Protein AF-A0A9X1W0T6-F1 (afdb_monomer)

InterPro domains:
  IPR002733 AMMECR1 domain [PF01871] (388-558)
  IPR002733 AMMECR1 domain [PS51112] (373-563)
  IPR011990 Tetratricopeptide-like helical domain superfamily [G3DSA:1.25.40.10] (4-124)
  IPR011990 Tetratricopeptide-like helical domain superfamily [SSF48452] (12-96)
  IPR027485 AMMECR1, N-terminal [G3DSA:3.30.700.20] (385-561)
  IPR027623 AmmeMemoRadiSam system protein A [TIGR04335] (386-559)
  IPR036071 AMMECR1 domain superfamily [SSF143447] (378-561)

pLDDT: mean 79.84, std 16.44, range [23.25, 97.62]

Secondary structure (DSSP, 8-state):
--PPP-HHHHHHHHHHHHHHT-HHHHHHHHHHHHHH-TT-HHHHHHHHHHHHHTT-HHHHHHHHHHHHHH-TT-HHHHHHHHHHHHHTT-HHHHHHHHHHHHHHSS--SHHHHHHHHHHHHS--EEE-----S-SSHHHHHHHHHHHSPPPPHHHHTSPPPSEEEE----SHHHHHHHHHHHHTTHHHHH-GGG---EEEEEEEPPSSPSSBSEEE--SSEEEETTEEEEB-HHHHHHHTTSTTEEE-GGGGTT--GGGGGHHHHHHHH-S-EEEEEEE-B--HHHHHHHHHHT-S-TTEEEEEE-PPPPPTT--S--PPPPPHHHHHHHHHHHTTT-EEEE-STT---EEEEPPPGGG-----SS-------SS----HHHHHHHHHHHHHHHHHHHTPSPPP----GGG-SEEEEEEEEEETTEEEEEEE-SS--EEHHHHHHHHHHHHHH--TTSPPPPTTTGGGSEEEEEEEPPPEEEP-SSHHHHHHH--TTT-EEEEEEEETTEEEEEEE-GGGGGT--SHHHHHHHHHHHTTS-TT---TT-EEEEE-EEEEETT-

Structure (mmCIF, N/CA/C/O backbone):
data_AF-A0A9X1W0T6-F1
#
_entry.id   AF-A0A9X1W0T6-F1
#
loop_
_atom_site.group_PDB
_atom_site.id
_atom_site.type_symbol
_atom_site.label_atom_id
_atom_site.label_alt_id
_atom_site.label_comp_id
_atom_site.label_asym_id
_atom_site.label_entity_id
_atom_site.label_seq_id
_atom_site.pdbx_PDB_ins_code
_atom_site.Cartn_x
_atom_site.Cartn_y
_atom_site.Cartn_z
_atom_site.occupancy
_atom_site.B_iso_or_equiv
_atom_site.auth_seq_id
_atom_site.auth_comp_id
_atom_site.auth_asym_id
_atom_site.auth_atom_id
_atom_site.pdbx_PDB_model_num
ATOM 1 N N . MET A 1 1 ? -60.866 -5.683 -12.823 1.00 40.25 1 MET A N 1
ATOM 2 C CA . MET A 1 1 ? -59.831 -5.521 -11.781 1.00 40.25 1 MET A CA 1
ATOM 3 C C . MET A 1 1 ? -58.605 -6.310 -12.216 1.00 40.25 1 MET A C 1
ATOM 5 O O . MET A 1 1 ? -58.567 -7.517 -12.038 1.00 40.25 1 MET A O 1
ATOM 9 N N . THR A 1 2 ? -57.663 -5.671 -12.908 1.00 44.59 2 THR A N 1
ATOM 10 C CA . THR A 1 2 ? -56.379 -6.282 -13.284 1.00 44.59 2 THR A CA 1
ATOM 11 C C . THR A 1 2 ? -55.532 -6.424 -12.025 1.00 44.59 2 THR A C 1
ATOM 13 O O . THR A 1 2 ? -55.185 -5.410 -11.423 1.00 44.59 2 THR A O 1
ATOM 16 N N . SER A 1 3 ? -55.235 -7.653 -11.595 1.00 52.94 3 SER A N 1
ATOM 17 C CA . SER A 1 3 ? -54.298 -7.878 -10.490 1.00 52.94 3 SER A CA 1
ATOM 18 C C . SER A 1 3 ? -52.962 -7.228 -10.849 1.00 52.94 3 SER A C 1
ATOM 20 O O . SER A 1 3 ? -52.409 -7.528 -11.911 1.00 52.94 3 SER A O 1
ATOM 22 N N . ALA A 1 4 ? -52.464 -6.326 -10.002 1.00 72.69 4 ALA A N 1
ATOM 23 C CA . ALA A 1 4 ? -51.154 -5.716 -10.187 1.00 72.69 4 ALA A CA 1
ATOM 24 C C . ALA A 1 4 ? -50.102 -6.825 -10.351 1.00 72.69 4 ALA A C 1
ATOM 26 O O . ALA A 1 4 ? -50.080 -7.782 -9.577 1.00 72.69 4 ALA A O 1
ATOM 27 N N . PHE A 1 5 ? -49.283 -6.741 -11.401 1.00 80.88 5 PHE A N 1
ATOM 28 C CA . PHE A 1 5 ? -48.225 -7.716 -11.644 1.00 80.88 5 PHE A CA 1
ATOM 29 C C . PHE A 1 5 ? -47.247 -7.699 -10.453 1.00 80.88 5 PHE A C 1
ATOM 31 O O . PHE A 1 5 ? -46.696 -6.635 -10.162 1.00 80.88 5 PHE A O 1
ATOM 38 N N . PRO A 1 6 ? -47.031 -8.825 -9.748 1.00 87.06 6 PRO A N 1
ATOM 39 C CA . PRO A 1 6 ? -46.238 -8.840 -8.524 1.00 87.06 6 PRO A CA 1
ATOM 40 C C . PRO A 1 6 ? -44.741 -8.832 -8.865 1.00 87.06 6 PRO A C 1
ATOM 42 O O . PRO A 1 6 ? -44.112 -9.883 -8.993 1.00 87.06 6 PRO A O 1
ATOM 45 N N . VAL A 1 7 ? -44.180 -7.632 -9.045 1.00 87.06 7 VAL A N 1
ATOM 46 C CA . VAL A 1 7 ? -42.785 -7.408 -9.470 1.00 87.06 7 VAL A CA 1
ATOM 47 C C . VAL A 1 7 ? -41.783 -8.137 -8.568 1.00 87.06 7 VAL A C 1
ATOM 49 O O . VAL A 1 7 ? -40.944 -8.876 -9.082 1.00 87.06 7 VAL A O 1
ATOM 52 N N . ASP A 1 8 ? -41.913 -8.016 -7.245 1.00 83.88 8 ASP A N 1
ATOM 53 C CA . ASP A 1 8 ? -40.975 -8.627 -6.290 1.00 83.88 8 ASP A CA 1
ATOM 54 C C . ASP A 1 8 ? -40.996 -10.159 -6.346 1.00 83.88 8 ASP A C 1
ATOM 56 O O . ASP A 1 8 ? -39.951 -10.812 -6.346 1.00 83.88 8 ASP A O 1
ATOM 60 N N . GLN A 1 9 ? -42.190 -10.749 -6.469 1.00 87.88 9 GLN A N 1
ATOM 61 C CA . GLN A 1 9 ? -42.352 -12.198 -6.581 1.00 87.88 9 GLN A CA 1
ATOM 62 C C . GLN A 1 9 ? -41.765 -12.720 -7.899 1.00 87.88 9 GLN A C 1
ATOM 64 O O . GLN A 1 9 ? -41.076 -13.741 -7.909 1.00 87.88 9 GLN A O 1
ATOM 69 N N . ALA A 1 10 ? -41.995 -12.001 -9.002 1.00 88.06 10 ALA A N 1
ATOM 70 C CA . ALA A 1 10 ? -41.443 -12.343 -10.308 1.00 88.06 10 ALA A CA 1
ATOM 71 C C . ALA A 1 10 ? -39.907 -12.247 -10.330 1.00 88.06 10 ALA A C 1
ATOM 73 O O . ALA A 1 10 ? -39.251 -13.099 -10.930 1.00 88.06 10 ALA A O 1
ATOM 74 N N . LEU A 1 11 ? -39.321 -11.256 -9.648 1.00 87.38 11 LEU A N 1
ATOM 75 C CA . LEU A 1 11 ? -37.868 -11.116 -9.522 1.00 87.38 11 LEU A CA 1
ATOM 76 C C . LEU A 1 11 ? -37.245 -12.193 -8.635 1.00 87.38 11 LEU A C 1
ATOM 78 O O . LEU A 1 11 ? -36.206 -12.742 -9.000 1.00 87.38 11 LEU A O 1
ATOM 82 N N . ALA A 1 12 ? -37.884 -12.548 -7.518 1.00 86.62 12 ALA A N 1
ATOM 83 C CA . ALA A 1 12 ? -37.429 -13.647 -6.669 1.00 86.62 12 ALA A CA 1
ATOM 84 C C . ALA A 1 12 ? -37.434 -14.987 -7.429 1.00 86.62 12 ALA A C 1
ATOM 86 O O . ALA A 1 12 ? -36.467 -15.748 -7.358 1.00 86.62 12 ALA A O 1
ATOM 87 N N . GLN A 1 13 ? -38.485 -15.244 -8.216 1.00 87.94 13 GLN A N 1
ATOM 88 C CA . GLN A 1 13 ? -38.578 -16.419 -9.088 1.00 87.94 13 GLN A CA 1
ATOM 89 C C . GLN A 1 13 ? -37.516 -16.409 -10.189 1.00 87.94 13 GLN A C 1
ATOM 91 O O . GLN A 1 13 ? -36.865 -17.427 -10.415 1.00 87.94 13 GLN A O 1
ATOM 96 N N . ALA A 1 14 ? -37.292 -15.265 -10.841 1.00 86.00 14 ALA A N 1
ATOM 97 C CA . ALA A 1 14 ? -36.244 -15.136 -11.845 1.00 86.00 14 ALA A CA 1
ATOM 98 C C . ALA A 1 14 ? -34.853 -15.394 -11.238 1.00 86.00 14 ALA A C 1
ATOM 100 O O . ALA A 1 14 ? -34.086 -16.194 -11.769 1.00 86.00 14 ALA A O 1
ATOM 101 N N . ALA A 1 15 ? -34.540 -14.792 -10.089 1.00 82.12 15 ALA A N 1
ATOM 102 C CA . ALA A 1 15 ? -33.272 -15.007 -9.395 1.00 82.12 15 ALA A CA 1
ATOM 103 C C . ALA A 1 15 ? -33.066 -16.479 -8.985 1.00 82.12 15 ALA A C 1
ATOM 105 O O . ALA A 1 15 ? -31.956 -17.001 -9.105 1.00 82.12 15 ALA A O 1
ATOM 106 N N . ALA A 1 16 ? -34.125 -17.164 -8.539 1.00 83.81 16 ALA A N 1
ATOM 107 C CA . ALA A 1 16 ? -34.086 -18.596 -8.246 1.00 83.81 16 ALA A CA 1
ATOM 108 C C . ALA A 1 16 ? -33.824 -19.430 -9.511 1.00 83.81 16 ALA A C 1
ATOM 110 O O . ALA A 1 16 ? -32.935 -20.278 -9.490 1.00 83.81 16 ALA A O 1
ATOM 111 N N . GLY A 1 17 ? -34.513 -19.132 -10.618 1.00 81.69 17 GLY A N 1
ATOM 112 C CA . GLY A 1 17 ? -34.289 -19.778 -11.917 1.00 81.69 17 GLY A CA 1
ATOM 113 C C . GLY A 1 17 ? -32.851 -19.622 -12.420 1.00 81.69 17 GLY A C 1
ATOM 114 O O . GLY A 1 17 ? -32.253 -20.576 -12.915 1.00 81.69 17 GLY A O 1
ATOM 115 N N . TRP A 1 18 ? -32.232 -18.457 -12.196 1.00 77.56 18 TRP A N 1
ATOM 116 C CA . TRP A 1 18 ? -30.811 -18.245 -12.502 1.00 77.56 18 TRP A CA 1
ATOM 117 C C . TRP A 1 18 ? -29.869 -19.125 -11.673 1.00 77.56 18 TRP A C 1
ATOM 119 O O . TRP A 1 18 ? -28.838 -19.554 -12.190 1.00 77.56 18 TRP A O 1
ATOM 129 N N . LYS A 1 19 ? -30.211 -19.410 -10.410 1.00 75.00 19 LYS A N 1
ATOM 130 C CA . LYS A 1 19 ? -29.424 -20.297 -9.535 1.00 75.00 19 LYS A CA 1
ATOM 131 C C . LYS A 1 19 ? -29.609 -21.775 -9.874 1.00 75.00 19 LYS A C 1
ATOM 133 O O . LYS A 1 19 ? -28.659 -22.538 -9.745 1.00 75.00 19 LYS A O 1
ATOM 138 N N . THR A 1 20 ? -30.809 -22.183 -10.283 1.00 80.50 20 THR A N 1
ATOM 139 C CA . THR A 1 20 ? -31.142 -23.588 -10.574 1.00 80.50 20 THR A CA 1
ATOM 140 C C . THR A 1 20 ? -30.882 -23.997 -12.025 1.00 80.50 20 THR A C 1
ATOM 142 O O . THR A 1 20 ? -30.958 -25.180 -12.339 1.00 80.50 20 THR A O 1
ATOM 145 N N . GLY A 1 21 ? -30.546 -23.046 -12.904 1.00 77.31 21 GLY A N 1
ATOM 146 C CA . GLY A 1 21 ? -30.190 -23.296 -14.305 1.00 77.31 21 GLY A CA 1
ATOM 147 C C . GLY A 1 21 ? -31.331 -23.097 -15.308 1.00 77.31 21 GLY A C 1
ATOM 148 O O . GLY A 1 21 ? -31.081 -23.138 -16.512 1.00 77.31 21 GLY A O 1
ATOM 149 N N . ASP A 1 22 ? -32.552 -22.795 -14.856 1.00 85.31 22 ASP A N 1
ATOM 150 C CA . ASP A 1 22 ? -33.688 -22.446 -15.722 1.00 85.31 22 ASP A CA 1
ATOM 151 C C . ASP A 1 22 ? -33.616 -20.978 -16.183 1.00 85.31 22 ASP A C 1
ATOM 153 O O . ASP A 1 22 ? -34.421 -20.107 -15.832 1.00 85.31 22 ASP A O 1
ATOM 157 N N . LYS A 1 23 ? -32.584 -20.681 -16.975 1.00 82.12 23 LYS A N 1
ATOM 158 C CA . LYS A 1 23 ? -32.300 -19.323 -17.457 1.00 82.12 23 LYS A CA 1
ATOM 159 C C . LYS A 1 23 ? -33.350 -18.825 -18.455 1.00 82.12 23 LYS A C 1
ATOM 161 O O . LYS A 1 23 ? -33.558 -17.619 -18.564 1.00 82.12 23 LYS A O 1
ATOM 166 N N . ALA A 1 24 ? -34.024 -19.720 -19.178 1.00 83.19 24 ALA A N 1
ATOM 167 C CA . ALA A 1 24 ? -35.006 -19.350 -20.197 1.00 83.19 24 ALA A CA 1
ATOM 168 C C . ALA A 1 24 ? -36.295 -18.789 -19.575 1.00 83.19 24 ALA A C 1
ATOM 170 O O . ALA A 1 24 ? -36.727 -17.694 -19.950 1.00 83.19 24 ALA A O 1
ATOM 171 N N . ALA A 1 25 ? -36.873 -19.482 -18.586 1.00 83.94 25 ALA A N 1
ATOM 172 C CA . ALA A 1 25 ? -38.050 -18.987 -17.871 1.00 83.94 25 ALA A CA 1
ATOM 173 C C . ALA A 1 25 ? -37.728 -17.704 -17.091 1.00 83.94 25 ALA A C 1
ATOM 175 O O . ALA A 1 25 ? -38.503 -16.742 -17.091 1.00 83.94 25 ALA A O 1
ATOM 176 N N . ALA A 1 26 ? -36.537 -17.646 -16.496 1.00 85.38 26 ALA A N 1
ATOM 177 C CA . ALA A 1 26 ? -36.085 -16.478 -15.762 1.00 85.38 26 ALA A CA 1
ATOM 178 C C . ALA A 1 26 ? -35.931 -15.233 -16.665 1.00 85.38 26 ALA A C 1
ATOM 180 O O . ALA A 1 26 ? -36.381 -14.148 -16.292 1.00 85.38 26 ALA A O 1
ATOM 181 N N . ARG A 1 27 ? -35.402 -15.379 -17.892 1.00 88.44 27 ARG A N 1
ATOM 182 C CA . ARG A 1 27 ? -35.349 -14.296 -18.900 1.00 88.44 27 ARG A CA 1
ATOM 183 C C . ARG A 1 27 ? -36.738 -13.769 -19.258 1.00 88.44 27 ARG A C 1
ATOM 185 O O . ARG A 1 27 ? -36.931 -12.556 -19.331 1.00 88.44 27 ARG A O 1
ATOM 192 N N . GLN A 1 28 ? -37.720 -14.653 -19.440 1.00 89.25 28 GLN A N 1
ATOM 193 C CA . GLN A 1 28 ? -39.097 -14.237 -19.735 1.00 89.25 28 GLN A CA 1
ATOM 194 C C . GLN A 1 28 ? -39.712 -13.431 -18.585 1.00 89.25 28 GLN A C 1
ATOM 196 O O . GLN A 1 28 ? -40.372 -12.417 -18.825 1.00 89.25 28 GLN A O 1
ATOM 201 N N . LEU A 1 29 ? -39.470 -13.844 -17.338 1.00 89.69 29 LEU A N 1
ATOM 202 C CA . LEU A 1 29 ? -39.915 -13.106 -16.155 1.00 89.69 29 LEU A CA 1
ATOM 203 C C . LEU A 1 29 ? -39.264 -11.722 -16.075 1.00 89.69 29 LEU A C 1
ATOM 205 O O . LEU A 1 29 ? -39.974 -10.734 -15.893 1.00 89.69 29 LEU A O 1
ATOM 209 N N . VAL A 1 30 ? -37.951 -11.626 -16.301 1.00 90.25 30 VAL A N 1
ATOM 210 C CA . VAL A 1 30 ? -37.227 -10.343 -16.324 1.00 90.25 30 VAL A CA 1
ATOM 211 C 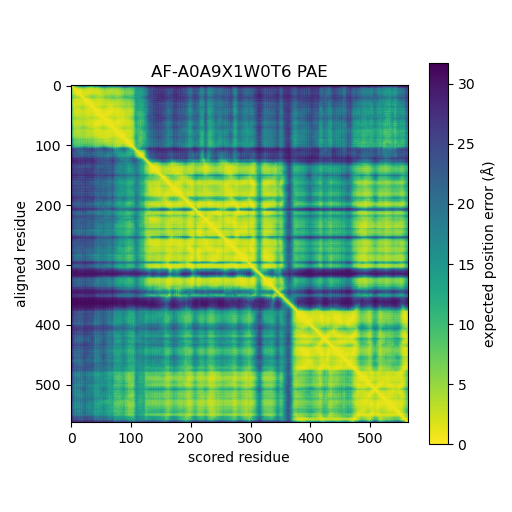C . VAL A 1 30 ? -37.774 -9.408 -17.405 1.00 90.25 30 VAL A C 1
ATOM 213 O O . VAL A 1 30 ? -38.033 -8.240 -17.121 1.00 90.25 30 VAL A O 1
ATOM 216 N N . HIS A 1 31 ? -38.043 -9.905 -18.616 1.00 90.12 31 HIS A N 1
ATOM 217 C CA . HIS A 1 31 ? -38.658 -9.096 -19.674 1.00 90.12 31 HIS A CA 1
ATOM 218 C C . HIS A 1 31 ? -40.049 -8.578 -19.296 1.00 90.12 31 HIS A C 1
ATOM 220 O O . HIS A 1 31 ? -40.385 -7.432 -19.595 1.00 90.12 31 HIS A O 1
ATOM 226 N N . ARG A 1 32 ? -40.869 -9.397 -18.626 1.00 91.25 32 ARG A N 1
ATOM 227 C CA . ARG A 1 32 ? -42.186 -8.965 -18.137 1.00 91.25 32 ARG A CA 1
ATOM 228 C C . ARG A 1 32 ? -42.062 -7.887 -17.065 1.00 91.25 32 ARG A C 1
ATOM 230 O O . ARG A 1 32 ? -42.819 -6.923 -17.119 1.00 91.25 32 ARG A O 1
ATOM 237 N N . VAL A 1 33 ? -41.095 -8.018 -16.152 1.00 89.38 33 VAL A N 1
ATOM 238 C CA . VAL A 1 33 ? -40.801 -6.993 -15.141 1.00 89.38 33 VAL A CA 1
ATOM 239 C C . VAL A 1 33 ? -40.372 -5.688 -15.811 1.00 89.38 33 VAL A C 1
ATOM 241 O O . VAL A 1 33 ? -40.978 -4.660 -15.538 1.00 89.38 33 VAL A O 1
ATOM 244 N N . LEU A 1 34 ? -39.415 -5.719 -16.744 1.00 90.00 34 LEU A N 1
ATOM 245 C CA . LEU A 1 34 ? -38.911 -4.514 -17.422 1.00 90.00 34 LEU A CA 1
ATOM 246 C C . LEU A 1 34 ? -39.961 -3.809 -18.298 1.00 90.00 34 LEU A C 1
ATOM 248 O O . LEU A 1 34 ? -39.846 -2.614 -18.543 1.00 90.00 34 LEU A O 1
ATOM 252 N N . ARG A 1 35 ? -41.013 -4.505 -18.751 1.00 91.38 35 ARG A N 1
ATOM 253 C CA . ARG A 1 35 ? -42.156 -3.861 -19.429 1.00 91.38 35 ARG A CA 1
ATOM 254 C C . ARG A 1 35 ? -43.028 -3.031 -18.488 1.00 91.38 35 ARG A C 1
ATOM 256 O O . ARG A 1 35 ? -43.677 -2.099 -18.950 1.00 91.38 35 ARG A O 1
ATOM 263 N N . VAL A 1 36 ? -43.095 -3.411 -17.213 1.00 90.81 36 VAL A N 1
ATOM 264 C CA . VAL A 1 36 ? -43.913 -2.739 -16.190 1.00 90.81 36 VAL A CA 1
ATOM 265 C C . VAL A 1 36 ? -43.081 -1.716 -15.414 1.00 90.81 36 VAL A C 1
ATOM 267 O O . VAL A 1 36 ? -43.574 -0.637 -15.108 1.00 90.81 36 VAL A O 1
ATOM 270 N N . ALA A 1 37 ? -41.817 -2.034 -15.135 1.00 89.06 37 ALA A N 1
ATOM 271 C CA . ALA A 1 37 ? -40.865 -1.205 -14.407 1.00 89.06 37 ALA A CA 1
ATOM 272 C C . ALA A 1 37 ? -39.501 -1.199 -15.138 1.00 89.06 37 ALA A C 1
ATOM 274 O O . ALA A 1 37 ? -38.608 -1.976 -14.785 1.00 89.06 37 ALA A O 1
ATOM 275 N N . PRO A 1 38 ? -39.332 -0.347 -16.170 1.00 90.12 38 PRO A N 1
ATOM 276 C CA . PRO A 1 38 ? -38.147 -0.338 -17.037 1.00 90.12 38 PRO A CA 1
ATOM 277 C C . PRO A 1 38 ? -36.828 -0.049 -16.317 1.00 90.12 38 PRO A C 1
ATOM 279 O O . PRO A 1 38 ? -35.790 -0.573 -16.713 1.00 90.12 38 PRO A O 1
ATOM 282 N N . ASP A 1 39 ? -36.879 0.743 -15.246 1.00 91.19 39 ASP A N 1
ATOM 283 C CA . ASP A 1 39 ? -35.699 1.178 -14.493 1.00 91.19 39 ASP A CA 1
ATOM 284 C C . ASP A 1 39 ? -35.505 0.403 -13.178 1.00 91.19 39 ASP A C 1
ATOM 286 O O . ASP A 1 39 ? -34.729 0.810 -12.317 1.00 91.19 39 ASP A O 1
ATOM 290 N N . HIS A 1 40 ? -36.201 -0.728 -12.993 1.00 93.50 40 HIS A N 1
ATOM 291 C CA . HIS A 1 40 ? -36.097 -1.505 -11.758 1.00 93.50 40 HIS A CA 1
ATOM 292 C C . HIS A 1 40 ? -34.683 -2.110 -11.597 1.00 93.50 40 HIS A C 1
ATOM 294 O O . HIS A 1 40 ? -34.314 -2.993 -12.385 1.00 93.50 40 HIS A O 1
ATOM 300 N N . PRO A 1 41 ? -33.908 -1.753 -10.549 1.00 90.56 41 PRO A N 1
ATOM 301 C CA . PRO A 1 41 ? -32.495 -2.134 -10.435 1.00 90.56 41 PRO A CA 1
ATOM 302 C C . PRO A 1 41 ? -32.254 -3.646 -10.474 1.00 90.56 41 PRO A C 1
ATOM 304 O O . PRO A 1 41 ? -31.405 -4.128 -11.221 1.00 90.56 41 PRO A O 1
ATOM 307 N N . GLY A 1 42 ? -33.063 -4.422 -9.744 1.00 89.38 42 GLY A N 1
ATOM 308 C CA . GLY A 1 42 ? -32.954 -5.886 -9.732 1.00 89.38 42 GLY A CA 1
ATOM 309 C C . GLY A 1 42 ? -33.263 -6.549 -11.082 1.00 89.38 42 GLY A C 1
ATOM 310 O O . GLY A 1 42 ? -32.649 -7.557 -11.428 1.00 89.38 42 GLY A O 1
ATOM 311 N N . ALA A 1 43 ? -34.165 -5.967 -11.880 1.00 92.06 43 ALA A N 1
ATOM 312 C CA . ALA A 1 43 ? -34.532 -6.497 -13.192 1.00 92.06 43 ALA A CA 1
ATOM 313 C C . ALA A 1 43 ? -33.440 -6.198 -14.224 1.00 92.06 43 ALA A C 1
ATOM 315 O O . ALA A 1 43 ? -33.042 -7.080 -14.983 1.00 92.06 43 ALA A O 1
ATOM 316 N N . LEU A 1 44 ? -32.910 -4.970 -14.193 1.00 95.12 44 LEU A N 1
ATOM 317 C CA . LEU A 1 44 ? -31.767 -4.550 -15.001 1.00 95.12 44 LEU A CA 1
ATOM 318 C C . LEU A 1 44 ? -30.513 -5.374 -14.680 1.00 95.12 44 LEU A C 1
ATOM 320 O O . LEU A 1 44 ? -29.813 -5.789 -15.600 1.00 95.12 44 LEU A O 1
ATOM 324 N N . ASN A 1 45 ? -30.266 -5.686 -13.404 1.00 92.75 45 ASN A N 1
ATOM 325 C CA . ASN A 1 45 ? -29.161 -6.555 -12.996 1.00 92.75 45 ASN A CA 1
ATOM 326 C C . ASN A 1 45 ? -29.298 -7.973 -13.576 1.00 92.75 45 ASN A C 1
ATOM 328 O O . ASN A 1 45 ? -28.364 -8.488 -14.180 1.00 92.75 45 ASN A O 1
ATOM 332 N N . LEU A 1 46 ? -30.471 -8.604 -13.457 1.00 91.31 46 LEU A N 1
ATOM 333 C CA . LEU A 1 46 ? -30.695 -9.940 -14.028 1.00 91.31 46 LEU A CA 1
ATOM 334 C C . LEU A 1 46 ? -30.629 -9.940 -15.565 1.00 91.31 46 LEU A C 1
ATOM 336 O O . LEU A 1 46 ? -30.079 -10.870 -16.154 1.00 91.31 46 LEU A O 1
ATOM 340 N N . ALA A 1 47 ? -31.123 -8.886 -16.221 1.00 91.69 47 ALA A N 1
ATOM 341 C CA . ALA A 1 47 ? -30.969 -8.707 -17.665 1.00 91.69 47 ALA A CA 1
ATOM 342 C C . ALA A 1 47 ? -29.492 -8.551 -18.066 1.00 91.69 47 ALA A C 1
ATOM 344 O O . ALA A 1 47 ? -29.054 -9.143 -19.052 1.00 91.69 47 ALA A O 1
ATOM 345 N N . GLY A 1 48 ? -28.709 -7.812 -17.276 1.00 90.25 48 GLY A N 1
ATOM 346 C CA . GLY A 1 48 ? -27.263 -7.701 -17.445 1.00 90.25 48 GLY A CA 1
ATOM 347 C C . GLY A 1 48 ? -26.563 -9.053 -17.302 1.00 90.25 48 GLY A C 1
ATOM 348 O O . GLY A 1 48 ? -25.737 -9.399 -18.144 1.00 90.25 48 GLY A O 1
ATOM 349 N N . CYS A 1 49 ? -26.934 -9.866 -16.305 1.00 87.25 49 CYS A N 1
ATOM 350 C CA . CYS A 1 49 ? -26.425 -11.235 -16.156 1.00 87.25 49 CYS A CA 1
ATOM 351 C C . CYS A 1 49 ? -26.743 -12.095 -17.386 1.00 87.25 49 CYS A C 1
ATOM 353 O O . CYS A 1 49 ? -25.876 -12.826 -17.856 1.00 87.25 49 CYS A O 1
ATOM 355 N N . ALA A 1 50 ? -27.961 -11.981 -17.930 1.00 86.25 50 ALA A N 1
ATOM 356 C CA . ALA A 1 50 ? -28.364 -12.680 -19.147 1.00 86.25 50 ALA A CA 1
ATOM 357 C C . ALA A 1 50 ? -27.465 -12.317 -20.337 1.00 86.25 50 ALA A C 1
ATOM 359 O O . ALA A 1 50 ? -26.934 -13.208 -20.993 1.00 86.25 50 ALA A O 1
ATOM 360 N N . ALA A 1 51 ? -27.267 -11.016 -20.571 1.00 83.31 51 ALA A N 1
ATOM 361 C CA . ALA A 1 51 ? -26.421 -10.509 -21.647 1.00 83.31 51 ALA A CA 1
ATOM 362 C C . ALA A 1 51 ? -24.951 -10.915 -21.461 1.00 83.31 51 ALA A C 1
ATOM 364 O O . ALA A 1 51 ? -24.269 -11.239 -22.430 1.00 83.31 51 ALA A O 1
ATOM 365 N N . PHE A 1 52 ? -24.465 -10.928 -20.218 1.00 81.19 52 PHE A N 1
ATOM 366 C CA . PHE A 1 52 ? -23.109 -11.357 -19.894 1.00 81.19 52 PHE A CA 1
ATOM 367 C C . PHE A 1 52 ? -22.896 -12.850 -20.190 1.00 81.19 52 PHE A C 1
ATOM 369 O O . PHE A 1 52 ? -21.883 -13.205 -20.787 1.00 81.19 52 PHE A O 1
ATOM 376 N N . ASP A 1 53 ? -23.854 -13.710 -19.821 1.00 81.50 53 ASP A N 1
ATOM 377 C CA . ASP A 1 53 ? -23.830 -15.150 -20.130 1.00 81.50 53 ASP A CA 1
ATOM 378 C C . ASP A 1 53 ? -23.823 -15.417 -21.647 1.00 81.50 53 ASP A C 1
ATOM 380 O O . ASP A 1 53 ? -23.195 -16.371 -22.099 1.00 81.50 53 ASP A O 1
ATOM 384 N N . ASP A 1 54 ? -24.480 -14.556 -22.430 1.00 82.19 54 ASP A N 1
ATOM 385 C CA . ASP A 1 54 ? -24.529 -14.636 -23.897 1.00 82.19 54 ASP A CA 1
ATOM 386 C C . ASP A 1 54 ? -23.280 -14.022 -24.578 1.00 82.19 54 ASP A C 1
ATOM 388 O O . ASP A 1 54 ? -23.235 -13.883 -25.800 1.00 82.19 54 ASP A O 1
ATOM 392 N N . GLY A 1 55 ? -22.257 -13.625 -23.809 1.00 74.94 55 GLY A N 1
ATOM 393 C CA . GLY A 1 55 ? -21.015 -13.034 -24.325 1.00 74.94 55 GLY A CA 1
ATOM 394 C C . GLY A 1 55 ? -21.126 -11.562 -24.743 1.00 74.94 55 GLY A C 1
ATOM 395 O O . GLY A 1 55 ? -20.172 -10.985 -25.265 1.00 74.94 55 GLY A O 1
ATOM 396 N N . LEU A 1 56 ? -22.260 -10.908 -24.482 1.00 81.00 56 LEU A N 1
ATOM 397 C CA . LEU A 1 56 ? -22.533 -9.515 -24.845 1.00 81.00 56 LEU A CA 1
ATOM 398 C C . LEU A 1 56 ? -22.092 -8.552 -23.732 1.00 81.00 56 LEU A C 1
ATOM 400 O O . LEU A 1 56 ? -22.890 -7.784 -23.188 1.00 81.00 56 LEU A O 1
ATOM 404 N N . ALA A 1 57 ? -20.800 -8.569 -23.394 1.00 74.50 57 ALA A N 1
ATOM 405 C CA . ALA A 1 57 ? -20.254 -7.826 -22.253 1.00 74.50 57 ALA A CA 1
ATOM 406 C C . ALA A 1 57 ? -20.515 -6.304 -22.311 1.00 74.50 57 ALA A C 1
ATOM 408 O O . ALA A 1 57 ? -20.749 -5.684 -21.275 1.00 74.50 57 ALA A O 1
ATOM 409 N N . GLY A 1 58 ? -20.537 -5.698 -23.506 1.00 76.69 58 GLY A N 1
ATOM 410 C CA . GLY A 1 58 ? -20.856 -4.273 -23.686 1.00 76.69 58 GLY A CA 1
ATOM 411 C C . GLY A 1 58 ? -22.307 -3.918 -23.339 1.00 76.69 58 GLY A C 1
ATOM 412 O O . GLY A 1 58 ? -22.562 -2.894 -22.709 1.00 76.69 58 GLY A O 1
ATOM 413 N N . VAL A 1 59 ? -23.254 -4.791 -23.696 1.00 85.50 59 VAL A N 1
ATOM 414 C CA . VAL A 1 59 ? -24.679 -4.626 -23.363 1.00 85.50 59 VAL A CA 1
ATOM 415 C C . VAL A 1 59 ? -24.899 -4.864 -21.873 1.00 85.50 59 VAL A C 1
ATOM 417 O O . VAL A 1 59 ? -25.595 -4.089 -21.217 1.00 85.50 59 VAL A O 1
ATOM 420 N N . ALA A 1 60 ? -24.256 -5.899 -21.328 1.00 85.94 60 ALA A N 1
ATOM 421 C CA . ALA A 1 60 ? -24.281 -6.191 -19.903 1.00 85.94 60 ALA A CA 1
ATOM 422 C C . ALA A 1 60 ? -23.786 -4.993 -19.080 1.00 85.94 60 ALA A C 1
ATOM 424 O O . ALA A 1 60 ? -24.461 -4.577 -18.141 1.00 85.94 60 ALA A O 1
ATOM 425 N N . LEU A 1 61 ? -22.666 -4.380 -19.487 1.00 88.56 61 LEU A N 1
ATOM 426 C CA . LEU A 1 61 ? -22.115 -3.190 -18.844 1.00 88.56 61 LEU A CA 1
ATOM 427 C C . LEU A 1 61 ? -23.148 -2.058 -18.736 1.00 88.56 61 LEU A C 1
ATOM 429 O O . LEU A 1 61 ? -23.375 -1.555 -17.640 1.00 88.56 61 LEU A O 1
ATOM 433 N N . ALA A 1 62 ? -23.799 -1.691 -19.842 1.00 90.06 62 ALA A N 1
ATOM 434 C CA . ALA A 1 62 ? -24.776 -0.601 -19.858 1.00 90.06 62 ALA A CA 1
ATOM 435 C C . ALA A 1 62 ? -25.996 -0.885 -18.959 1.00 90.06 62 ALA A C 1
ATOM 437 O O . ALA A 1 62 ? -26.520 0.016 -18.300 1.00 90.06 62 ALA A O 1
ATOM 438 N N . LEU A 1 63 ? -26.444 -2.145 -18.904 1.00 93.19 63 LEU A N 1
ATOM 439 C CA . LEU A 1 63 ? -27.536 -2.572 -18.024 1.00 93.19 63 LEU A CA 1
ATOM 440 C C . LEU A 1 63 ? -27.134 -2.497 -16.547 1.00 93.19 63 LEU A C 1
ATOM 442 O O . LEU A 1 63 ? -27.909 -2.003 -15.728 1.00 93.19 63 LEU A O 1
ATOM 446 N N . PHE A 1 64 ? -25.915 -2.922 -16.210 1.00 92.44 64 PHE A N 1
ATOM 447 C CA . PHE A 1 64 ? -25.388 -2.815 -14.851 1.00 92.44 64 PHE A CA 1
ATOM 448 C C . PHE A 1 64 ? -25.151 -1.361 -14.423 1.00 92.44 64 PHE A C 1
ATOM 450 O O . PHE A 1 64 ? -25.414 -1.033 -13.272 1.00 92.44 64 PHE A O 1
ATOM 457 N N . GLU A 1 65 ? -24.711 -0.473 -15.322 1.00 90.94 65 GLU A N 1
ATOM 458 C CA . GLU A 1 65 ? -24.573 0.964 -15.036 1.00 90.94 65 GLU A CA 1
ATOM 459 C C . GLU A 1 65 ? -25.927 1.600 -14.694 1.00 90.94 65 GLU A C 1
ATOM 461 O O . GLU A 1 65 ? -26.037 2.308 -13.691 1.00 90.94 65 GLU A O 1
ATOM 466 N N . LYS A 1 66 ? -26.981 1.284 -15.460 1.00 91.31 66 LYS A N 1
ATOM 467 C CA . LYS A 1 66 ? -28.348 1.721 -15.133 1.00 91.31 66 LYS A CA 1
ATOM 468 C C . LYS A 1 66 ? -28.853 1.131 -13.817 1.00 91.31 66 LYS A C 1
ATOM 470 O O . LYS A 1 66 ? -29.443 1.851 -13.017 1.00 91.31 66 LYS A O 1
ATOM 475 N N . ALA A 1 67 ? -28.604 -0.154 -13.568 1.00 91.62 67 ALA A N 1
ATOM 476 C CA . ALA A 1 67 ? -28.982 -0.797 -12.312 1.00 91.62 67 ALA A CA 1
ATOM 477 C C . ALA A 1 67 ? -28.283 -0.134 -11.109 1.00 91.62 67 ALA A C 1
ATOM 479 O O . ALA A 1 67 ? -28.923 0.156 -10.100 1.00 91.62 67 ALA A O 1
ATOM 480 N N . ALA A 1 68 ? -26.988 0.169 -11.242 1.00 87.38 68 ALA A N 1
ATOM 481 C CA . ALA A 1 68 ? -26.190 0.827 -10.213 1.00 87.38 68 ALA A CA 1
ATOM 482 C C . ALA A 1 68 ? -26.654 2.264 -9.938 1.00 87.38 68 ALA A C 1
ATOM 484 O O . ALA A 1 68 ? -26.564 2.713 -8.801 1.00 87.38 68 ALA A O 1
ATOM 485 N N . ALA A 1 69 ? -27.182 2.975 -10.939 1.00 87.56 69 ALA A N 1
ATOM 486 C CA . ALA A 1 69 ? -27.755 4.305 -10.736 1.00 87.56 69 ALA A CA 1
ATOM 487 C C . ALA A 1 69 ? -28.998 4.274 -9.826 1.00 87.56 69 ALA A C 1
ATOM 489 O O . ALA A 1 69 ? -29.185 5.179 -9.017 1.00 87.56 69 ALA A O 1
ATOM 490 N N . GLY A 1 70 ? -29.827 3.227 -9.924 1.00 84.94 70 GLY A N 1
ATOM 491 C CA . GLY A 1 70 ? -31.013 3.064 -9.077 1.00 84.94 70 GLY A CA 1
ATOM 492 C C . GLY A 1 70 ? -30.751 2.378 -7.729 1.00 84.94 70 GLY A C 1
ATOM 493 O O . GLY A 1 70 ? -31.542 2.538 -6.803 1.00 84.94 70 GLY A O 1
ATOM 494 N N . ALA A 1 71 ? -29.653 1.628 -7.596 1.00 84.31 71 ALA A N 1
ATOM 495 C CA . ALA A 1 71 ? -29.258 0.954 -6.357 1.00 84.31 71 ALA A CA 1
ATOM 496 C C . ALA A 1 71 ? -27.722 0.953 -6.175 1.00 84.31 71 ALA A C 1
ATOM 498 O O . ALA A 1 71 ? -27.075 -0.089 -6.312 1.00 84.31 71 ALA A O 1
ATOM 499 N N . PRO A 1 72 ? -27.105 2.107 -5.854 1.00 76.88 72 PRO A N 1
ATOM 500 C CA . PRO A 1 72 ? -25.646 2.241 -5.835 1.00 76.88 72 PRO A CA 1
ATOM 501 C C . PRO A 1 72 ? -24.961 1.385 -4.760 1.00 76.88 72 PRO A C 1
ATOM 503 O O . PRO A 1 72 ? -23.842 0.936 -4.982 1.00 76.88 72 PRO A O 1
ATOM 506 N N . GLY A 1 73 ? -25.629 1.103 -3.638 1.00 70.62 73 GLY A N 1
ATOM 507 C CA . GLY A 1 73 ? -25.083 0.286 -2.545 1.00 70.62 73 GLY A CA 1
ATOM 508 C C . GLY A 1 73 ? -25.231 -1.233 -2.707 1.00 70.62 73 GLY A C 1
ATOM 509 O O . GLY A 1 73 ? -24.801 -1.969 -1.822 1.00 70.62 73 GLY A O 1
ATOM 510 N N . ASP A 1 74 ? -25.848 -1.724 -3.787 1.00 80.12 74 ASP A N 1
ATOM 511 C CA . ASP A 1 74 ? -26.064 -3.162 -3.988 1.00 80.12 74 ASP A CA 1
ATOM 512 C C . ASP A 1 74 ? -24.771 -3.861 -4.444 1.00 80.12 74 ASP A C 1
ATOM 514 O O . ASP A 1 74 ? -24.266 -3.645 -5.549 1.00 80.12 74 ASP A O 1
ATOM 518 N N . THR A 1 75 ? -24.224 -4.731 -3.593 1.00 76.38 75 THR A N 1
ATOM 519 C CA . THR A 1 75 ? -22.941 -5.403 -3.844 1.00 76.38 75 THR A CA 1
ATOM 520 C C . THR A 1 75 ? -22.985 -6.379 -5.020 1.00 76.38 75 THR A C 1
ATOM 522 O O . THR A 1 75 ? -21.973 -6.559 -5.699 1.00 76.38 75 THR A O 1
ATOM 525 N N . ALA A 1 76 ? -24.137 -6.984 -5.326 1.00 79.44 76 ALA A N 1
ATOM 526 C CA . ALA A 1 76 ? -24.261 -7.892 -6.463 1.00 79.44 76 ALA A CA 1
ATOM 527 C C . ALA A 1 76 ? -24.209 -7.120 -7.789 1.00 79.44 76 ALA A C 1
ATOM 529 O O . ALA A 1 76 ? -23.494 -7.522 -8.709 1.00 79.44 76 ALA A O 1
ATOM 530 N N . ILE A 1 77 ? -24.908 -5.982 -7.868 1.00 85.19 77 ILE A N 1
ATOM 531 C CA . ILE A 1 77 ? -24.873 -5.087 -9.036 1.00 85.19 77 ILE A CA 1
ATOM 532 C C . ILE A 1 77 ? -23.449 -4.578 -9.274 1.00 85.19 77 ILE A C 1
ATOM 534 O O . ILE A 1 77 ? -22.930 -4.645 -10.391 1.00 85.19 77 ILE A O 1
ATOM 538 N N . GLN A 1 78 ? -22.790 -4.108 -8.217 1.00 80.50 78 GLN A N 1
ATOM 539 C CA . GLN A 1 78 ? -21.440 -3.548 -8.298 1.00 80.50 78 GLN A CA 1
ATOM 540 C C . GLN A 1 78 ? -20.402 -4.619 -8.678 1.00 80.50 78 GLN A C 1
ATOM 542 O O . GLN A 1 78 ? -19.510 -4.342 -9.484 1.00 80.50 78 GLN A O 1
ATOM 547 N N . GLY A 1 79 ? -20.560 -5.858 -8.192 1.00 77.44 79 GLY A N 1
ATOM 548 C CA . GLY A 1 79 ? -19.741 -7.013 -8.580 1.00 77.44 79 GLY A CA 1
ATOM 549 C C . GLY A 1 79 ? -19.876 -7.379 -10.055 1.00 77.44 79 GLY A C 1
ATOM 550 O O . GLY A 1 79 ? -18.877 -7.554 -10.757 1.00 77.44 79 GLY A O 1
ATOM 551 N N . ASN A 1 80 ? -21.106 -7.430 -10.560 1.00 83.94 80 ASN A N 1
ATOM 552 C CA . ASN A 1 80 ? -21.370 -7.716 -11.968 1.00 83.94 80 ASN A CA 1
ATOM 553 C C . ASN A 1 80 ? -20.850 -6.614 -12.906 1.00 83.94 80 ASN A C 1
ATOM 555 O O . ASN A 1 80 ? -20.298 -6.897 -13.977 1.00 83.94 80 ASN A O 1
ATOM 559 N N . LEU A 1 81 ? -20.973 -5.357 -12.478 1.00 82.94 81 LEU A N 1
ATOM 560 C CA . LEU A 1 81 ? -20.433 -4.200 -13.180 1.00 82.94 81 LEU A CA 1
ATOM 561 C C . LEU A 1 81 ? -18.900 -4.262 -13.254 1.00 82.94 81 LEU A C 1
ATOM 563 O O . LEU A 1 81 ? -18.340 -4.136 -14.345 1.00 82.94 81 LEU A O 1
ATOM 567 N N . ALA A 1 82 ? -18.226 -4.551 -12.135 1.00 75.38 82 ALA A N 1
ATOM 568 C CA . ALA A 1 82 ? -16.774 -4.739 -12.091 1.00 75.38 82 ALA A CA 1
ATOM 569 C C . ALA A 1 82 ? -16.315 -5.864 -13.039 1.00 75.38 82 ALA A C 1
ATOM 571 O O . ALA A 1 82 ? -15.383 -5.686 -13.826 1.00 75.38 82 ALA A O 1
ATOM 572 N N . ARG A 1 83 ? -17.021 -7.003 -13.037 1.00 72.50 83 ARG A N 1
ATOM 573 C CA . ARG A 1 83 ? -16.730 -8.144 -13.921 1.00 72.50 83 ARG A CA 1
ATOM 574 C C . ARG A 1 83 ? -16.883 -7.796 -15.404 1.00 72.50 83 ARG A C 1
ATOM 576 O O . ARG A 1 83 ? -16.065 -8.215 -16.219 1.00 72.50 83 ARG A O 1
ATOM 583 N N . SER A 1 84 ? -17.887 -6.996 -15.754 1.00 76.50 84 SER A N 1
ATOM 584 C CA . SER A 1 84 ? -18.119 -6.536 -17.134 1.00 76.50 84 SER A CA 1
ATOM 585 C C . SER A 1 84 ? -17.066 -5.541 -17.604 1.00 76.50 84 SER A C 1
ATOM 587 O O . SER A 1 84 ? -16.570 -5.650 -18.722 1.00 76.50 84 SER A O 1
ATOM 589 N N . GLN A 1 85 ? -16.665 -4.610 -16.735 1.00 76.75 85 GLN A N 1
ATOM 590 C CA . GLN A 1 85 ? -15.558 -3.693 -17.007 1.00 76.75 85 GLN A CA 1
ATOM 591 C C . GLN A 1 85 ? -14.252 -4.458 -17.247 1.00 76.75 85 GLN A C 1
ATOM 593 O O . GLN A 1 85 ? -13.521 -4.138 -18.182 1.00 76.75 85 GLN A O 1
ATOM 598 N N . PHE A 1 86 ? -13.995 -5.503 -16.459 1.00 66.31 86 PHE A N 1
ATOM 599 C CA . PHE A 1 86 ? -12.816 -6.346 -16.611 1.00 66.31 86 PHE A CA 1
ATOM 600 C C . PHE A 1 86 ? -12.782 -7.089 -17.954 1.00 66.31 86 PHE A C 1
ATOM 602 O O . PHE A 1 86 ? -11.792 -6.980 -18.673 1.00 66.31 86 PHE A O 1
ATOM 609 N N . VAL A 1 87 ? -13.868 -7.776 -18.334 1.00 65.19 87 VAL A N 1
ATOM 610 C CA . VAL A 1 87 ? -13.955 -8.496 -19.624 1.00 65.19 87 VAL A CA 1
ATOM 611 C C . VAL A 1 87 ? -13.765 -7.557 -20.821 1.00 65.19 87 VAL A C 1
ATOM 613 O O . VAL A 1 87 ? -13.197 -7.952 -21.832 1.00 65.19 87 VAL A O 1
ATOM 616 N N . LEU A 1 88 ? -14.192 -6.299 -20.699 1.00 68.44 88 LEU A N 1
ATOM 617 C CA . LEU A 1 88 ? -14.034 -5.273 -21.734 1.00 68.44 88 LEU A CA 1
ATOM 618 C C . LEU A 1 88 ? -12.662 -4.575 -21.720 1.00 68.44 88 LEU A C 1
ATOM 620 O O . LEU A 1 88 ? -12.490 -3.567 -22.404 1.00 68.44 88 LEU A O 1
ATOM 624 N N . GLY A 1 89 ? -11.705 -5.039 -20.912 1.00 52.66 89 GLY A N 1
ATOM 625 C CA . GLY A 1 89 ? -10.378 -4.427 -20.807 1.00 52.66 89 GLY A CA 1
ATOM 626 C C . GLY A 1 89 ? -10.364 -3.066 -20.098 1.00 52.66 89 GLY A C 1
ATOM 627 O O . GLY A 1 89 ? -9.337 -2.390 -20.083 1.00 52.66 89 GLY A O 1
ATOM 628 N N . ARG A 1 90 ? -11.466 -2.647 -19.456 1.00 68.50 90 ARG A N 1
ATOM 629 C CA . ARG A 1 90 ? -11.534 -1.434 -18.616 1.00 68.50 90 ARG A CA 1
ATOM 630 C C . ARG A 1 90 ? -10.991 -1.726 -17.216 1.00 68.50 90 ARG A C 1
ATOM 632 O O . ARG A 1 90 ? -11.687 -1.553 -16.214 1.00 68.50 90 ARG A O 1
ATOM 639 N N . ILE A 1 91 ? -9.743 -2.188 -17.167 1.00 58.53 91 ILE A N 1
ATOM 640 C CA . ILE A 1 91 ? -9.096 -2.748 -15.971 1.00 58.53 91 ILE A CA 1
ATOM 641 C C . ILE A 1 91 ? -9.146 -1.774 -14.792 1.00 58.53 91 ILE A C 1
ATOM 643 O O . ILE A 1 91 ? -9.508 -2.151 -13.682 1.00 58.53 91 ILE A O 1
ATOM 647 N N . GLU A 1 92 ? -8.877 -0.498 -15.052 1.00 58.97 92 GLU A N 1
ATOM 648 C CA . GLU A 1 92 ? -8.802 0.522 -14.010 1.00 58.97 92 GLU A CA 1
ATOM 649 C C . GLU A 1 92 ? -10.166 0.832 -13.376 1.00 58.97 92 GLU A C 1
ATOM 651 O O . GLU A 1 92 ? -10.287 1.024 -12.166 1.00 58.97 92 GLU A O 1
ATOM 656 N N . ALA A 1 93 ? -11.226 0.818 -14.188 1.00 67.38 93 ALA A N 1
ATOM 657 C CA . ALA A 1 93 ? -12.589 0.986 -13.701 1.00 67.38 93 ALA A CA 1
ATOM 658 C C . ALA A 1 93 ? -13.041 -0.238 -12.890 1.00 67.38 93 ALA A C 1
ATOM 660 O O . ALA A 1 93 ? -13.619 -0.070 -11.817 1.00 67.38 93 ALA A O 1
ATOM 661 N N . ALA A 1 94 ? -12.711 -1.445 -13.365 1.00 64.44 94 ALA A N 1
ATOM 662 C CA . ALA A 1 94 ? -12.996 -2.690 -12.657 1.00 64.44 94 ALA A CA 1
ATOM 663 C C . ALA A 1 94 ? -12.291 -2.741 -11.292 1.00 64.44 94 ALA A C 1
ATOM 665 O O . ALA A 1 94 ? -12.913 -3.109 -10.298 1.00 64.44 94 ALA A O 1
ATOM 666 N N . ARG A 1 95 ? -11.024 -2.307 -11.231 1.00 65.06 95 ARG A N 1
ATOM 667 C CA . ARG A 1 95 ? -10.224 -2.247 -10.000 1.00 65.06 95 ARG A CA 1
ATOM 668 C C . ARG A 1 95 ? -10.843 -1.327 -8.955 1.00 65.06 95 ARG A C 1
ATOM 670 O O . ARG A 1 95 ? -11.145 -1.786 -7.860 1.00 65.06 95 ARG A O 1
ATOM 677 N N . ARG A 1 96 ? -11.121 -0.066 -9.317 1.00 67.50 96 ARG A N 1
ATOM 678 C CA . ARG A 1 96 ? -11.773 0.897 -8.406 1.00 67.50 96 ARG A CA 1
ATOM 679 C C . ARG A 1 96 ? -13.077 0.351 -7.824 1.00 67.50 96 ARG A C 1
ATOM 681 O O . ARG A 1 96 ? -13.445 0.667 -6.697 1.00 67.50 96 ARG A O 1
ATOM 688 N N . ARG A 1 97 ? -13.782 -0.470 -8.599 1.00 73.62 97 ARG A N 1
ATOM 689 C CA . ARG A 1 97 ? -15.062 -1.055 -8.213 1.00 73.62 97 ARG A CA 1
ATOM 690 C C . ARG A 1 97 ? -14.919 -2.304 -7.344 1.00 73.62 97 ARG A C 1
ATOM 692 O O . ARG A 1 97 ? -15.725 -2.493 -6.440 1.00 73.62 97 ARG A O 1
ATOM 699 N N . ALA A 1 98 ? -13.883 -3.111 -7.559 1.00 66.38 98 ALA A N 1
ATOM 700 C CA . ALA A 1 98 ? -13.497 -4.173 -6.631 1.00 66.38 98 ALA A CA 1
ATOM 701 C C . ALA A 1 98 ? -13.096 -3.593 -5.263 1.00 66.38 98 ALA A C 1
ATOM 703 O O . ALA A 1 98 ? -13.572 -4.070 -4.234 1.00 66.38 98 ALA A O 1
ATOM 704 N N . ASP A 1 99 ? -12.332 -2.494 -5.253 1.00 64.44 99 ASP A N 1
ATOM 705 C CA . ASP A 1 99 ? -12.009 -1.769 -4.020 1.00 64.44 99 ASP A CA 1
ATOM 706 C C . ASP A 1 99 ? -13.282 -1.267 -3.314 1.00 64.44 99 ASP A C 1
ATOM 708 O O . ASP A 1 99 ? -13.428 -1.455 -2.109 1.00 64.44 99 ASP A O 1
ATOM 712 N N . TYR A 1 100 ? -14.249 -0.709 -4.058 1.00 67.38 100 TYR A N 1
ATOM 713 C CA . TYR A 1 100 ? -15.552 -0.303 -3.510 1.00 67.38 100 TYR A CA 1
ATOM 714 C C . TYR A 1 100 ? -16.320 -1.459 -2.854 1.00 67.38 100 TYR A C 1
ATOM 716 O O . TYR A 1 100 ? -16.891 -1.298 -1.777 1.00 67.38 100 TYR A O 1
ATOM 724 N N . LEU A 1 101 ? -16.326 -2.639 -3.476 1.00 67.50 101 LEU A N 1
ATOM 725 C CA . LEU A 1 101 ? -16.990 -3.821 -2.925 1.00 67.50 101 LEU A CA 1
ATOM 726 C C . LEU A 1 101 ? -16.362 -4.261 -1.604 1.00 67.50 101 LEU A C 1
ATOM 728 O O . LEU A 1 101 ? -17.096 -4.516 -0.648 1.00 67.50 101 LEU A O 1
ATOM 732 N N . ALA A 1 102 ? -15.028 -4.264 -1.526 1.00 64.44 102 ALA A N 1
ATOM 733 C CA . ALA A 1 102 ? -14.304 -4.517 -0.283 1.00 64.44 102 ALA A CA 1
ATOM 734 C C . ALA A 1 102 ? -14.647 -3.476 0.802 1.00 64.44 102 ALA A C 1
ATOM 736 O O . ALA A 1 102 ? -14.707 -3.799 1.991 1.00 64.44 102 ALA A O 1
ATOM 737 N N . CYS A 1 103 ? -14.952 -2.231 0.412 1.00 62.66 103 CYS A N 1
ATOM 738 C CA . CYS A 1 103 ? -15.456 -1.219 1.338 1.00 62.66 103 CYS A CA 1
ATOM 739 C C . CYS A 1 103 ? -16.877 -1.481 1.829 1.00 62.66 103 CYS A C 1
ATOM 741 O O . CYS A 1 103 ? -17.185 -1.014 2.916 1.00 62.66 103 CYS A O 1
ATOM 743 N N . LEU A 1 104 ? -17.755 -2.164 1.095 1.00 64.38 104 LEU A N 1
ATOM 744 C CA . LEU A 1 104 ? -19.144 -2.384 1.525 1.00 64.38 104 LEU A CA 1
ATOM 745 C C . LEU A 1 104 ? -19.293 -3.625 2.412 1.00 64.38 104 LEU A C 1
ATOM 747 O O . LEU A 1 104 ? -20.034 -3.597 3.393 1.00 64.38 104 LEU A O 1
ATOM 751 N N . ALA A 1 105 ? -18.545 -4.687 2.122 1.00 56.69 105 ALA A N 1
ATOM 752 C CA . ALA A 1 105 ? -18.467 -5.884 2.948 1.00 56.69 105 ALA A CA 1
ATOM 753 C C . ALA A 1 105 ? -17.080 -6.530 2.782 1.00 56.69 105 ALA A C 1
ATOM 755 O O . ALA A 1 105 ? -16.591 -6.592 1.652 1.00 56.69 105 ALA A O 1
ATOM 756 N N . PRO A 1 106 ? -16.441 -7.040 3.856 1.00 47.34 106 PRO A N 1
ATOM 757 C CA . PRO A 1 106 ? -15.262 -7.887 3.686 1.00 47.34 106 PRO A CA 1
ATOM 758 C C . PRO A 1 106 ? -15.625 -9.052 2.750 1.00 47.34 106 PRO A C 1
ATOM 760 O O . PRO A 1 106 ? -16.774 -9.508 2.787 1.00 47.34 106 PRO A O 1
ATOM 763 N N . PRO A 1 107 ? -14.701 -9.530 1.898 1.00 43.16 107 PRO A N 1
ATOM 764 C CA . PRO A 1 107 ? -15.022 -10.493 0.851 1.00 43.16 107 PRO A CA 1
ATOM 765 C C . PRO A 1 107 ? -15.687 -11.736 1.449 1.00 43.16 107 PRO A C 1
ATOM 767 O O . PRO A 1 107 ? -15.053 -12.553 2.120 1.00 43.16 107 PRO A O 1
ATOM 770 N N . ALA A 1 108 ? -16.990 -11.876 1.205 1.00 36.75 108 ALA A N 1
ATOM 771 C CA . ALA A 1 108 ? -17.754 -13.043 1.600 1.00 36.75 108 ALA A CA 1
ATOM 772 C C . ALA A 1 108 ? -17.468 -14.173 0.600 1.00 36.75 108 ALA A C 1
ATOM 774 O O . ALA A 1 108 ? -18.147 -14.330 -0.412 1.00 36.75 108 ALA A O 1
ATOM 775 N N . GLY A 1 109 ? -16.436 -14.964 0.893 1.00 43.69 109 GLY A N 1
ATOM 776 C CA . GLY A 1 109 ? -16.218 -16.269 0.271 1.00 43.69 109 GLY A CA 1
ATOM 777 C C . GLY A 1 109 ? -15.147 -16.341 -0.822 1.00 43.69 109 GLY A C 1
ATOM 778 O O . GLY A 1 109 ? -14.657 -15.346 -1.356 1.00 43.69 109 GLY A O 1
ATOM 779 N N . ALA A 1 110 ? -14.786 -17.587 -1.143 1.00 35.25 110 ALA A N 1
ATOM 780 C CA . ALA A 1 110 ? -13.686 -17.964 -2.031 1.00 35.25 110 ALA A CA 1
ATOM 781 C C . ALA A 1 110 ? -13.786 -17.372 -3.451 1.00 35.25 110 ALA A C 1
ATOM 783 O O . ALA A 1 110 ? -12.760 -17.090 -4.055 1.00 35.25 110 ALA A O 1
ATOM 784 N N . ALA A 1 111 ? -14.995 -17.102 -3.955 1.00 37.28 111 ALA A N 1
ATOM 785 C CA . ALA A 1 111 ? -15.213 -16.595 -5.312 1.00 37.28 111 ALA A CA 1
ATOM 786 C C . ALA A 1 111 ? -14.731 -15.144 -5.528 1.00 37.28 111 ALA A C 1
ATOM 788 O O . ALA A 1 111 ? -14.310 -14.806 -6.631 1.00 37.28 111 ALA A O 1
ATOM 789 N N . SER A 1 112 ? -14.752 -14.290 -4.492 1.00 42.66 112 SER A N 1
ATOM 790 C CA . SER A 1 112 ? -14.213 -12.919 -4.579 1.00 42.66 112 SER A CA 1
ATOM 791 C C . SER A 1 112 ? -12.685 -12.934 -4.645 1.00 42.66 112 SER A C 1
ATOM 793 O O . SER A 1 112 ? -12.096 -12.222 -5.452 1.00 42.66 112 SER A O 1
ATOM 795 N N . ARG A 1 113 ? -12.052 -13.818 -3.860 1.00 43.22 113 ARG A N 1
ATOM 796 C CA . ARG A 1 113 ? -10.601 -14.052 -3.902 1.00 43.22 113 ARG A CA 1
ATOM 797 C C . ARG A 1 113 ? -10.174 -14.698 -5.217 1.00 43.22 113 ARG A C 1
ATOM 799 O O . ARG A 1 113 ? -9.173 -14.302 -5.792 1.00 43.22 113 ARG A O 1
ATOM 806 N N . GLU A 1 114 ? -10.962 -15.637 -5.737 1.00 40.53 114 GLU A N 1
ATOM 807 C CA . GLU A 1 114 ? -10.718 -16.273 -7.035 1.00 40.53 114 GLU A CA 1
ATOM 808 C C . GLU A 1 114 ? -10.889 -15.284 -8.203 1.00 40.53 114 GLU A C 1
ATOM 810 O O . GLU A 1 114 ? -10.164 -15.370 -9.192 1.00 40.53 114 GLU A O 1
ATOM 815 N N . PHE A 1 115 ? -11.816 -14.323 -8.106 1.00 45.50 115 PHE A N 1
ATOM 816 C CA . PHE A 1 115 ? -11.971 -13.246 -9.088 1.00 45.50 115 PHE A CA 1
ATOM 817 C C . PHE A 1 115 ? -10.803 -12.253 -9.044 1.00 45.50 115 PHE A C 1
ATOM 819 O O . PHE A 1 115 ? -10.272 -11.925 -10.102 1.00 45.50 115 PHE A O 1
ATOM 826 N N . GLU A 1 116 ? -10.353 -11.840 -7.855 1.00 47.31 116 GLU A N 1
ATOM 827 C CA . GLU A 1 116 ? -9.136 -11.032 -7.678 1.00 47.31 116 GLU A CA 1
ATOM 828 C C . GLU A 1 116 ? -7.892 -11.774 -8.191 1.00 47.31 116 GLU A C 1
ATOM 830 O O . GLU A 1 116 ? -7.136 -11.227 -8.990 1.00 47.31 116 GLU A O 1
ATOM 835 N N . GLU A 1 117 ? -7.722 -13.056 -7.858 1.00 44.56 117 GLU A N 1
ATOM 836 C CA . GLU A 1 117 ? -6.648 -13.896 -8.399 1.00 44.56 117 GLU A CA 1
ATOM 837 C C . GLU A 1 117 ? -6.731 -14.067 -9.923 1.00 44.56 117 GLU A C 1
ATOM 839 O O . GLU A 1 117 ? -5.700 -14.094 -10.593 1.00 44.56 117 GLU A O 1
ATOM 844 N N . LYS A 1 118 ? -7.933 -14.176 -10.504 1.00 43.09 118 LYS A N 1
ATOM 845 C CA . LYS A 1 118 ? -8.125 -14.223 -11.964 1.00 43.09 118 LYS A CA 1
ATOM 846 C C . LYS A 1 118 ? -7.827 -12.871 -12.618 1.00 43.09 118 LYS A C 1
ATOM 848 O O . LYS A 1 118 ? -7.205 -12.854 -13.676 1.00 43.09 118 LYS A O 1
ATOM 853 N N . LEU A 1 119 ? -8.165 -11.753 -11.976 1.00 46.34 119 LEU A N 1
ATOM 854 C CA . LEU A 1 119 ? -7.735 -10.398 -12.353 1.00 46.34 119 LEU A CA 1
ATOM 855 C C . LEU A 1 119 ? -6.204 -10.264 -12.340 1.00 46.34 119 LEU A C 1
ATOM 857 O O . LEU A 1 119 ? -5.625 -9.678 -13.254 1.00 46.34 119 LEU A O 1
ATOM 861 N N . LEU A 1 120 ? -5.543 -10.869 -11.349 1.00 44.31 120 LEU A N 1
ATOM 862 C CA . LEU A 1 120 ? -4.086 -10.992 -11.271 1.00 44.31 120 LEU A CA 1
ATOM 863 C C . LEU A 1 120 ? -3.494 -11.962 -12.316 1.00 44.31 120 LEU A C 1
ATOM 865 O O . LEU A 1 120 ? -2.331 -11.805 -12.675 1.00 44.31 120 LEU A O 1
ATOM 869 N N . LYS A 1 121 ? -4.249 -12.946 -12.821 1.00 38.00 121 LYS A N 1
ATOM 870 C CA . LYS A 1 121 ? -3.770 -13.958 -13.791 1.00 38.00 121 LYS A CA 1
ATOM 871 C C . LYS A 1 121 ? -4.001 -13.593 -15.262 1.00 38.00 121 LYS A C 1
ATOM 873 O O . LYS A 1 121 ? -3.201 -13.994 -16.095 1.00 38.00 121 LYS A O 1
ATOM 878 N N . VAL A 1 122 ? -5.030 -12.808 -15.599 1.00 39.03 122 VAL A N 1
ATOM 879 C CA . VAL A 1 122 ? -5.301 -12.320 -16.981 1.00 39.03 122 VAL A CA 1
ATOM 880 C C . VAL A 1 122 ? -4.430 -11.104 -17.340 1.00 39.03 122 VAL A C 1
ATOM 882 O O . VAL A 1 122 ? -4.588 -10.484 -18.388 1.00 39.03 122 VAL A O 1
ATOM 885 N N . ARG A 1 123 ? -3.474 -10.755 -16.474 1.00 48.78 123 ARG A N 1
ATOM 886 C CA . ARG A 1 123 ? -2.478 -9.718 -16.726 1.00 48.78 123 ARG A CA 1
ATOM 887 C C . ARG A 1 123 ? -1.852 -9.930 -18.099 1.00 48.78 123 ARG A C 1
ATOM 889 O O . ARG A 1 123 ? -1.322 -11.002 -18.379 1.00 48.78 123 ARG A O 1
ATOM 896 N N . SER A 1 124 ? -1.861 -8.885 -18.920 1.00 41.03 124 SER A N 1
ATOM 897 C CA . SER A 1 124 ? -0.881 -8.723 -19.986 1.00 41.03 124 SER A CA 1
ATOM 898 C C . SER A 1 124 ? 0.500 -8.803 -19.339 1.00 41.03 124 SER A C 1
ATOM 900 O O . SER A 1 124 ? 1.017 -7.823 -18.800 1.00 41.03 124 SER A O 1
ATOM 902 N N . ALA A 1 125 ? 1.051 -10.012 -19.281 1.00 50.41 125 ALA A N 1
ATOM 903 C CA . ALA A 1 125 ? 2.443 -10.224 -18.974 1.00 50.41 125 ALA A CA 1
ATOM 904 C C . ALA A 1 125 ? 3.198 -9.627 -20.151 1.00 50.41 125 ALA A C 1
ATOM 906 O O . ALA A 1 125 ? 3.197 -10.188 -21.245 1.00 50.41 125 ALA A O 1
ATOM 907 N N . TRP A 1 126 ? 3.791 -8.458 -19.956 1.00 57.12 126 TRP A N 1
ATOM 908 C CA . TRP A 1 126 ? 4.838 -8.045 -20.863 1.00 57.12 126 TRP A CA 1
ATOM 909 C C . TRP A 1 126 ? 6.076 -8.802 -20.382 1.00 57.12 126 TRP A C 1
ATOM 911 O O . TRP A 1 126 ? 6.588 -8.609 -19.276 1.00 57.12 126 TRP A O 1
ATOM 921 N N . THR A 1 127 ? 6.487 -9.792 -21.170 1.00 51.75 127 THR A N 1
ATOM 922 C CA . THR A 1 127 ? 7.814 -10.383 -21.024 1.00 51.75 127 THR A CA 1
ATOM 923 C C . THR A 1 127 ? 8.808 -9.254 -21.218 1.00 51.75 127 THR A C 1
ATOM 925 O O . THR A 1 127 ? 8.689 -8.520 -22.195 1.00 51.75 127 THR A O 1
ATOM 928 N N . SER A 1 128 ? 9.776 -9.120 -20.316 1.00 52.53 128 SER A N 1
ATOM 929 C CA . SER A 1 128 ? 10.789 -8.054 -20.296 1.00 52.53 128 SER A CA 1
ATOM 930 C C . SER A 1 128 ? 11.608 -7.884 -21.588 1.00 52.53 128 SER A C 1
ATOM 932 O O . SER A 1 128 ? 12.534 -7.079 -21.625 1.00 52.53 128 SER A O 1
ATOM 934 N N . GLY A 1 129 ? 11.376 -8.722 -22.604 1.00 53.97 129 GLY A N 1
ATOM 935 C CA . GLY A 1 129 ? 12.216 -8.866 -23.788 1.00 53.97 129 GLY A CA 1
ATOM 936 C C . GLY A 1 129 ? 13.670 -9.219 -23.455 1.00 53.97 129 GLY A C 1
ATOM 937 O O . GLY A 1 129 ? 14.498 -9.268 -24.357 1.00 53.97 129 GLY A O 1
ATOM 938 N N . ALA A 1 130 ? 14.000 -9.429 -22.175 1.00 63.22 130 ALA A N 1
ATOM 939 C CA . ALA A 1 130 ? 15.357 -9.586 -21.702 1.00 63.22 130 ALA A CA 1
ATOM 940 C C . ALA A 1 130 ? 15.797 -11.032 -21.896 1.00 63.22 130 ALA A C 1
ATOM 942 O O . ALA A 1 130 ? 15.100 -11.973 -21.508 1.00 63.22 130 ALA A O 1
ATOM 943 N N . THR A 1 131 ? 16.996 -11.200 -22.437 1.00 71.06 131 THR A N 1
ATOM 944 C CA . THR A 1 131 ? 17.685 -12.484 -22.399 1.00 71.06 131 THR A CA 1
ATOM 945 C C . THR A 1 131 ? 18.219 -12.684 -20.987 1.00 71.06 131 THR A C 1
ATOM 947 O O . THR A 1 131 ? 19.101 -11.952 -20.542 1.00 71.06 131 THR A O 1
ATOM 950 N N . PHE A 1 132 ? 17.650 -13.642 -20.260 1.00 81.44 132 PHE A N 1
ATOM 951 C CA . PHE A 1 132 ? 18.118 -13.992 -18.923 1.00 81.44 132 PHE A CA 1
ATOM 952 C C . PHE A 1 132 ? 19.381 -14.854 -19.001 1.00 81.44 132 PHE A C 1
ATOM 954 O O . PHE A 1 132 ? 19.548 -15.632 -19.938 1.00 81.44 132 PHE A O 1
ATOM 961 N N . LEU A 1 133 ? 20.227 -14.743 -17.973 1.00 79.38 133 LEU A N 1
ATOM 962 C CA . LEU A 1 133 ? 21.449 -15.537 -17.799 1.00 79.38 133 LEU A CA 1
ATOM 963 C C . LEU A 1 133 ? 21.208 -17.047 -17.961 1.00 79.38 133 LEU A C 1
ATOM 965 O O . LEU A 1 133 ? 22.036 -17.765 -18.512 1.00 79.38 133 LEU A O 1
ATOM 969 N N . GLU A 1 134 ? 20.085 -17.517 -17.427 1.00 85.75 134 GLU A N 1
ATOM 970 C CA . GLU A 1 134 ? 19.688 -18.916 -17.394 1.00 85.75 134 GLU A CA 1
ATOM 971 C C . GLU A 1 134 ? 18.158 -18.984 -17.314 1.00 85.75 134 GLU A C 1
ATOM 973 O O . GLU A 1 134 ? 17.528 -18.191 -16.608 1.00 85.75 134 GLU A O 1
ATOM 978 N N . ALA A 1 135 ? 17.567 -19.910 -18.066 1.00 84.19 135 ALA A N 1
ATOM 979 C CA . ALA A 1 135 ? 16.126 -20.124 -18.117 1.00 84.19 135 ALA A CA 1
ATOM 980 C C . ALA A 1 135 ? 15.655 -21.123 -17.052 1.00 84.19 135 ALA A C 1
ATOM 982 O O . ALA A 1 135 ? 14.512 -21.038 -16.604 1.00 84.19 135 ALA A O 1
ATOM 983 N N . ASP A 1 136 ? 16.516 -22.058 -16.632 1.00 87.06 136 ASP A N 1
ATOM 984 C CA . ASP A 1 136 ? 16.201 -22.976 -15.539 1.00 87.06 136 ASP A CA 1
ATOM 985 C C . ASP A 1 136 ? 16.214 -22.244 -14.178 1.00 87.06 136 ASP A C 1
ATOM 987 O O . ASP A 1 136 ? 17.252 -21.709 -13.771 1.00 87.06 136 ASP A O 1
ATOM 991 N N . PRO A 1 137 ? 15.101 -22.237 -13.419 1.00 87.62 137 PRO A N 1
ATOM 992 C CA . PRO A 1 137 ? 15.013 -21.467 -12.179 1.00 87.62 137 PRO A CA 1
ATOM 993 C C . PRO A 1 137 ? 16.014 -21.909 -11.101 1.00 87.62 137 PRO A C 1
ATOM 995 O O . PRO A 1 137 ? 16.477 -21.081 -10.314 1.00 87.62 137 PRO A O 1
ATOM 998 N N . ALA A 1 138 ? 16.350 -23.202 -11.034 1.00 88.69 138 ALA A N 1
ATOM 999 C CA . ALA A 1 138 ? 17.249 -23.731 -10.011 1.00 88.69 138 ALA A CA 1
ATOM 1000 C C . ALA A 1 138 ? 18.708 -23.362 -10.306 1.00 88.69 138 ALA A C 1
ATOM 1002 O O . ALA A 1 138 ? 19.422 -22.892 -9.417 1.00 88.69 138 ALA A O 1
ATOM 1003 N N . ARG A 1 139 ? 19.137 -23.508 -11.562 1.00 90.75 139 ARG A N 1
ATOM 1004 C CA . ARG A 1 139 ? 20.465 -23.076 -12.016 1.00 90.75 139 ARG A CA 1
ATOM 1005 C C . ARG A 1 139 ? 20.627 -21.565 -11.943 1.00 90.75 139 ARG A C 1
ATOM 1007 O O . ARG A 1 139 ? 21.674 -21.100 -11.496 1.00 90.75 139 ARG A O 1
ATOM 1014 N N . LEU A 1 140 ? 19.590 -20.805 -12.303 1.00 90.12 140 LEU A N 1
ATOM 1015 C CA . LEU A 1 140 ? 19.602 -19.353 -12.166 1.00 90.12 140 LEU A CA 1
ATOM 1016 C C . LEU A 1 140 ? 19.831 -18.950 -10.706 1.00 90.12 140 LEU A C 1
ATOM 1018 O O . LEU A 1 140 ? 20.731 -18.162 -10.441 1.00 90.12 140 LEU A O 1
ATOM 1022 N N . ARG A 1 141 ? 19.099 -19.536 -9.747 1.00 91.31 141 ARG A N 1
ATOM 1023 C CA . ARG A 1 141 ? 19.335 -19.278 -8.313 1.00 91.31 141 ARG A CA 1
ATOM 1024 C C . ARG A 1 141 ? 20.777 -19.561 -7.905 1.00 91.31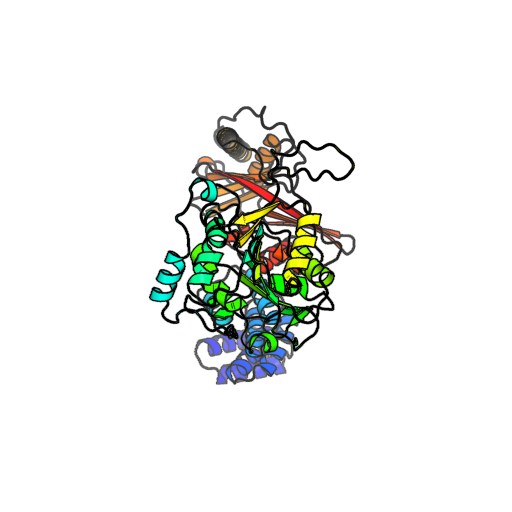 141 ARG A C 1
ATOM 1026 O O . ARG A 1 141 ? 21.394 -18.694 -7.302 1.00 91.31 141 ARG A O 1
ATOM 1033 N N . ALA A 1 142 ? 21.338 -20.703 -8.303 1.00 90.12 142 ALA A N 1
ATOM 1034 C CA . ALA A 1 142 ? 22.721 -21.049 -7.973 1.00 90.12 142 ALA A CA 1
ATOM 1035 C C . ALA A 1 142 ? 23.742 -20.029 -8.519 1.00 90.12 142 ALA A C 1
ATOM 1037 O O . ALA A 1 142 ? 24.690 -19.669 -7.821 1.00 90.12 142 ALA A O 1
ATOM 1038 N N . LEU A 1 143 ? 23.540 -19.531 -9.746 1.00 89.12 143 LEU A N 1
ATOM 1039 C CA . LEU A 1 143 ? 24.396 -18.502 -10.346 1.00 89.12 143 LEU A CA 1
ATOM 1040 C C . LEU A 1 143 ? 24.288 -17.158 -9.615 1.00 89.12 143 LEU A C 1
ATOM 1042 O O . LEU A 1 143 ? 25.303 -16.503 -9.379 1.00 89.12 143 LEU A O 1
ATOM 1046 N N . LEU A 1 144 ? 23.071 -16.762 -9.239 1.00 90.31 144 LEU A N 1
ATOM 1047 C CA . LEU A 1 144 ? 22.825 -15.526 -8.497 1.00 90.31 144 LEU A CA 1
ATOM 1048 C C . LEU A 1 144 ? 23.388 -15.594 -7.074 1.00 90.31 144 LEU A C 1
ATOM 1050 O O . LEU A 1 144 ? 24.021 -14.642 -6.621 1.00 90.31 144 LEU A O 1
ATOM 1054 N N . ASP A 1 145 ? 23.209 -16.725 -6.392 1.00 89.12 145 ASP A N 1
ATOM 1055 C CA . ASP A 1 145 ? 23.727 -16.956 -5.042 1.00 89.12 145 ASP A CA 1
ATOM 1056 C C . ASP A 1 145 ? 25.257 -16.912 -5.017 1.00 89.12 145 ASP A C 1
ATOM 1058 O O . ASP A 1 145 ? 25.834 -16.331 -4.102 1.00 89.12 145 ASP A O 1
ATOM 1062 N N . ALA A 1 146 ? 25.921 -17.430 -6.056 1.00 88.25 146 ALA A N 1
ATOM 1063 C CA . ALA A 1 146 ? 27.371 -17.318 -6.209 1.00 88.25 146 ALA A CA 1
ATOM 1064 C C . ALA A 1 146 ? 27.854 -15.865 -6.401 1.00 88.25 146 ALA A C 1
ATOM 1066 O O . ALA A 1 146 ? 29.009 -15.556 -6.107 1.00 88.25 146 ALA A O 1
ATOM 1067 N N . GLY A 1 147 ? 26.992 -14.975 -6.906 1.00 85.12 147 GLY A N 1
ATOM 1068 C CA . GLY A 1 147 ? 27.270 -13.545 -7.039 1.00 85.12 147 GLY A CA 1
ATOM 1069 C C . GLY A 1 147 ? 27.004 -12.734 -5.771 1.00 85.12 147 GLY A C 1
ATOM 1070 O O . GLY A 1 147 ? 27.562 -11.650 -5.615 1.00 85.12 147 GLY A O 1
ATOM 1071 N N . LEU A 1 148 ? 26.176 -13.238 -4.856 1.00 88.56 148 LEU A N 1
ATOM 1072 C CA . LEU A 1 148 ? 25.809 -12.536 -3.632 1.00 88.56 148 LEU A CA 1
ATOM 1073 C C . LEU A 1 148 ? 26.800 -12.857 -2.499 1.00 88.56 148 LEU A C 1
ATOM 1075 O O . LEU A 1 148 ? 26.885 -14.011 -2.077 1.00 88.56 148 LEU A O 1
ATOM 1079 N N . PRO A 1 149 ? 27.498 -11.861 -1.919 1.00 85.12 149 PRO A N 1
ATOM 1080 C CA . PRO A 1 149 ? 28.396 -12.114 -0.796 1.00 85.12 149 PRO A CA 1
ATOM 1081 C C . PRO A 1 149 ? 27.644 -12.671 0.420 1.00 85.12 149 PRO A C 1
ATOM 1083 O O . PRO A 1 149 ? 26.428 -12.492 0.564 1.00 85.12 149 PRO A O 1
ATOM 1086 N N . ALA A 1 150 ? 28.376 -13.330 1.322 1.00 82.62 150 ALA A N 1
ATOM 1087 C CA . ALA A 1 150 ? 27.830 -13.794 2.594 1.00 82.62 150 ALA A CA 1
ATOM 1088 C C . ALA A 1 150 ? 27.208 -12.627 3.377 1.00 82.62 150 ALA A C 1
ATOM 1090 O O . ALA A 1 150 ? 27.650 -11.481 3.283 1.00 82.62 150 ALA A O 1
ATOM 1091 N N . ALA A 1 151 ? 26.138 -12.911 4.119 1.00 74.69 151 ALA A N 1
ATOM 1092 C CA . ALA A 1 151 ? 25.437 -11.870 4.848 1.00 74.69 151 ALA A CA 1
ATOM 1093 C C . ALA A 1 151 ? 26.285 -11.379 6.032 1.00 74.69 151 ALA A C 1
ATOM 1095 O O . ALA A 1 151 ? 26.627 -12.151 6.923 1.00 74.69 151 ALA A O 1
ATOM 1096 N N . ASP A 1 152 ? 26.607 -10.090 6.030 1.00 78.56 152 ASP A N 1
ATOM 1097 C CA . ASP A 1 152 ? 27.273 -9.415 7.140 1.00 78.56 152 ASP A CA 1
ATOM 1098 C C . ASP A 1 152 ? 26.231 -9.023 8.204 1.00 78.56 152 ASP A C 1
ATOM 1100 O O . ASP A 1 152 ? 25.289 -8.278 7.923 1.00 78.56 152 ASP A O 1
ATOM 1104 N N . GLU A 1 153 ? 26.390 -9.521 9.433 1.00 78.75 153 GLU A N 1
ATOM 1105 C CA . GLU A 1 153 ? 25.484 -9.253 10.560 1.00 78.75 153 GLU A CA 1
ATOM 1106 C C . GLU A 1 153 ? 25.434 -7.769 10.973 1.00 78.75 153 GLU A C 1
ATOM 1108 O O . GLU A 1 153 ? 24.453 -7.325 11.578 1.00 78.75 153 GLU A O 1
ATOM 1113 N N . ALA A 1 154 ? 26.454 -6.966 10.651 1.00 74.75 154 ALA A N 1
ATOM 1114 C CA . ALA A 1 154 ? 26.383 -5.515 10.810 1.00 74.75 154 ALA A CA 1
ATOM 1115 C C . ALA A 1 154 ? 25.439 -4.898 9.764 1.00 74.75 154 ALA A C 1
ATOM 1117 O O . ALA A 1 154 ? 24.538 -4.128 10.106 1.00 74.75 154 ALA A O 1
ATOM 1118 N N . LEU A 1 155 ? 25.574 -5.297 8.494 1.00 69.94 155 LEU A N 1
ATOM 1119 C CA . LEU A 1 155 ? 24.707 -4.822 7.412 1.00 69.94 155 LEU A CA 1
ATOM 1120 C C . LEU A 1 155 ? 23.254 -5.267 7.601 1.00 69.94 155 LEU A C 1
ATOM 1122 O O . LEU A 1 155 ? 22.342 -4.472 7.375 1.00 69.94 155 LEU A O 1
ATOM 1126 N N . LEU A 1 156 ? 23.027 -6.492 8.076 1.00 75.25 156 LEU A N 1
ATOM 1127 C CA . LEU A 1 156 ? 21.693 -7.044 8.327 1.00 75.25 156 LEU A CA 1
ATOM 1128 C C . LEU A 1 156 ? 20.907 -6.295 9.413 1.00 75.25 156 LEU A C 1
ATOM 1130 O O . LEU A 1 156 ? 19.678 -6.342 9.403 1.00 75.25 156 LEU A O 1
ATOM 1134 N N . ARG A 1 157 ? 21.597 -5.587 10.315 1.00 74.44 157 ARG A N 1
ATOM 1135 C CA . ARG A 1 157 ? 20.992 -4.730 11.351 1.00 74.44 157 ARG A CA 1
ATOM 1136 C C . ARG A 1 157 ? 20.834 -3.270 10.924 1.00 74.44 157 ARG A C 1
ATOM 1138 O O . ARG A 1 157 ? 20.206 -2.493 11.635 1.00 74.44 157 ARG A O 1
ATOM 1145 N N . SER A 1 158 ? 21.379 -2.895 9.769 1.00 73.44 158 SER A N 1
ATOM 1146 C CA . SER A 1 158 ? 21.341 -1.525 9.256 1.00 73.44 158 SER A CA 1
ATOM 1147 C C . SER A 1 158 ? 20.157 -1.281 8.315 1.00 73.44 158 SER A C 1
ATOM 1149 O O . SER A 1 158 ? 19.682 -2.189 7.624 1.00 73.44 158 SER A O 1
ATOM 1151 N N . ARG A 1 159 ? 19.701 -0.025 8.240 1.00 77.88 159 ARG A N 1
ATOM 1152 C CA . ARG A 1 159 ? 18.642 0.392 7.311 1.00 77.88 159 ARG A CA 1
ATOM 1153 C C . ARG A 1 159 ? 19.046 0.073 5.857 1.00 77.88 159 ARG A C 1
ATOM 1155 O O . ARG A 1 159 ? 20.180 0.385 5.462 1.00 77.88 159 ARG A O 1
ATOM 1162 N N . PRO A 1 160 ? 18.157 -0.526 5.041 1.00 82.00 160 PRO A N 1
ATOM 1163 C CA . PRO A 1 160 ? 18.450 -0.755 3.633 1.00 82.00 160 PRO A CA 1
ATOM 1164 C C . PRO A 1 160 ? 18.650 0.583 2.897 1.00 82.00 160 PRO A C 1
ATOM 1166 O O . PRO A 1 160 ? 18.081 1.606 3.296 1.00 82.00 160 PRO A O 1
ATOM 1169 N N . PRO A 1 161 ? 19.474 0.609 1.838 1.00 85.81 161 PRO A N 1
ATOM 1170 C CA . PRO A 1 161 ? 19.675 1.808 1.032 1.00 85.81 161 PRO A CA 1
ATOM 1171 C C . PRO A 1 161 ? 18.372 2.271 0.368 1.00 85.81 161 PRO A C 1
ATOM 1173 O O . PRO A 1 161 ? 17.497 1.468 0.049 1.00 85.81 161 PRO A O 1
ATOM 1176 N N . LYS A 1 162 ? 18.261 3.584 0.136 1.00 87.06 162 LYS A N 1
ATOM 1177 C CA . LYS A 1 162 ? 17.099 4.187 -0.532 1.00 87.06 162 LYS A CA 1
ATOM 1178 C C . LYS A 1 162 ? 17.154 3.998 -2.048 1.00 87.06 162 LYS A C 1
ATOM 1180 O O . LYS A 1 162 ? 16.112 3.828 -2.682 1.00 87.06 162 LYS A O 1
ATOM 1185 N N . ALA A 1 163 ? 18.362 4.022 -2.609 1.00 90.12 163 ALA A N 1
ATOM 1186 C CA . ALA A 1 163 ? 18.582 3.781 -4.023 1.00 90.12 163 ALA A CA 1
ATOM 1187 C C . ALA A 1 163 ? 19.835 2.941 -4.291 1.00 90.12 163 ALA A C 1
ATOM 1189 O O . ALA A 1 163 ? 20.808 3.015 -3.535 1.00 90.12 163 ALA A O 1
ATOM 1190 N N . LEU A 1 164 ? 19.799 2.185 -5.387 1.00 89.88 164 LEU A N 1
ATOM 1191 C CA . LEU A 1 164 ? 20.914 1.437 -5.959 1.00 89.88 164 LEU A CA 1
ATOM 1192 C C . LEU A 1 164 ? 21.182 1.911 -7.388 1.00 89.88 164 LEU A C 1
ATOM 1194 O O . LEU A 1 164 ? 20.243 2.148 -8.145 1.00 89.88 164 LEU A O 1
ATOM 1198 N N . VAL A 1 165 ? 22.454 1.970 -7.769 1.00 88.19 165 VAL A N 1
ATOM 1199 C CA . VAL A 1 165 ? 22.890 2.052 -9.168 1.00 88.19 165 VAL A CA 1
ATOM 1200 C C . VAL A 1 165 ? 23.732 0.822 -9.439 1.00 88.19 165 VAL A C 1
ATOM 1202 O O . VAL A 1 165 ? 24.745 0.599 -8.770 1.00 88.19 165 VAL A O 1
ATOM 1205 N N . VAL A 1 166 ? 23.273 0.009 -10.380 1.00 87.56 166 VAL A N 1
ATOM 1206 C CA . VAL A 1 166 ? 23.847 -1.302 -10.681 1.00 87.56 166 VAL A CA 1
ATOM 1207 C C . VAL A 1 166 ? 23.800 -1.553 -12.189 1.00 87.56 166 VAL A C 1
ATOM 1209 O O . VAL A 1 166 ? 22.848 -1.117 -12.843 1.00 87.56 166 VAL A O 1
ATOM 1212 N N . PRO A 1 167 ? 24.793 -2.260 -12.755 1.00 84.38 167 PRO A N 1
ATOM 1213 C CA . PRO A 1 167 ? 24.779 -2.609 -14.167 1.00 84.38 167 PRO A CA 1
ATOM 1214 C C . PRO A 1 167 ? 23.697 -3.659 -14.471 1.00 84.38 167 PRO A C 1
ATOM 1216 O O . PRO A 1 167 ? 23.324 -4.430 -13.579 1.00 84.38 167 PRO A O 1
ATOM 1219 N N . PRO A 1 168 ? 23.228 -3.741 -15.729 1.00 86.31 168 PRO A N 1
ATOM 1220 C CA . PRO A 1 168 ? 22.444 -4.874 -16.216 1.00 86.31 168 PRO A CA 1
ATOM 1221 C C . PRO A 1 168 ? 23.105 -6.217 -15.891 1.00 86.31 168 PRO A C 1
ATOM 1223 O O . PRO A 1 168 ? 24.294 -6.402 -16.151 1.00 86.31 168 PRO A O 1
ATOM 1226 N N . ILE A 1 169 ? 22.341 -7.183 -15.372 1.00 86.50 169 ILE A N 1
ATOM 1227 C CA . ILE A 1 169 ? 22.850 -8.532 -15.056 1.00 86.50 169 ILE A CA 1
ATOM 1228 C C . ILE A 1 169 ? 22.771 -9.413 -16.308 1.00 86.50 169 ILE A C 1
ATOM 1230 O O . ILE A 1 169 ? 21.958 -10.332 -16.406 1.00 86.50 169 ILE A O 1
ATOM 1234 N N . ALA A 1 170 ? 23.593 -9.079 -17.301 1.00 83.31 170 ALA A N 1
ATOM 1235 C CA . ALA A 1 170 ? 23.627 -9.785 -18.581 1.00 83.31 170 ALA A CA 1
ATOM 1236 C C . ALA A 1 170 ? 24.404 -11.112 -18.504 1.00 83.31 170 ALA A C 1
ATOM 1238 O O . ALA A 1 170 ? 24.141 -12.034 -19.273 1.00 83.31 170 ALA A O 1
ATOM 1239 N N . ASP A 1 171 ? 25.357 -11.213 -17.574 1.00 84.81 171 ASP A N 1
ATOM 1240 C CA . ASP A 1 171 ? 26.213 -12.381 -17.393 1.00 84.81 171 ASP A CA 1
ATOM 1241 C C . ASP A 1 171 ? 26.597 -12.609 -15.912 1.00 84.81 171 ASP A C 1
ATOM 1243 O O . ASP A 1 171 ? 26.231 -11.854 -15.003 1.00 84.81 171 ASP A O 1
ATOM 1247 N N . ALA A 1 172 ? 27.343 -13.687 -15.652 1.00 84.56 172 ALA A N 1
ATOM 1248 C CA . ALA A 1 172 ? 27.775 -14.050 -14.304 1.00 84.56 172 ALA A CA 1
ATOM 1249 C C . ALA A 1 172 ? 28.795 -13.063 -13.703 1.00 84.56 172 ALA A C 1
ATOM 1251 O O . ALA A 1 172 ? 28.893 -12.966 -12.480 1.00 84.56 172 ALA A O 1
ATOM 1252 N N . ALA A 1 173 ? 29.569 -12.348 -14.526 1.00 83.19 173 ALA A N 1
ATOM 1253 C CA . ALA A 1 173 ? 30.500 -11.333 -14.042 1.00 83.19 173 ALA A CA 1
ATOM 1254 C C . ALA A 1 173 ? 29.733 -10.092 -13.570 1.00 83.19 173 ALA A C 1
ATOM 1256 O O . ALA A 1 173 ? 29.940 -9.657 -12.440 1.00 83.19 173 ALA A O 1
ATOM 1257 N N . ALA A 1 174 ? 28.765 -9.619 -14.357 1.00 82.75 174 ALA A N 1
ATOM 1258 C CA . ALA A 1 174 ? 27.851 -8.549 -13.971 1.00 82.75 174 ALA A CA 1
ATOM 1259 C C . ALA A 1 174 ? 27.047 -8.906 -12.708 1.00 82.75 174 ALA A C 1
ATOM 1261 O O . ALA A 1 174 ? 26.866 -8.065 -11.827 1.00 82.75 174 ALA A O 1
ATOM 1262 N N . SER A 1 175 ? 26.628 -10.170 -12.564 1.00 85.75 175 SER A N 1
ATOM 1263 C CA . SER A 1 175 ? 25.985 -10.650 -11.333 1.00 85.75 175 SER A CA 1
ATOM 1264 C C . SER A 1 175 ? 26.904 -10.554 -10.109 1.00 85.75 175 SER A C 1
ATOM 1266 O O . SER A 1 175 ? 26.439 -10.167 -9.038 1.00 85.75 175 SER A O 1
ATOM 1268 N N . ARG A 1 176 ? 28.193 -10.905 -10.239 1.00 83.56 176 ARG A N 1
ATOM 1269 C CA . ARG A 1 176 ? 29.180 -10.774 -9.150 1.00 83.56 176 ARG A CA 1
ATOM 1270 C C . ARG A 1 176 ? 29.467 -9.311 -8.811 1.00 83.56 176 ARG A C 1
ATOM 1272 O O . ARG A 1 176 ? 29.553 -8.983 -7.633 1.00 83.56 176 ARG A O 1
ATOM 1279 N N . ALA A 1 177 ? 29.551 -8.449 -9.821 1.00 79.06 177 ALA A N 1
ATOM 1280 C CA . ALA A 1 177 ? 29.759 -7.011 -9.657 1.00 79.06 177 ALA A CA 1
ATOM 1281 C C . ALA A 1 177 ? 28.596 -6.343 -8.900 1.00 79.06 177 ALA A C 1
ATOM 1283 O O . ALA A 1 177 ? 28.798 -5.636 -7.914 1.00 79.06 177 ALA A O 1
ATOM 1284 N N . ALA A 1 178 ? 27.351 -6.630 -9.300 1.00 83.75 178 ALA A N 1
ATOM 1285 C CA . ALA A 1 178 ? 26.159 -6.050 -8.681 1.00 83.75 178 ALA A CA 1
ATOM 1286 C C . ALA A 1 178 ? 25.806 -6.678 -7.316 1.00 83.75 178 ALA A C 1
ATOM 1288 O O . ALA A 1 178 ? 25.125 -6.056 -6.492 1.00 83.75 178 ALA A O 1
ATOM 1289 N N . GLY A 1 179 ? 26.248 -7.913 -7.065 1.00 86.44 179 GLY A N 1
ATOM 1290 C CA . GLY A 1 179 ? 25.893 -8.711 -5.893 1.00 86.44 179 GLY A CA 1
ATOM 1291 C C . GLY A 1 179 ? 26.082 -8.011 -4.540 1.00 86.44 179 GLY A C 1
ATOM 1292 O O . GLY A 1 179 ? 25.141 -8.011 -3.740 1.00 86.44 179 GLY A O 1
ATOM 1293 N N . PRO A 1 180 ? 27.225 -7.353 -4.259 1.00 84.88 180 PRO A N 1
ATOM 1294 C CA . PRO A 1 180 ? 27.423 -6.585 -3.031 1.00 84.88 180 PRO A CA 1
ATOM 1295 C C . PRO A 1 180 ? 26.376 -5.495 -2.781 1.00 84.88 180 PRO A C 1
ATOM 1297 O O . PRO A 1 180 ? 25.955 -5.315 -1.638 1.00 84.88 180 PRO A O 1
ATOM 1300 N N . ALA A 1 181 ? 25.913 -4.791 -3.819 1.00 85.94 181 ALA A N 1
ATOM 1301 C CA . ALA A 1 181 ? 24.870 -3.773 -3.682 1.00 85.94 181 ALA A CA 1
ATOM 1302 C C . ALA A 1 181 ? 23.507 -4.406 -3.346 1.00 85.94 181 ALA A C 1
ATOM 1304 O O . ALA A 1 181 ? 22.822 -3.953 -2.427 1.00 85.94 181 ALA A O 1
ATOM 1305 N N . TYR A 1 182 ? 23.150 -5.504 -4.021 1.00 88.75 182 TYR A N 1
ATOM 1306 C CA . TYR A 1 182 ? 21.925 -6.263 -3.742 1.00 88.75 182 TYR A CA 1
ATOM 1307 C C . TYR A 1 182 ? 21.925 -6.921 -2.360 1.00 88.75 182 TYR A C 1
ATOM 1309 O O . TYR A 1 182 ? 20.894 -6.946 -1.688 1.00 88.75 182 TYR A O 1
ATOM 1317 N N . ALA A 1 183 ? 23.075 -7.402 -1.884 1.00 87.62 183 ALA A N 1
ATOM 1318 C CA . ALA A 1 183 ? 23.194 -8.000 -0.558 1.00 87.62 183 ALA A CA 1
ATOM 1319 C C . ALA A 1 183 ? 22.841 -7.013 0.568 1.00 87.62 183 ALA A C 1
ATOM 1321 O O . ALA A 1 183 ? 22.301 -7.437 1.592 1.00 87.62 183 ALA A O 1
ATOM 1322 N N . ARG A 1 184 ? 23.042 -5.700 0.364 1.00 84.62 184 ARG A N 1
ATOM 1323 C CA . ARG A 1 184 ? 22.621 -4.659 1.323 1.00 84.62 184 ARG A CA 1
ATOM 1324 C C . ARG A 1 184 ? 21.103 -4.563 1.493 1.00 84.62 184 ARG A C 1
ATOM 1326 O O . ARG A 1 184 ? 20.645 -3.974 2.467 1.00 84.62 184 ARG A O 1
ATOM 1333 N N . LEU A 1 185 ? 20.318 -5.138 0.580 1.00 87.62 185 LEU A N 1
ATOM 1334 C CA . LEU A 1 185 ? 18.861 -5.194 0.694 1.00 87.62 185 LEU A CA 1
ATOM 1335 C C . LEU A 1 185 ? 18.378 -6.320 1.614 1.00 87.62 185 LEU A C 1
ATOM 1337 O O . LEU A 1 185 ? 17.236 -6.271 2.061 1.00 87.62 185 LEU A O 1
ATOM 1341 N N . ARG A 1 186 ? 19.221 -7.310 1.952 1.00 86.12 186 ARG A N 1
ATOM 1342 C CA . ARG A 1 186 ? 18.821 -8.452 2.800 1.00 86.12 186 ARG A CA 1
ATOM 1343 C C . ARG A 1 186 ? 18.343 -8.032 4.195 1.00 86.12 186 ARG A C 1
ATOM 1345 O O . ARG A 1 186 ? 17.529 -8.736 4.789 1.00 86.12 186 ARG A O 1
ATOM 1352 N N . SER A 1 187 ? 18.788 -6.880 4.711 1.00 75.56 187 SER A N 1
ATOM 1353 C CA . SER A 1 187 ? 18.280 -6.335 5.981 1.00 75.56 187 SER A CA 1
ATOM 1354 C C . SER A 1 187 ? 16.787 -6.002 5.922 1.00 75.56 187 SER A C 1
ATOM 1356 O O . SER A 1 187 ? 16.088 -6.082 6.931 1.00 75.56 187 SER A O 1
ATOM 1358 N N . SER A 1 188 ? 16.267 -5.713 4.727 1.00 77.62 188 SER A N 1
ATOM 1359 C CA . SER A 1 188 ? 14.858 -5.410 4.498 1.00 77.62 188 SER A CA 1
ATOM 1360 C C . SER A 1 188 ? 13.929 -6.581 4.826 1.00 77.62 188 SER A C 1
ATOM 1362 O O . SER A 1 188 ? 12.839 -6.375 5.356 1.00 77.62 188 SER A O 1
ATOM 1364 N N . ALA A 1 189 ? 14.372 -7.817 4.582 1.00 70.25 189 ALA A N 1
ATOM 1365 C CA . ALA A 1 189 ? 13.610 -9.012 4.935 1.00 70.25 189 ALA A CA 1
ATOM 1366 C C . ALA A 1 189 ? 13.588 -9.275 6.455 1.00 70.25 189 ALA A C 1
ATOM 1368 O O . ALA A 1 189 ? 12.660 -9.911 6.949 1.00 70.25 189 ALA A O 1
ATOM 1369 N N . ARG A 1 190 ? 14.590 -8.785 7.203 1.00 67.31 190 ARG A N 1
ATOM 1370 C CA . ARG A 1 190 ? 14.710 -8.988 8.660 1.00 67.31 190 ARG A CA 1
ATOM 1371 C C . ARG A 1 190 ? 14.041 -7.902 9.497 1.00 67.31 190 ARG A C 1
ATOM 1373 O O . ARG A 1 190 ? 13.676 -8.171 10.635 1.00 67.31 190 ARG A O 1
ATOM 1380 N N . LEU A 1 191 ? 13.905 -6.686 8.970 1.00 70.19 191 LEU A N 1
ATOM 1381 C CA . LEU A 1 191 ? 13.405 -5.534 9.718 1.00 70.19 191 LEU A CA 1
ATOM 1382 C C . LEU A 1 191 ? 12.011 -5.136 9.209 1.00 70.19 191 LEU A C 1
ATOM 1384 O O . LEU A 1 191 ? 11.922 -4.433 8.200 1.00 70.19 191 LEU A O 1
ATOM 1388 N N . PRO A 1 192 ? 10.913 -5.503 9.908 1.00 70.44 192 PRO A N 1
ATOM 1389 C CA . PRO A 1 192 ? 9.549 -5.186 9.472 1.00 70.44 192 PRO A CA 1
ATOM 1390 C C . PRO A 1 192 ? 9.326 -3.691 9.221 1.00 70.44 192 PRO A C 1
ATOM 1392 O O . PRO A 1 192 ? 8.612 -3.314 8.294 1.00 70.44 192 PRO A O 1
ATOM 1395 N N . ALA A 1 193 ? 9.996 -2.840 10.005 1.00 66.25 193 ALA A N 1
ATOM 1396 C CA . ALA A 1 193 ? 9.934 -1.389 9.878 1.00 66.25 193 ALA A CA 1
ATOM 1397 C C . ALA A 1 193 ? 10.522 -0.845 8.561 1.00 66.25 193 ALA A C 1
ATOM 1399 O O . ALA A 1 193 ? 10.181 0.273 8.175 1.00 66.25 193 ALA A O 1
ATOM 1400 N N . TRP A 1 194 ? 11.378 -1.625 7.891 1.00 73.44 194 TRP A N 1
ATOM 1401 C CA . TRP A 1 194 ? 12.121 -1.259 6.681 1.00 73.44 194 TRP A CA 1
ATOM 1402 C C . TRP A 1 194 ? 11.918 -2.263 5.537 1.00 73.44 194 TRP A C 1
ATOM 1404 O O . TRP A 1 194 ? 12.746 -2.354 4.622 1.00 73.44 194 TRP A O 1
ATOM 1414 N N . ARG A 1 195 ? 10.827 -3.037 5.583 1.00 83.88 195 ARG A N 1
ATOM 1415 C CA . ARG A 1 195 ? 10.481 -3.978 4.518 1.00 83.88 195 ARG A CA 1
ATOM 1416 C C . ARG A 1 195 ? 10.172 -3.214 3.231 1.00 83.88 195 ARG A C 1
ATOM 1418 O O . ARG A 1 195 ? 9.231 -2.424 3.174 1.00 83.88 195 ARG A O 1
ATOM 1425 N N . ILE A 1 196 ? 10.955 -3.476 2.195 1.00 87.62 196 ILE A N 1
ATOM 1426 C CA . ILE A 1 196 ? 10.762 -2.960 0.850 1.00 87.62 196 ILE A CA 1
ATOM 1427 C C . ILE A 1 196 ? 9.608 -3.754 0.252 1.00 87.62 196 ILE A C 1
ATOM 1429 O O . ILE A 1 196 ? 9.648 -4.980 0.196 1.00 87.62 196 ILE A O 1
ATOM 1433 N N . ARG A 1 197 ? 8.562 -3.039 -0.152 1.00 85.62 197 ARG A N 1
ATOM 1434 C CA . ARG A 1 197 ? 7.387 -3.605 -0.827 1.00 85.62 197 ARG A CA 1
ATOM 1435 C C . ARG A 1 197 ? 7.291 -3.155 -2.277 1.00 85.62 197 ARG A C 1
ATOM 1437 O O . ARG A 1 197 ? 6.524 -3.731 -3.034 1.00 85.62 1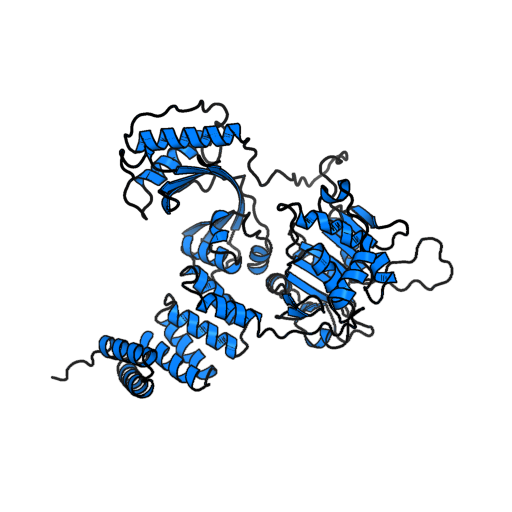97 ARG A O 1
ATOM 1444 N N . ARG A 1 198 ? 8.043 -2.117 -2.648 1.00 90.12 198 ARG A N 1
ATOM 1445 C CA . ARG A 1 198 ? 7.980 -1.465 -3.953 1.00 90.12 198 ARG A CA 1
ATOM 1446 C C . ARG A 1 198 ? 9.376 -1.253 -4.507 1.00 90.12 198 ARG A C 1
ATOM 1448 O O . ARG A 1 198 ? 10.261 -0.783 -3.790 1.00 90.12 198 ARG A O 1
ATOM 1455 N N . VAL A 1 199 ? 9.554 -1.547 -5.786 1.00 94.31 199 VAL A N 1
ATOM 1456 C CA . VAL A 1 199 ? 10.785 -1.277 -6.524 1.00 94.31 199 VAL A CA 1
ATOM 1457 C C . VAL A 1 199 ? 10.457 -0.383 -7.710 1.00 94.31 199 VAL A C 1
ATOM 1459 O O . VAL A 1 199 ? 9.730 -0.786 -8.612 1.00 94.31 199 VAL A O 1
ATOM 1462 N N . VAL A 1 200 ? 11.012 0.825 -7.727 1.00 95.06 200 VAL A N 1
ATOM 1463 C CA . VAL A 1 200 ? 11.009 1.703 -8.900 1.00 95.06 200 VAL A CA 1
ATOM 1464 C C . VAL A 1 200 ? 12.298 1.435 -9.661 1.00 95.06 200 VAL A C 1
ATOM 1466 O O . VAL A 1 200 ? 13.379 1.739 -9.163 1.00 95.06 200 VAL A O 1
ATOM 1469 N N . LEU A 1 201 ? 12.191 0.837 -10.842 1.00 94.62 201 LEU A N 1
ATOM 1470 C CA . LEU A 1 201 ? 13.328 0.393 -11.639 1.00 94.62 201 LEU A CA 1
ATOM 1471 C C . LEU A 1 201 ? 13.439 1.242 -12.904 1.00 94.62 201 LEU A C 1
ATOM 1473 O O . LEU A 1 201 ? 12.587 1.150 -13.783 1.00 94.62 201 LEU A O 1
ATOM 1477 N N . LEU A 1 202 ? 14.481 2.065 -12.988 1.00 93.94 202 LEU A N 1
ATOM 1478 C CA . LEU A 1 202 ? 14.721 2.997 -14.085 1.00 93.94 202 LEU A CA 1
ATOM 1479 C C . LEU A 1 202 ? 15.872 2.520 -14.961 1.00 93.94 202 LEU A C 1
ATOM 1481 O O . LEU A 1 202 ? 16.886 2.054 -14.451 1.00 93.94 202 LEU A O 1
ATOM 1485 N N . GLY A 1 203 ? 15.745 2.720 -16.265 1.00 90.69 203 GLY A N 1
ATOM 1486 C CA . GLY A 1 203 ? 16.796 2.440 -17.239 1.00 90.69 203 GLY A CA 1
ATOM 1487 C C . GLY A 1 203 ? 16.595 3.281 -18.484 1.00 90.69 203 GLY A C 1
ATOM 1488 O O . GLY A 1 203 ? 15.512 3.827 -18.712 1.00 90.69 203 GLY A O 1
ATOM 1489 N N . SER A 1 204 ? 17.649 3.427 -19.273 1.00 89.25 204 SER A N 1
ATOM 1490 C CA . SER A 1 204 ? 17.586 4.183 -20.522 1.00 89.25 204 SER A CA 1
ATOM 1491 C C . SER A 1 204 ? 17.049 3.297 -21.642 1.00 89.25 204 SER A C 1
ATOM 1493 O O . SER A 1 204 ? 17.454 2.145 -21.777 1.00 89.25 204 SER A O 1
ATOM 1495 N N . ALA A 1 205 ? 16.169 3.836 -22.482 1.00 85.50 205 ALA A N 1
ATOM 1496 C CA . ALA A 1 205 ? 15.806 3.179 -23.729 1.00 85.50 205 ALA A CA 1
ATOM 1497 C C . ALA A 1 205 ? 17.042 3.064 -24.642 1.00 85.50 205 ALA A C 1
ATOM 1499 O O . ALA A 1 205 ? 17.906 3.949 -24.649 1.00 85.50 205 ALA A O 1
ATOM 1500 N N . ALA A 1 206 ? 17.116 1.981 -25.422 1.00 75.88 206 ALA A N 1
ATOM 1501 C CA . ALA A 1 206 ? 18.173 1.802 -26.414 1.00 75.88 206 ALA A CA 1
ATOM 1502 C C . ALA A 1 206 ? 18.196 2.989 -27.393 1.00 75.88 206 ALA A C 1
ATOM 1504 O O . ALA A 1 206 ? 17.147 3.499 -27.785 1.00 75.88 206 ALA A O 1
ATOM 1505 N N . GLN A 1 207 ? 19.397 3.445 -27.757 1.00 67.31 207 GLN A N 1
ATOM 1506 C CA . GLN A 1 207 ? 19.582 4.597 -28.639 1.00 67.31 207 GLN A CA 1
ATOM 1507 C C . GLN A 1 207 ? 19.607 4.182 -30.122 1.00 67.31 207 GLN A C 1
ATOM 1509 O O . GLN A 1 207 ? 20.235 3.170 -30.445 1.00 67.31 207 GLN A O 1
ATOM 1514 N N . PRO A 1 208 ? 19.012 4.985 -31.029 1.00 62.91 208 PRO A N 1
ATOM 1515 C CA . PRO A 1 208 ? 18.193 6.171 -30.750 1.00 62.91 208 PRO A CA 1
ATOM 1516 C C . PRO A 1 208 ? 16.861 5.797 -30.083 1.00 62.91 208 PRO A C 1
ATOM 1518 O O . PRO A 1 208 ? 16.222 4.820 -30.472 1.00 62.91 208 PRO A O 1
ATOM 1521 N N . ALA A 1 209 ? 16.452 6.567 -29.070 1.00 61.62 209 ALA A N 1
ATOM 1522 C CA . ALA A 1 209 ? 15.224 6.275 -28.337 1.00 61.62 209 ALA A CA 1
ATOM 1523 C C . ALA A 1 209 ? 14.004 6.394 -29.264 1.00 61.62 209 ALA A C 1
ATOM 1525 O O . ALA A 1 209 ? 13.824 7.392 -29.955 1.00 61.62 209 ALA A O 1
ATOM 1526 N N . ALA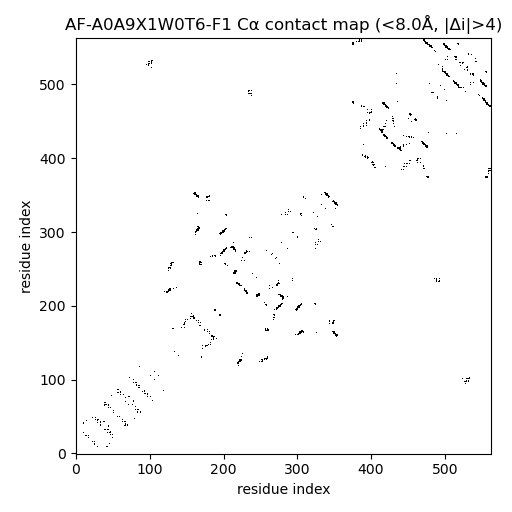 A 1 210 ? 13.121 5.395 -29.244 1.00 71.00 210 ALA A N 1
ATOM 1527 C CA . ALA A 1 210 ? 11.928 5.383 -30.094 1.00 71.00 210 ALA A CA 1
ATOM 1528 C C . ALA A 1 210 ? 10.826 6.371 -29.642 1.00 71.00 210 ALA A C 1
ATOM 1530 O O . ALA A 1 210 ? 9.767 6.436 -30.266 1.00 71.00 210 ALA A O 1
ATOM 1531 N N . PHE A 1 211 ? 11.026 7.102 -28.536 1.00 89.19 211 PHE A N 1
ATOM 1532 C CA . PHE A 1 211 ? 10.015 7.982 -27.948 1.00 89.19 211 PHE A CA 1
ATOM 1533 C C . PHE A 1 211 ? 10.611 9.095 -27.068 1.00 89.19 211 PHE A C 1
ATOM 1535 O O . PHE A 1 211 ? 11.699 8.966 -26.502 1.00 89.19 211 PHE A O 1
ATOM 1542 N N . ARG A 1 212 ? 9.833 10.172 -26.898 1.00 92.25 212 ARG A N 1
ATOM 1543 C CA . ARG A 1 212 ? 10.115 11.293 -25.990 1.00 92.25 212 ARG A CA 1
ATOM 1544 C C . ARG A 1 212 ? 9.539 11.046 -24.594 1.00 92.25 212 ARG A C 1
ATOM 1546 O O . ARG A 1 212 ? 8.405 10.575 -24.477 1.00 92.25 212 ARG A O 1
ATOM 1553 N N . GLY A 1 213 ? 10.285 11.432 -23.560 1.00 94.56 213 GLY A N 1
ATOM 1554 C CA . GLY A 1 213 ? 9.871 11.368 -22.159 1.00 94.56 213 GLY A CA 1
ATOM 1555 C C . GLY A 1 213 ? 10.159 10.025 -21.480 1.00 94.56 213 GLY A C 1
ATOM 1556 O O . GLY A 1 213 ? 11.099 9.315 -21.835 1.00 94.56 213 GLY A O 1
ATOM 1557 N N . VAL A 1 214 ? 9.344 9.684 -20.479 1.00 95.25 214 VAL A N 1
ATOM 1558 C CA . VAL A 1 214 ? 9.439 8.448 -19.689 1.00 95.25 214 VAL A CA 1
ATOM 1559 C C . VAL A 1 214 ? 8.246 7.545 -19.999 1.00 95.25 214 VAL A C 1
ATOM 1561 O O . VAL A 1 214 ? 7.090 7.961 -19.909 1.00 95.25 214 VAL A O 1
ATOM 1564 N N . ALA A 1 215 ? 8.525 6.297 -20.359 1.00 92.75 215 ALA A N 1
ATOM 1565 C CA . ALA A 1 215 ? 7.518 5.281 -20.609 1.00 92.75 215 ALA A CA 1
ATOM 1566 C C . ALA A 1 215 ? 7.178 4.512 -19.326 1.00 92.75 215 ALA A C 1
ATOM 1568 O O . ALA A 1 215 ? 8.060 4.181 -18.533 1.00 92.75 215 ALA A O 1
ATOM 1569 N N . LEU A 1 216 ? 5.888 4.215 -19.162 1.00 91.12 216 LEU A N 1
ATOM 1570 C CA . LEU A 1 216 ? 5.337 3.247 -18.216 1.00 91.12 216 LEU A CA 1
ATOM 1571 C C . LEU A 1 216 ? 4.936 1.980 -18.977 1.00 91.12 216 LEU A C 1
ATOM 1573 O O . LEU A 1 216 ? 4.321 2.075 -20.041 1.00 91.12 216 LEU A O 1
ATOM 1577 N N . ALA A 1 217 ? 5.190 0.802 -18.405 1.00 83.88 217 ALA A N 1
ATOM 1578 C CA . ALA A 1 217 ? 4.813 -0.475 -19.026 1.00 83.88 217 ALA A CA 1
ATOM 1579 C C . ALA A 1 217 ? 3.292 -0.708 -19.092 1.00 83.88 217 ALA A C 1
ATOM 1581 O O . ALA A 1 217 ? 2.820 -1.511 -19.893 1.00 83.88 217 ALA A O 1
ATOM 1582 N N . GLY A 1 218 ? 2.520 0.005 -18.266 1.00 76.94 218 GLY A N 1
ATOM 1583 C CA . GLY A 1 218 ? 1.085 -0.217 -18.099 1.00 76.94 218 GLY A CA 1
ATOM 1584 C C . GLY A 1 218 ? 0.764 -1.299 -17.058 1.00 76.94 218 GLY A C 1
ATOM 1585 O O . GLY A 1 218 ? 1.659 -1.789 -16.363 1.00 76.94 218 GLY A O 1
ATOM 1586 N N . PRO A 1 219 ? -0.525 -1.644 -16.889 1.00 71.38 219 PRO A N 1
ATOM 1587 C CA . PRO A 1 219 ? -0.941 -2.670 -15.942 1.00 71.38 219 PRO A CA 1
ATOM 1588 C C . PRO A 1 219 ? -0.448 -4.053 -16.385 1.00 71.38 219 PRO A C 1
ATOM 1590 O O . PRO A 1 219 ? -0.344 -4.345 -17.575 1.00 71.38 219 PRO A O 1
ATOM 1593 N N . GLY A 1 220 ? -0.181 -4.934 -15.423 1.00 73.12 220 GLY A N 1
ATOM 1594 C CA . GLY A 1 220 ? 0.267 -6.289 -15.719 1.00 73.12 220 GLY A CA 1
ATOM 1595 C C . GLY A 1 220 ? 1.249 -6.821 -14.689 1.00 73.12 220 GLY A C 1
ATOM 1596 O O . GLY A 1 220 ? 1.190 -6.476 -13.506 1.00 73.12 220 GLY A O 1
ATOM 1597 N N . ALA A 1 221 ? 2.126 -7.702 -15.148 1.00 72.19 221 ALA A N 1
ATOM 1598 C CA . ALA A 1 221 ? 3.256 -8.213 -14.388 1.00 72.19 221 ALA A CA 1
ATOM 1599 C C . ALA A 1 221 ? 4.442 -8.418 -15.331 1.00 72.19 221 ALA A C 1
ATOM 1601 O O . ALA A 1 221 ? 4.250 -8.743 -16.502 1.00 72.19 221 ALA A O 1
ATOM 1602 N N . CYS A 1 222 ? 5.653 -8.254 -14.809 1.00 79.56 222 CYS A N 1
ATOM 1603 C CA . CYS A 1 222 ? 6.870 -8.617 -15.519 1.00 79.56 222 CYS A CA 1
ATOM 1604 C C . CYS A 1 222 ? 7.244 -10.059 -15.158 1.00 79.56 222 CYS A C 1
ATOM 1606 O O . CYS A 1 222 ? 7.205 -10.425 -13.984 1.00 79.56 222 CYS A O 1
ATOM 1608 N N . VAL A 1 223 ? 7.580 -10.893 -16.141 1.00 79.81 223 VAL A N 1
ATOM 1609 C CA . VAL A 1 223 ? 7.882 -12.317 -15.916 1.00 79.81 223 VAL A CA 1
ATOM 1610 C C . VAL A 1 223 ? 9.384 -12.558 -16.000 1.00 79.81 223 VAL A C 1
ATOM 1612 O O . VAL A 1 223 ? 10.019 -12.168 -16.978 1.00 79.81 223 VAL A O 1
ATOM 1615 N N . SER A 1 224 ? 9.932 -13.230 -14.987 1.00 84.69 224 SER A N 1
ATOM 1616 C CA . SER A 1 224 ? 11.289 -13.780 -14.983 1.00 84.69 224 SER A CA 1
ATOM 1617 C C . SER A 1 224 ? 11.240 -15.312 -14.852 1.00 84.69 224 SER A C 1
ATOM 1619 O O . SER A 1 224 ? 10.186 -15.862 -14.512 1.00 84.69 224 SER A O 1
ATOM 1621 N N . PRO A 1 225 ? 12.369 -16.022 -15.036 1.00 85.56 225 PRO A N 1
ATOM 1622 C CA . PRO A 1 225 ? 12.442 -17.453 -14.745 1.00 85.56 225 PRO A CA 1
ATOM 1623 C C . PRO A 1 225 ? 12.089 -17.809 -13.290 1.00 85.56 225 PRO A C 1
ATOM 1625 O O . PRO A 1 225 ? 11.648 -18.920 -13.020 1.00 85.56 225 PRO A O 1
ATOM 1628 N N . LEU A 1 226 ? 12.236 -16.878 -12.338 1.00 83.31 226 LEU A N 1
ATOM 1629 C CA . LEU A 1 226 ? 11.879 -17.108 -10.931 1.00 83.31 226 LEU A CA 1
ATOM 1630 C C . LEU A 1 226 ? 10.404 -16.812 -10.615 1.00 83.31 226 LEU A C 1
ATOM 1632 O O . LEU A 1 226 ? 9.971 -17.045 -9.487 1.00 83.31 226 LEU A O 1
ATOM 1636 N N . GLY A 1 227 ? 9.632 -16.324 -11.590 1.00 79.38 227 GLY A N 1
ATOM 1637 C CA . GLY A 1 227 ? 8.204 -16.048 -11.459 1.00 79.38 227 GLY A CA 1
ATOM 1638 C C . GLY A 1 227 ? 7.818 -14.627 -11.866 1.00 79.38 227 GLY A C 1
ATOM 1639 O O . GLY A 1 227 ? 8.653 -13.810 -12.256 1.00 79.38 227 GLY A O 1
ATOM 1640 N N . ALA A 1 228 ? 6.523 -14.335 -11.772 1.00 78.56 228 ALA A N 1
ATOM 1641 C CA . ALA A 1 228 ? 5.961 -13.038 -12.129 1.00 78.56 228 ALA A CA 1
ATOM 1642 C C . ALA A 1 228 ? 6.094 -12.016 -10.990 1.00 78.56 228 ALA A C 1
ATOM 1644 O O . ALA A 1 228 ? 5.882 -12.342 -9.824 1.00 78.56 228 ALA A O 1
ATOM 1645 N N . VAL A 1 229 ? 6.370 -10.764 -11.353 1.00 82.00 229 VAL A N 1
ATOM 1646 C CA . VAL A 1 229 ? 6.417 -9.608 -10.454 1.00 82.00 229 VAL A CA 1
ATOM 1647 C C . VAL A 1 229 ? 5.294 -8.633 -10.838 1.00 82.00 229 VAL A C 1
ATOM 1649 O O . VAL A 1 229 ? 5.284 -8.150 -11.975 1.00 82.00 229 VAL A O 1
ATOM 1652 N N . PRO A 1 230 ? 4.322 -8.356 -9.948 1.00 79.69 230 PRO A N 1
ATOM 1653 C CA . PRO A 1 230 ? 3.220 -7.424 -10.210 1.00 79.69 230 PRO A CA 1
ATOM 1654 C C . PRO A 1 230 ? 3.700 -6.005 -10.544 1.00 79.69 230 PRO A C 1
ATOM 1656 O O . PRO A 1 230 ? 4.665 -5.523 -9.960 1.00 79.69 230 PRO A O 1
ATOM 1659 N N . ALA A 1 231 ? 3.000 -5.310 -11.447 1.00 84.19 231 ALA A N 1
ATOM 1660 C CA . ALA A 1 231 ? 3.240 -3.887 -11.685 1.00 84.19 231 ALA A CA 1
ATOM 1661 C C . ALA A 1 231 ? 2.612 -3.006 -10.580 1.00 84.19 231 ALA A C 1
ATOM 1663 O O . ALA A 1 231 ? 1.436 -3.181 -10.245 1.00 84.19 231 ALA A O 1
ATOM 1664 N N . ASP A 1 232 ? 3.355 -2.015 -10.074 1.00 86.94 232 ASP A N 1
ATOM 1665 C CA . ASP A 1 232 ? 2.871 -1.004 -9.122 1.00 86.94 232 ASP A CA 1
ATOM 1666 C C . ASP A 1 232 ? 2.000 0.033 -9.849 1.00 86.94 232 ASP A C 1
ATOM 1668 O O . ASP A 1 232 ? 2.446 1.084 -10.319 1.00 86.94 232 ASP A O 1
ATOM 1672 N N . THR A 1 233 ? 0.715 -0.290 -9.958 1.00 79.31 233 THR A N 1
ATOM 1673 C CA . THR A 1 233 ? -0.280 0.587 -10.591 1.00 79.31 233 THR A CA 1
ATOM 1674 C C . THR A 1 233 ? -0.515 1.883 -9.818 1.00 79.31 233 THR A C 1
ATOM 1676 O O . THR A 1 233 ? -0.826 2.895 -10.437 1.00 79.31 233 THR A O 1
ATOM 1679 N N . LEU A 1 234 ? -0.341 1.895 -8.490 1.00 80.75 234 LEU A N 1
ATOM 1680 C CA . LEU A 1 234 ? -0.484 3.123 -7.703 1.00 80.75 234 LEU A CA 1
ATOM 1681 C C . LEU A 1 234 ? 0.649 4.095 -8.029 1.00 80.75 234 LEU A C 1
ATOM 1683 O O . LEU A 1 234 ? 0.384 5.273 -8.252 1.00 80.75 234 LEU A O 1
ATOM 1687 N N . ALA A 1 235 ? 1.887 3.610 -8.130 1.00 87.69 235 ALA A N 1
ATOM 1688 C CA . ALA A 1 235 ? 3.007 4.442 -8.551 1.00 87.69 235 ALA A CA 1
ATOM 1689 C C . ALA A 1 235 ? 2.825 4.972 -9.980 1.00 87.69 235 ALA A C 1
ATOM 1691 O O . ALA A 1 235 ? 3.109 6.139 -10.245 1.00 87.69 235 ALA A O 1
ATOM 1692 N N . ALA A 1 236 ? 2.303 4.152 -10.898 1.00 88.06 236 ALA A N 1
ATOM 1693 C CA . ALA A 1 236 ? 1.976 4.607 -12.249 1.00 88.06 236 ALA A CA 1
ATOM 1694 C C . ALA A 1 236 ? 0.930 5.741 -12.230 1.00 88.06 236 ALA A C 1
ATOM 1696 O O . ALA A 1 236 ? 1.121 6.764 -12.891 1.00 88.06 236 ALA A O 1
ATOM 1697 N N . ASP A 1 237 ? -0.124 5.610 -11.415 1.00 84.56 237 ASP A N 1
ATOM 1698 C CA . ASP A 1 237 ? -1.155 6.642 -11.244 1.00 84.56 237 ASP A CA 1
ATOM 1699 C C . ASP A 1 237 ? -0.592 7.946 -10.645 1.00 84.56 237 ASP A C 1
ATOM 1701 O O . ASP A 1 237 ? -1.040 9.037 -11.001 1.00 84.56 237 ASP A O 1
ATOM 1705 N N . VAL A 1 238 ? 0.402 7.860 -9.749 1.00 88.75 238 VAL A N 1
ATOM 1706 C CA . VAL A 1 238 ? 1.107 9.034 -9.194 1.00 88.75 238 VAL A CA 1
ATOM 1707 C C . VAL A 1 238 ? 1.800 9.841 -10.294 1.00 88.75 238 VAL A C 1
ATOM 1709 O O . VAL A 1 238 ? 1.817 11.077 -10.242 1.00 88.75 238 VAL A O 1
ATOM 1712 N N . LEU A 1 239 ? 2.354 9.154 -11.294 1.00 91.62 239 LEU A N 1
ATOM 1713 C CA . LEU A 1 239 ? 3.101 9.769 -12.389 1.00 91.62 239 LEU A CA 1
ATOM 1714 C C . LEU A 1 239 ? 2.224 10.227 -13.560 1.00 91.62 239 LEU A C 1
ATOM 1716 O O . LEU A 1 239 ? 2.657 11.092 -14.317 1.00 91.62 239 LEU A O 1
ATOM 1720 N N . ALA A 1 240 ? 0.999 9.710 -13.694 1.00 81.75 240 ALA A N 1
ATOM 1721 C CA . ALA A 1 240 ? 0.108 9.970 -14.831 1.00 81.75 240 ALA A CA 1
ATOM 1722 C C . ALA A 1 240 ? -0.211 11.462 -15.079 1.00 81.75 240 ALA A C 1
ATOM 1724 O O . ALA A 1 240 ? -0.629 11.829 -16.173 1.00 81.75 240 ALA A O 1
ATOM 1725 N N . GLY A 1 241 ? -0.016 12.331 -14.082 1.00 79.69 241 GLY A N 1
ATOM 1726 C CA . GLY A 1 241 ? -0.196 13.781 -14.212 1.00 79.69 241 GLY A CA 1
ATOM 1727 C C . GLY A 1 241 ? 1.012 14.551 -14.765 1.00 79.69 241 GLY A C 1
ATOM 1728 O O . GLY A 1 241 ? 0.930 15.771 -14.889 1.00 79.69 241 GLY A O 1
ATOM 1729 N N . LEU A 1 242 ? 2.143 13.894 -15.041 1.00 91.06 242 LEU A N 1
ATOM 1730 C CA . LEU A 1 242 ? 3.332 14.543 -15.603 1.00 91.06 242 LEU A CA 1
ATOM 1731 C C . LEU A 1 242 ? 3.262 14.550 -17.143 1.00 91.06 242 LEU A C 1
ATOM 1733 O 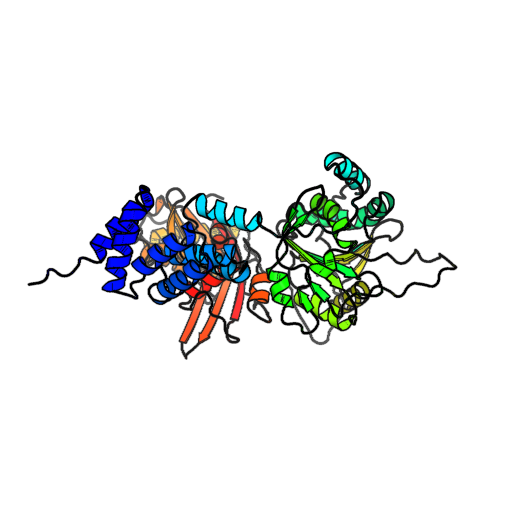O . LEU A 1 242 ? 3.088 13.490 -17.741 1.00 91.06 242 LEU A O 1
ATOM 1737 N N . PRO A 1 243 ? 3.452 15.704 -17.814 1.00 92.88 243 PRO A N 1
ATOM 1738 C CA . PRO A 1 243 ? 3.221 15.836 -19.260 1.00 92.88 243 PRO A CA 1
ATOM 1739 C C . PRO A 1 243 ? 4.205 15.041 -20.135 1.00 92.88 243 PRO A C 1
ATOM 1741 O O . PRO A 1 243 ? 3.947 14.828 -21.317 1.00 92.88 243 PRO A O 1
ATOM 1744 N N . PHE A 1 244 ? 5.332 14.613 -19.566 1.00 94.06 244 PHE A N 1
ATOM 1745 C CA . PHE A 1 244 ? 6.380 13.831 -20.225 1.00 94.06 244 PHE A CA 1
ATOM 1746 C C . PHE A 1 244 ? 6.373 12.350 -19.806 1.00 94.06 244 PHE A C 1
ATOM 1748 O O . PHE A 1 244 ? 7.311 11.625 -20.130 1.00 94.06 244 PHE A O 1
ATOM 1755 N N . VAL A 1 245 ? 5.343 11.884 -19.089 1.00 95.38 245 VAL A N 1
ATOM 1756 C CA . VAL A 1 245 ? 5.167 10.470 -18.728 1.00 95.38 245 VAL A CA 1
ATOM 1757 C C . VAL A 1 245 ? 3.983 9.894 -19.499 1.00 95.38 245 VAL A C 1
ATOM 1759 O O . VAL A 1 245 ? 2.902 10.476 -19.507 1.00 95.38 245 VAL A O 1
ATOM 1762 N N . ALA A 1 246 ? 4.165 8.740 -20.141 1.00 92.12 246 ALA A N 1
ATOM 1763 C CA . ALA A 1 246 ? 3.100 8.077 -20.893 1.00 92.12 246 ALA A CA 1
ATOM 1764 C C . ALA A 1 246 ? 3.143 6.553 -20.739 1.00 92.12 246 ALA A C 1
ATOM 1766 O O . ALA A 1 246 ? 4.214 5.953 -20.670 1.00 92.12 246 ALA A O 1
ATOM 1767 N N . VAL A 1 247 ? 1.972 5.912 -20.741 1.00 89.06 247 VAL A N 1
ATOM 1768 C CA . VAL A 1 247 ? 1.865 4.448 -20.827 1.00 89.06 247 VAL A CA 1
ATOM 1769 C C . VAL A 1 247 ? 2.178 4.015 -22.257 1.00 89.06 247 VAL A C 1
ATOM 1771 O O . VAL A 1 247 ? 1.469 4.405 -23.181 1.00 89.06 247 VAL A O 1
ATOM 1774 N N . ARG A 1 248 ? 3.259 3.245 -22.428 1.00 87.81 248 ARG A N 1
ATOM 1775 C CA . ARG A 1 248 ? 3.786 2.779 -23.721 1.00 87.81 248 ARG A CA 1
ATOM 1776 C C . ARG A 1 248 ? 4.267 1.327 -23.613 1.00 87.81 248 ARG A C 1
ATOM 1778 O O . ARG A 1 248 ? 5.477 1.099 -23.548 1.00 87.81 248 ARG A O 1
ATOM 1785 N N . PRO A 1 249 ? 3.366 0.330 -23.562 1.00 82.44 249 PRO A N 1
ATOM 1786 C CA . PRO A 1 249 ? 3.758 -1.078 -23.473 1.00 82.44 249 PRO A CA 1
ATOM 1787 C C . PRO A 1 249 ? 4.674 -1.508 -24.631 1.00 82.44 249 PRO A C 1
ATOM 1789 O O . PRO A 1 249 ? 5.569 -2.329 -24.450 1.00 82.44 249 PRO A O 1
ATOM 1792 N N . GLU A 1 250 ? 4.508 -0.900 -25.808 1.00 80.94 250 GLU A N 1
ATOM 1793 C CA . GLU A 1 250 ? 5.333 -1.129 -26.992 1.00 80.94 250 GLU A CA 1
ATOM 1794 C C . GLU A 1 250 ? 6.819 -0.800 -26.780 1.00 80.94 250 GLU A C 1
ATOM 1796 O O . GLU A 1 250 ? 7.675 -1.453 -27.375 1.00 80.94 250 GLU A O 1
ATOM 1801 N N . ALA A 1 251 ? 7.147 0.142 -25.886 1.00 84.12 251 ALA A N 1
ATOM 1802 C CA . ALA A 1 251 ? 8.531 0.491 -25.559 1.00 84.12 251 ALA A CA 1
ATOM 1803 C C . ALA A 1 251 ? 9.284 -0.660 -24.866 1.00 84.12 251 ALA A C 1
ATOM 1805 O O . ALA A 1 251 ? 10.512 -0.693 -24.885 1.00 84.12 251 ALA A O 1
ATOM 1806 N N . TYR A 1 252 ? 8.554 -1.613 -24.282 1.00 81.31 252 TYR A N 1
ATOM 1807 C CA . TYR A 1 252 ? 9.109 -2.739 -23.533 1.00 81.31 252 TYR A CA 1
ATOM 1808 C C . TYR A 1 252 ? 9.234 -4.018 -24.375 1.00 81.31 252 TYR A C 1
ATOM 1810 O O . TYR A 1 252 ? 9.843 -4.991 -23.940 1.00 81.31 252 TYR A O 1
ATOM 1818 N N . ALA A 1 253 ? 8.696 -4.029 -25.599 1.00 71.62 253 ALA A N 1
ATOM 1819 C CA . ALA A 1 253 ? 8.738 -5.198 -26.476 1.00 71.62 253 ALA A CA 1
ATOM 1820 C C . ALA A 1 253 ? 10.120 -5.433 -27.122 1.00 71.62 253 ALA A C 1
ATOM 1822 O O . ALA A 1 253 ? 10.429 -6.554 -27.517 1.00 71.62 253 ALA A O 1
ATOM 1823 N N . GLY A 1 254 ? 10.951 -4.389 -27.236 1.00 60.91 254 GLY A N 1
ATOM 1824 C CA . GLY A 1 254 ? 12.191 -4.381 -28.027 1.00 60.91 254 GLY A CA 1
ATOM 1825 C C . GLY A 1 254 ? 13.446 -4.952 -27.359 1.00 60.91 254 GLY A C 1
ATOM 1826 O O . GLY A 1 254 ? 14.530 -4.769 -27.902 1.00 60.91 254 GLY A O 1
ATOM 1827 N N . GLY A 1 255 ? 13.318 -5.617 -26.207 1.00 65.44 255 GLY A N 1
ATOM 1828 C CA . GLY A 1 255 ? 14.455 -6.079 -25.409 1.00 65.44 255 GLY A CA 1
ATOM 1829 C C . GLY A 1 255 ? 15.131 -4.927 -24.667 1.00 65.44 255 GLY A C 1
ATOM 1830 O O . GLY A 1 255 ? 15.811 -4.092 -25.256 1.00 65.44 255 GLY A O 1
ATOM 1831 N N . HIS A 1 256 ? 14.938 -4.873 -23.354 1.00 74.25 256 HIS A N 1
ATOM 1832 C CA . HIS A 1 256 ? 15.570 -3.884 -22.485 1.00 74.25 256 HIS A CA 1
ATOM 1833 C C . HIS A 1 256 ? 16.199 -4.578 -21.275 1.00 74.25 256 HIS A C 1
ATOM 1835 O O . HIS A 1 256 ? 15.807 -5.676 -20.873 1.00 74.25 256 HIS A O 1
ATOM 1841 N N . ASP A 1 257 ? 17.168 -3.920 -20.657 1.00 77.94 257 ASP A N 1
ATOM 1842 C CA . ASP A 1 257 ? 17.943 -4.472 -19.545 1.00 77.94 257 ASP A CA 1
ATOM 1843 C C . ASP A 1 257 ? 17.180 -4.543 -18.216 1.00 77.94 257 ASP A C 1
ATOM 1845 O O . ASP A 1 257 ? 17.527 -5.362 -17.366 1.00 77.94 257 ASP A O 1
ATOM 1849 N N . LEU A 1 258 ? 16.106 -3.762 -18.032 1.00 87.56 258 LEU A N 1
ATOM 1850 C CA . LEU A 1 258 ? 15.374 -3.741 -16.754 1.00 87.56 258 LEU A CA 1
ATOM 1851 C C . LEU A 1 258 ? 14.965 -5.137 -16.262 1.00 87.56 258 LEU A C 1
ATOM 1853 O O . LEU A 1 258 ? 15.080 -5.439 -15.075 1.00 87.56 258 LEU A O 1
ATOM 1857 N N . GLY A 1 259 ? 14.533 -6.023 -17.166 1.00 85.56 259 GLY A N 1
ATOM 1858 C CA . GLY A 1 259 ? 14.145 -7.386 -16.797 1.00 85.56 259 GLY A CA 1
ATOM 1859 C C . GLY A 1 259 ? 15.257 -8.187 -16.124 1.00 85.56 259 GLY A C 1
ATOM 1860 O O . GLY A 1 259 ? 14.972 -9.024 -15.270 1.00 85.56 259 GLY A O 1
ATOM 1861 N N . MET A 1 260 ? 16.518 -7.903 -16.460 1.00 88.88 260 MET A N 1
ATOM 1862 C CA . MET A 1 260 ? 17.688 -8.626 -15.957 1.00 88.88 260 MET A CA 1
ATOM 1863 C C . MET A 1 260 ? 17.876 -8.455 -14.443 1.00 88.88 260 MET A C 1
ATOM 1865 O O . MET A 1 260 ? 18.478 -9.308 -13.799 1.00 88.88 260 MET A O 1
ATOM 1869 N N . HIS A 1 261 ? 17.314 -7.400 -13.847 1.00 91.44 261 HIS A N 1
ATOM 1870 C CA . HIS A 1 261 ? 17.386 -7.149 -12.405 1.00 91.44 261 HIS A CA 1
ATOM 1871 C C . HIS A 1 261 ? 16.389 -7.967 -11.580 1.00 91.44 261 HIS A C 1
ATOM 1873 O O . HIS A 1 261 ? 16.594 -8.144 -10.376 1.00 91.44 261 HIS A O 1
ATOM 1879 N N . LEU A 1 262 ? 15.312 -8.467 -12.198 1.00 91.00 262 LEU A N 1
ATOM 1880 C CA . LEU A 1 262 ? 14.217 -9.108 -11.467 1.00 91.00 262 LEU A CA 1
ATOM 1881 C C . LEU A 1 262 ? 14.642 -10.357 -10.698 1.00 91.00 262 LEU A C 1
ATOM 1883 O O . LEU A 1 262 ? 14.274 -10.441 -9.527 1.00 91.00 262 LEU A O 1
ATOM 1887 N N . PRO A 1 263 ? 15.444 -11.283 -11.261 1.00 91.06 263 PRO A N 1
ATOM 1888 C CA . PRO A 1 263 ? 15.847 -12.470 -10.522 1.00 91.06 263 PRO A CA 1
ATOM 1889 C C . PRO A 1 263 ? 16.613 -12.152 -9.230 1.00 91.06 263 PRO A C 1
ATOM 1891 O O . PRO A 1 263 ? 16.303 -12.723 -8.189 1.00 91.06 263 PRO A O 1
ATOM 1894 N N . LEU A 1 264 ? 17.556 -11.197 -9.252 1.00 91.56 264 LEU A N 1
ATOM 1895 C CA . LEU A 1 264 ? 18.280 -10.797 -8.036 1.00 91.56 264 LEU A CA 1
ATOM 1896 C C . LEU A 1 264 ? 17.372 -10.100 -7.025 1.00 91.56 264 LEU A C 1
ATOM 1898 O O . LEU A 1 264 ? 17.452 -10.398 -5.835 1.00 91.56 264 LEU A O 1
ATOM 1902 N N . LEU A 1 265 ? 16.485 -9.212 -7.486 1.00 93.31 265 LEU A N 1
ATOM 1903 C CA . LEU A 1 265 ? 15.495 -8.565 -6.622 1.00 93.31 265 LEU A CA 1
ATOM 1904 C C . LEU A 1 265 ? 14.575 -9.595 -5.949 1.00 93.31 265 LEU A C 1
ATOM 1906 O O . LEU A 1 265 ? 14.364 -9.513 -4.743 1.00 93.31 265 LEU A O 1
ATOM 1910 N N . GLN A 1 266 ? 14.086 -10.591 -6.693 1.00 90.88 266 GLN A N 1
ATOM 1911 C CA . GLN A 1 266 ? 13.262 -11.683 -6.162 1.00 90.88 266 GLN A CA 1
ATOM 1912 C C . GLN A 1 266 ? 14.030 -12.525 -5.136 1.00 90.88 266 GLN A C 1
ATOM 1914 O O . GLN A 1 266 ? 13.472 -12.863 -4.095 1.00 90.88 266 GLN A O 1
ATOM 1919 N N . SER A 1 267 ? 15.315 -12.808 -5.372 1.00 90.06 267 SER A N 1
ATOM 1920 C CA . SER A 1 267 ? 16.147 -13.560 -4.423 1.00 90.06 267 SER A CA 1
ATOM 1921 C C . SER A 1 267 ? 16.399 -12.820 -3.104 1.00 90.06 267 SER A C 1
ATOM 1923 O O . SER A 1 267 ? 16.512 -13.468 -2.066 1.00 90.06 267 SER A O 1
ATOM 1925 N N . VAL A 1 268 ? 16.499 -11.482 -3.109 1.00 90.50 268 VAL A N 1
ATOM 1926 C CA . VAL A 1 268 ? 16.830 -10.709 -1.891 1.00 90.50 268 VAL A CA 1
ATOM 1927 C C . VAL A 1 268 ? 15.625 -10.088 -1.182 1.00 90.50 268 VAL A C 1
ATOM 1929 O O . VAL A 1 268 ? 15.682 -9.911 0.033 1.00 90.50 268 VAL A O 1
ATOM 1932 N N . LEU A 1 269 ? 14.549 -9.756 -1.905 1.00 90.50 269 LEU A N 1
ATOM 1933 C CA . LEU A 1 269 ? 13.344 -9.121 -1.350 1.00 90.50 269 LEU A CA 1
ATOM 1934 C C . LEU A 1 269 ? 12.167 -10.093 -1.189 1.00 90.50 269 LEU A C 1
ATOM 1936 O O . LEU A 1 269 ? 11.277 -9.842 -0.376 1.00 90.50 269 LEU A O 1
ATOM 1940 N N . GLY A 1 270 ? 12.140 -11.187 -1.956 1.00 87.31 270 GLY A N 1
ATOM 1941 C CA . GLY A 1 270 ? 10.963 -12.042 -2.079 1.00 87.31 270 GLY A CA 1
ATOM 1942 C C . GLY A 1 270 ? 9.859 -11.349 -2.880 1.00 87.31 270 GLY A C 1
ATOM 1943 O O . GLY A 1 270 ? 9.992 -11.152 -4.087 1.00 87.31 270 GLY A O 1
ATOM 1944 N N . GLU A 1 271 ? 8.765 -10.989 -2.209 1.00 83.50 271 GLU A N 1
ATOM 1945 C CA . GLU A 1 271 ? 7.584 -10.370 -2.825 1.00 83.50 271 GLU A CA 1
ATOM 1946 C C . GLU A 1 271 ? 7.650 -8.837 -2.806 1.00 83.50 271 GLU A C 1
ATOM 1948 O O . GLU A 1 271 ? 7.868 -8.230 -1.754 1.00 83.50 271 GLU A O 1
ATOM 1953 N N . PHE A 1 272 ? 7.403 -8.215 -3.962 1.00 88.25 272 PHE A N 1
ATOM 1954 C CA . PHE A 1 272 ? 7.330 -6.763 -4.138 1.00 88.25 272 PHE A CA 1
ATOM 1955 C C . PHE A 1 272 ? 6.526 -6.389 -5.395 1.00 88.25 272 PHE A C 1
ATOM 1957 O O . PHE A 1 272 ? 6.423 -7.184 -6.331 1.00 88.25 272 PHE A O 1
ATOM 1964 N N . ASP A 1 273 ? 6.012 -5.158 -5.431 1.00 86.50 273 ASP A N 1
ATOM 1965 C CA . ASP A 1 273 ? 5.454 -4.520 -6.626 1.00 86.50 273 ASP A CA 1
ATOM 1966 C C . ASP A 1 273 ? 6.539 -3.739 -7.386 1.00 86.50 273 ASP A C 1
ATOM 1968 O O . ASP A 1 273 ? 7.422 -3.117 -6.790 1.00 86.50 273 ASP A O 1
ATOM 1972 N N . LEU A 1 274 ? 6.478 -3.754 -8.716 1.00 90.88 274 LEU A N 1
ATOM 1973 C CA . LEU A 1 274 ? 7.475 -3.156 -9.602 1.00 90.88 274 LEU A CA 1
ATOM 1974 C C . LEU A 1 274 ? 6.886 -1.994 -10.403 1.00 90.88 274 LEU A C 1
ATOM 1976 O O . LEU A 1 274 ? 5.933 -2.176 -11.155 1.00 90.88 274 LEU A O 1
ATOM 1980 N N . LEU A 1 275 ? 7.522 -0.827 -10.351 1.00 93.31 275 LEU A N 1
ATOM 1981 C CA . LEU A 1 275 ? 7.317 0.240 -11.326 1.00 93.31 275 LEU A CA 1
ATOM 1982 C C . LEU A 1 275 ? 8.524 0.312 -12.273 1.00 93.31 275 LEU A C 1
ATOM 1984 O O . LEU A 1 275 ? 9.537 0.919 -11.922 1.00 93.31 275 LEU A O 1
ATOM 1988 N N . PRO A 1 276 ? 8.449 -0.291 -13.467 1.00 92.62 276 PRO A N 1
ATOM 1989 C CA . PRO A 1 276 ? 9.503 -0.191 -14.464 1.00 92.62 276 PRO A CA 1
ATOM 1990 C C . PRO A 1 276 ? 9.355 1.121 -15.249 1.00 92.62 276 PRO A C 1
ATOM 1992 O O . PRO A 1 276 ? 8.280 1.430 -15.763 1.00 92.62 276 PRO A O 1
ATOM 1995 N N . LEU A 1 277 ? 10.437 1.875 -15.394 1.00 94.06 277 LEU A N 1
ATOM 1996 C CA . LEU A 1 277 ? 10.468 3.152 -16.102 1.00 94.06 277 LEU A CA 1
ATOM 1997 C C . LEU A 1 277 ? 11.562 3.123 -17.167 1.00 94.06 277 LEU A C 1
ATOM 1999 O O . LEU A 1 277 ? 12.748 3.069 -16.841 1.00 94.06 277 LEU A O 1
ATOM 2003 N N . LEU A 1 278 ? 11.163 3.188 -18.438 1.00 92.44 278 LEU A N 1
ATOM 2004 C CA . LEU A 1 278 ? 12.105 3.371 -19.542 1.00 92.44 278 LEU A CA 1
ATOM 2005 C C . LEU A 1 278 ? 12.212 4.855 -19.882 1.00 92.44 278 LEU A C 1
ATOM 2007 O O . LEU A 1 278 ? 11.227 5.503 -20.231 1.00 92.44 278 LEU A O 1
ATOM 2011 N N . VAL A 1 279 ? 13.421 5.395 -19.781 1.00 93.62 279 VAL A N 1
ATOM 2012 C CA . VAL A 1 279 ? 13.720 6.798 -20.068 1.00 93.62 279 VAL A CA 1
ATOM 2013 C C . VAL A 1 279 ? 14.165 6.920 -21.524 1.00 93.62 279 VAL A C 1
ATOM 2015 O O . VAL A 1 279 ? 15.233 6.433 -21.889 1.00 93.62 279 VAL A O 1
ATOM 2018 N N . GLY A 1 280 ? 13.321 7.534 -22.355 1.00 92.31 280 GLY A N 1
ATOM 2019 C CA . GLY A 1 280 ? 13.617 7.864 -23.748 1.00 92.31 280 GLY A CA 1
ATOM 2020 C C . GLY A 1 280 ? 14.335 9.209 -23.862 1.00 92.31 280 GLY A C 1
ATOM 2021 O O . GLY A 1 280 ? 15.258 9.502 -23.102 1.00 92.31 280 GLY A O 1
ATOM 2022 N N . GLU A 1 281 ? 13.902 10.059 -24.793 1.00 92.06 281 GLU A N 1
ATOM 2023 C CA . GLU A 1 281 ? 14.410 11.434 -24.891 1.00 92.06 281 GLU A CA 1
ATOM 2024 C C . GLU A 1 281 ? 13.805 12.315 -23.785 1.00 92.06 281 GLU A C 1
ATOM 2026 O O . GLU A 1 281 ? 12.709 12.861 -23.943 1.00 92.06 281 GLU A O 1
ATOM 2031 N N . ALA A 1 282 ? 14.504 12.434 -22.655 1.00 93.25 282 ALA A N 1
ATOM 2032 C CA . ALA A 1 282 ? 14.100 13.249 -21.509 1.00 93.25 282 ALA A CA 1
ATOM 2033 C C . ALA A 1 282 ? 15.296 14.000 -20.907 1.00 93.25 282 ALA A C 1
ATOM 2035 O O . ALA A 1 282 ? 16.434 13.525 -20.949 1.00 93.25 282 ALA A O 1
ATOM 2036 N N . ALA A 1 283 ? 15.041 15.161 -20.311 1.00 93.25 283 ALA A N 1
ATOM 2037 C CA . ALA A 1 283 ? 16.047 15.911 -19.572 1.00 93.25 283 ALA A CA 1
ATOM 2038 C C . ALA A 1 283 ? 16.195 15.383 -18.127 1.00 93.25 283 ALA A C 1
ATOM 2040 O O . ALA A 1 283 ? 15.213 14.933 -17.530 1.00 93.25 283 ALA A O 1
ATOM 2041 N N . PRO A 1 284 ? 17.381 15.504 -17.495 1.00 93.25 284 PRO A N 1
ATOM 2042 C CA . PRO A 1 284 ? 17.592 15.043 -16.117 1.00 93.25 284 PRO A CA 1
ATOM 2043 C C . PRO A 1 284 ? 16.591 15.611 -15.103 1.00 93.25 284 PRO A C 1
ATOM 2045 O O . PRO A 1 284 ? 16.124 14.888 -14.229 1.00 93.25 284 PRO A O 1
ATOM 2048 N N . HIS A 1 285 ? 16.193 16.879 -15.252 1.00 93.50 285 HIS A N 1
ATOM 2049 C CA . HIS A 1 285 ? 15.225 17.516 -14.357 1.00 93.50 285 HIS A CA 1
ATOM 2050 C C . HIS A 1 285 ? 13.791 16.971 -14.513 1.00 93.50 285 HIS A C 1
ATOM 2052 O O . HIS A 1 285 ? 13.012 17.042 -13.565 1.00 93.50 285 HIS A O 1
ATOM 2058 N N . GLU A 1 286 ? 13.424 16.427 -15.679 1.00 95.44 286 GLU A N 1
ATOM 2059 C CA . GLU A 1 286 ? 12.132 15.753 -15.883 1.00 95.44 286 GLU A CA 1
ATOM 2060 C C . GLU A 1 286 ? 12.121 14.415 -15.132 1.00 95.44 286 GLU A C 1
ATOM 2062 O O . GLU A 1 286 ? 11.184 14.108 -14.396 1.00 95.44 286 GLU A O 1
ATOM 2067 N N . VAL A 1 287 ? 13.211 13.647 -15.230 1.00 96.00 287 VAL A N 1
ATOM 2068 C CA . VAL A 1 287 ? 13.368 12.385 -14.489 1.00 96.00 287 VAL A CA 1
ATOM 2069 C C . VAL A 1 287 ? 13.503 12.634 -12.980 1.00 96.00 287 VAL A C 1
ATOM 2071 O O . VAL A 1 287 ? 12.968 11.867 -12.182 1.00 96.00 287 VAL A O 1
ATOM 2074 N N . ALA A 1 288 ? 14.132 13.736 -12.562 1.00 93.56 288 ALA A N 1
ATOM 2075 C CA . ALA A 1 288 ? 14.191 14.134 -11.155 1.00 93.56 288 ALA A CA 1
ATOM 2076 C C . ALA A 1 288 ? 12.788 14.377 -10.574 1.00 93.56 288 ALA A C 1
ATOM 2078 O O . ALA A 1 288 ? 12.498 13.896 -9.482 1.00 93.56 288 ALA A O 1
ATOM 2079 N N . GLN A 1 289 ? 11.881 15.010 -11.330 1.00 92.75 289 GLN A N 1
ATOM 2080 C CA . GLN A 1 289 ? 10.482 15.180 -10.912 1.00 92.75 289 GLN A CA 1
ATOM 2081 C C . GLN A 1 289 ? 9.750 13.840 -10.743 1.00 92.75 289 GLN A C 1
ATOM 2083 O O . GLN A 1 289 ? 8.928 13.705 -9.837 1.00 92.75 289 GLN A O 1
ATOM 2088 N N . VAL A 1 290 ? 10.044 12.840 -11.584 1.00 94.56 290 VAL A N 1
ATOM 2089 C CA . VAL A 1 290 ? 9.507 11.476 -11.422 1.00 94.56 290 VAL A CA 1
ATOM 2090 C C . VAL A 1 290 ? 9.982 10.865 -10.105 1.00 94.56 290 VAL A C 1
ATOM 2092 O O . VAL A 1 290 ? 9.169 10.363 -9.330 1.00 94.56 290 VAL A O 1
ATOM 2095 N N . LEU A 1 291 ? 11.286 10.941 -9.831 1.00 92.19 291 LEU A N 1
ATOM 2096 C CA . LEU A 1 291 ? 11.877 10.421 -8.599 1.00 92.19 291 LEU A CA 1
ATOM 2097 C C . LEU A 1 291 ? 11.352 11.152 -7.358 1.00 92.19 291 LEU A C 1
ATOM 2099 O O . LEU A 1 291 ? 11.033 10.495 -6.372 1.00 92.19 291 LEU A O 1
ATOM 2103 N N . ASP A 1 292 ? 11.198 12.478 -7.415 1.00 88.50 292 ASP A N 1
ATOM 2104 C CA . ASP A 1 292 ? 10.650 13.294 -6.326 1.00 88.50 292 ASP A CA 1
ATOM 2105 C C . ASP A 1 292 ? 9.238 12.848 -5.930 1.00 88.50 292 ASP A C 1
ATOM 2107 O O . ASP A 1 292 ? 8.933 12.749 -4.743 1.00 88.50 292 ASP A O 1
ATOM 2111 N N . ARG A 1 293 ? 8.386 12.527 -6.914 1.00 88.12 293 ARG A N 1
ATOM 2112 C CA . ARG A 1 293 ? 7.012 12.043 -6.684 1.00 88.12 293 ARG A CA 1
ATOM 2113 C C . ARG A 1 293 ? 6.951 10.643 -6.074 1.00 88.12 293 ARG A C 1
ATOM 2115 O O . ARG A 1 293 ? 5.915 10.275 -5.531 1.00 88.12 293 ARG A O 1
ATOM 2122 N N . LEU A 1 294 ? 8.030 9.871 -6.175 1.00 89.25 294 LEU A N 1
ATOM 2123 C CA . LEU A 1 294 ? 8.125 8.486 -5.709 1.00 89.25 294 LEU A CA 1
ATOM 2124 C C . LEU A 1 294 ? 9.167 8.320 -4.590 1.00 89.25 294 LEU A C 1
ATOM 2126 O O . LEU A 1 294 ? 9.647 7.215 -4.324 1.00 89.25 294 LEU A O 1
ATOM 2130 N N . TRP A 1 295 ? 9.555 9.411 -3.926 1.00 84.44 295 TRP A N 1
ATOM 2131 C CA . TRP A 1 295 ? 10.665 9.372 -2.979 1.00 84.44 295 TRP A CA 1
ATOM 2132 C C . TRP A 1 295 ? 10.255 8.970 -1.559 1.00 84.44 295 TRP A C 1
ATOM 2134 O O . TRP A 1 295 ? 10.985 8.232 -0.902 1.00 84.44 295 TRP A O 1
ATOM 2144 N N . ASP A 1 296 ? 9.098 9.409 -1.066 1.00 68.06 296 ASP A N 1
ATOM 2145 C CA . ASP A 1 296 ? 8.867 9.515 0.386 1.00 68.06 296 ASP A CA 1
ATOM 2146 C C . ASP A 1 296 ? 8.538 8.192 1.115 1.00 68.06 296 ASP A C 1
ATOM 2148 O O . ASP A 1 296 ? 8.543 8.135 2.343 1.00 68.06 296 ASP A O 1
ATOM 2152 N N . GLY A 1 297 ? 8.348 7.078 0.401 1.00 65.69 297 GLY A N 1
ATOM 2153 C CA . GLY A 1 297 ? 8.089 5.774 1.024 1.00 65.69 297 GLY A CA 1
ATOM 2154 C C . GLY A 1 297 ? 9.359 5.068 1.516 1.00 65.69 297 GLY A C 1
ATOM 2155 O O . GLY A 1 297 ? 10.201 4.678 0.702 1.00 65.69 297 GLY A O 1
ATOM 2156 N N . ALA A 1 298 ? 9.481 4.791 2.821 1.00 65.06 298 ALA A N 1
ATOM 2157 C CA . ALA A 1 298 ? 10.555 3.941 3.371 1.00 65.06 298 ALA A CA 1
ATOM 2158 C C . ALA A 1 298 ? 10.538 2.506 2.802 1.00 65.06 298 ALA A C 1
ATOM 2160 O O . ALA A 1 298 ? 11.564 1.834 2.781 1.00 65.06 298 ALA A O 1
ATOM 2161 N N . GLN A 1 299 ? 9.381 2.075 2.295 1.00 80.44 299 GLN A N 1
ATOM 2162 C CA . GLN A 1 299 ? 9.150 0.774 1.666 1.00 80.44 299 GLN A CA 1
ATOM 2163 C C . GLN A 1 299 ? 9.448 0.757 0.155 1.00 80.44 299 GLN A C 1
ATOM 2165 O O . GLN A 1 299 ? 9.212 -0.259 -0.499 1.00 80.44 299 GLN A O 1
ATOM 2170 N N . THR A 1 300 ? 9.904 1.880 -0.413 1.00 88.19 300 THR A N 1
ATOM 2171 C CA . THR A 1 300 ? 10.206 2.009 -1.845 1.00 88.19 300 THR A CA 1
ATOM 2172 C C . THR A 1 300 ? 11.705 2.056 -2.071 1.00 88.19 300 THR A C 1
ATOM 2174 O O . THR A 1 300 ? 12.371 2.993 -1.619 1.00 88.19 300 THR A O 1
ATOM 2177 N N . LEU A 1 301 ? 12.206 1.085 -2.823 1.00 92.56 301 LEU A N 1
ATOM 2178 C CA . LEU A 1 301 ? 13.563 1.052 -3.341 1.00 92.56 301 LEU A CA 1
ATOM 2179 C C . LEU A 1 301 ? 13.604 1.667 -4.740 1.00 92.56 301 LEU A C 1
ATOM 2181 O O . LEU A 1 301 ? 12.794 1.311 -5.592 1.00 92.56 301 LEU A O 1
ATOM 2185 N N . ILE A 1 302 ? 14.574 2.541 -4.990 1.00 93.69 302 ILE A N 1
ATOM 2186 C CA . ILE A 1 302 ? 14.874 3.035 -6.337 1.00 93.69 302 ILE A CA 1
ATOM 2187 C C . ILE A 1 302 ? 16.068 2.254 -6.881 1.00 93.69 302 ILE A C 1
ATOM 2189 O O . ILE A 1 302 ? 17.106 2.165 -6.234 1.00 93.69 302 ILE A O 1
ATOM 2193 N N . VAL A 1 303 ? 15.945 1.684 -8.070 1.00 93.31 303 VAL A N 1
ATOM 2194 C CA . VAL A 1 303 ? 17.036 0.987 -8.753 1.00 93.31 303 VAL A CA 1
ATOM 2195 C C . VAL A 1 303 ? 17.247 1.662 -10.094 1.00 93.31 303 VAL A C 1
ATOM 2197 O O . VAL A 1 303 ? 16.323 1.757 -10.893 1.00 93.31 303 VAL A O 1
ATOM 2200 N N . VAL A 1 304 ? 18.461 2.136 -10.339 1.00 92.31 304 VAL A N 1
ATOM 2201 C CA . VAL A 1 304 ? 18.880 2.657 -11.637 1.00 92.31 304 VAL A CA 1
ATOM 2202 C C . VAL A 1 304 ? 19.760 1.608 -12.301 1.00 92.31 304 VAL A C 1
ATOM 2204 O O . VAL A 1 304 ? 20.854 1.311 -11.818 1.00 92.31 304 VAL A O 1
ATOM 2207 N N . SER A 1 305 ? 19.263 1.052 -13.403 1.00 90.38 305 SER A N 1
ATOM 2208 C CA . SER A 1 305 ? 20.034 0.222 -14.318 1.00 90.38 305 SER A CA 1
ATOM 2209 C C . SER A 1 305 ? 20.915 1.129 -15.169 1.00 90.38 305 SER A C 1
ATOM 2211 O O . SER A 1 305 ? 20.425 1.901 -15.998 1.00 90.38 305 SER A O 1
ATOM 2213 N N . ALA A 1 306 ? 22.216 1.110 -14.901 1.00 84.25 306 ALA A N 1
ATOM 2214 C CA . ALA A 1 306 ? 23.189 1.878 -15.661 1.00 84.25 306 ALA A CA 1
ATOM 2215 C C . ALA A 1 306 ? 24.563 1.203 -15.596 1.00 84.25 306 ALA A C 1
ATOM 2217 O O . ALA A 1 306 ? 24.941 0.703 -14.531 1.00 84.25 306 ALA A O 1
ATOM 2218 N N . PRO A 1 307 ? 25.341 1.217 -16.695 1.00 71.31 307 PRO A N 1
ATOM 2219 C CA . PRO A 1 307 ? 26.737 0.817 -16.627 1.00 71.31 307 PRO A CA 1
ATOM 2220 C C . PRO A 1 307 ? 27.460 1.726 -15.634 1.00 71.31 307 PRO A C 1
ATOM 2222 O O . PRO A 1 307 ? 27.252 2.943 -15.611 1.00 71.31 307 PRO A O 1
ATOM 2225 N N . LEU A 1 308 ? 28.301 1.132 -14.798 1.00 63.38 308 LEU A N 1
ATOM 2226 C CA . LEU A 1 308 ? 29.070 1.899 -13.833 1.00 63.38 308 LEU A CA 1
ATOM 2227 C C . LEU A 1 308 ? 30.297 2.513 -14.503 1.00 63.38 308 LEU A C 1
ATOM 2229 O O . LEU A 1 308 ? 30.873 1.903 -15.408 1.00 63.38 308 LEU A O 1
ATOM 2233 N N . PRO A 1 309 ? 30.699 3.728 -14.094 1.00 54.44 309 PRO A N 1
ATOM 2234 C CA . PRO A 1 309 ? 31.920 4.322 -14.603 1.00 54.44 309 PRO A CA 1
ATOM 2235 C C . PRO A 1 309 ? 33.114 3.426 -14.236 1.00 54.44 309 PRO A C 1
ATOM 2237 O O . PRO A 1 309 ? 33.145 2.892 -13.126 1.00 54.44 309 PRO A O 1
ATOM 2240 N N . PRO A 1 310 ? 34.099 3.261 -15.137 1.00 50.94 310 PRO A N 1
ATOM 2241 C CA . PRO A 1 310 ? 35.272 2.449 -14.850 1.00 50.94 310 PRO A CA 1
ATOM 2242 C C . PRO A 1 310 ? 36.040 3.003 -13.635 1.00 50.94 310 PRO A C 1
ATOM 2244 O O . PRO A 1 310 ? 35.981 4.213 -13.370 1.00 50.94 310 PRO A O 1
ATOM 2247 N N . PRO A 1 311 ? 36.779 2.150 -12.902 1.00 46.97 311 PRO A N 1
ATOM 2248 C CA . PRO A 1 311 ? 37.573 2.578 -11.757 1.00 46.97 311 PRO A CA 1
ATOM 2249 C C . PRO A 1 311 ? 38.567 3.684 -12.144 1.00 46.97 311 PRO A C 1
ATOM 2251 O O . PRO A 1 311 ? 39.073 3.745 -13.270 1.00 46.97 311 PRO A O 1
ATOM 2254 N N . ARG A 1 312 ? 38.848 4.590 -11.197 1.00 42.72 312 ARG A N 1
ATOM 2255 C CA . ARG A 1 312 ? 39.809 5.688 -11.395 1.00 42.72 312 ARG A CA 1
ATOM 2256 C C . ARG A 1 312 ? 41.178 5.107 -11.779 1.00 42.72 312 ARG A C 1
ATOM 2258 O O . ARG A 1 312 ? 41.794 4.438 -10.960 1.00 42.72 312 ARG A O 1
ATOM 2265 N N . GLY A 1 313 ? 41.643 5.390 -13.000 1.00 46.28 313 GLY A N 1
ATOM 2266 C CA . GLY A 1 313 ? 42.944 4.937 -13.517 1.00 46.28 313 GLY A CA 1
ATOM 2267 C C . GLY A 1 313 ? 42.899 4.175 -14.847 1.00 46.28 313 GLY A C 1
ATOM 2268 O O . GLY A 1 313 ? 43.952 3.905 -15.414 1.00 46.28 313 GLY A O 1
ATOM 2269 N N . ALA A 1 314 ? 41.714 3.856 -15.381 1.00 49.38 314 ALA A N 1
ATOM 2270 C CA . ALA A 1 314 ? 41.585 3.300 -16.729 1.00 49.38 314 ALA A CA 1
ATOM 2271 C C . ALA A 1 314 ? 41.803 4.397 -17.795 1.00 49.38 314 ALA A C 1
ATOM 2273 O O . ALA A 1 314 ? 40.875 5.117 -18.165 1.00 49.38 314 ALA A O 1
ATOM 2274 N N . GLU A 1 315 ? 43.040 4.566 -18.267 1.00 38.78 315 GLU A N 1
ATOM 2275 C CA . GLU A 1 315 ? 43.352 5.477 -19.374 1.00 38.78 315 GLU A CA 1
ATOM 2276 C C . GLU A 1 315 ? 42.854 4.924 -20.724 1.00 38.78 315 GLU A C 1
ATOM 2278 O O . GLU A 1 315 ? 43.053 3.753 -21.042 1.00 38.78 315 GLU A O 1
ATOM 2283 N N . GLY A 1 316 ? 42.243 5.788 -21.549 1.00 46.84 316 GLY A N 1
ATOM 2284 C CA . GLY A 1 316 ? 42.140 5.577 -23.003 1.00 46.84 316 GLY A CA 1
ATOM 2285 C C . GLY A 1 316 ? 40.742 5.488 -23.633 1.00 46.84 316 GLY A C 1
ATOM 2286 O O . GLY A 1 316 ? 40.643 5.497 -24.858 1.00 46.84 316 GLY A O 1
ATOM 2287 N N . GLY A 1 317 ? 39.650 5.449 -22.866 1.00 47.66 317 GLY A N 1
ATOM 2288 C CA . GLY A 1 317 ? 38.288 5.418 -23.425 1.00 47.66 317 GLY A CA 1
ATOM 2289 C C . GLY A 1 317 ? 37.610 6.791 -23.430 1.00 47.66 317 GLY A C 1
ATOM 2290 O O . GLY A 1 317 ? 37.554 7.444 -22.392 1.00 47.66 317 GLY A O 1
ATOM 2291 N N . ARG A 1 318 ? 37.029 7.227 -24.562 1.00 46.28 318 ARG A N 1
ATOM 2292 C CA . ARG A 1 318 ? 36.031 8.319 -24.568 1.00 46.28 318 ARG A CA 1
ATOM 2293 C C . ARG A 1 318 ? 34.938 7.954 -23.557 1.00 46.28 318 ARG A C 1
ATOM 2295 O O . ARG A 1 318 ? 34.224 6.978 -23.768 1.00 46.28 318 ARG A O 1
ATOM 2302 N N . GLN A 1 319 ? 34.829 8.709 -22.465 1.00 52.88 319 GLN A N 1
ATOM 2303 C CA . GLN A 1 319 ? 33.800 8.489 -21.451 1.00 52.88 319 GLN A CA 1
ATOM 2304 C C . GLN A 1 319 ? 32.429 8.682 -22.107 1.00 52.88 319 GLN A C 1
ATOM 2306 O O . GLN A 1 319 ? 32.135 9.758 -22.630 1.00 52.88 319 GLN A O 1
ATOM 2311 N N . ALA A 1 320 ? 31.616 7.624 -22.139 1.00 56.75 320 ALA A N 1
ATOM 2312 C CA . ALA A 1 320 ? 30.237 7.742 -22.587 1.00 56.75 320 ALA A CA 1
ATOM 2313 C C . ALA A 1 320 ? 29.503 8.748 -21.679 1.00 56.75 320 ALA A C 1
ATOM 2315 O O . ALA A 1 320 ? 29.786 8.790 -20.477 1.00 56.75 320 ALA A O 1
ATOM 2316 N N . PRO A 1 321 ? 28.588 9.570 -22.224 1.00 63.88 321 PRO A N 1
ATOM 2317 C CA . PRO A 1 321 ? 27.796 10.474 -21.404 1.00 63.88 321 PRO A CA 1
ATOM 2318 C C . PRO A 1 321 ? 27.031 9.680 -20.338 1.00 63.88 321 PRO A C 1
ATOM 2320 O O . PRO A 1 321 ? 26.465 8.624 -20.622 1.00 63.88 321 PRO A O 1
ATOM 2323 N N . GLU A 1 322 ? 27.042 10.188 -19.104 1.00 72.94 322 GLU A N 1
ATOM 2324 C CA . GLU A 1 322 ? 26.354 9.567 -17.971 1.00 72.94 322 GLU A CA 1
ATOM 2325 C C . GLU A 1 322 ? 24.863 9.392 -18.289 1.00 72.94 322 GLU A C 1
ATOM 2327 O O . GLU A 1 322 ? 24.227 10.305 -18.820 1.00 72.94 322 GLU A O 1
ATOM 2332 N N . ALA A 1 323 ? 24.291 8.235 -17.954 1.00 84.38 323 ALA A N 1
ATOM 2333 C CA . ALA A 1 323 ? 22.885 7.958 -18.220 1.00 84.38 323 ALA A CA 1
ATOM 2334 C C . A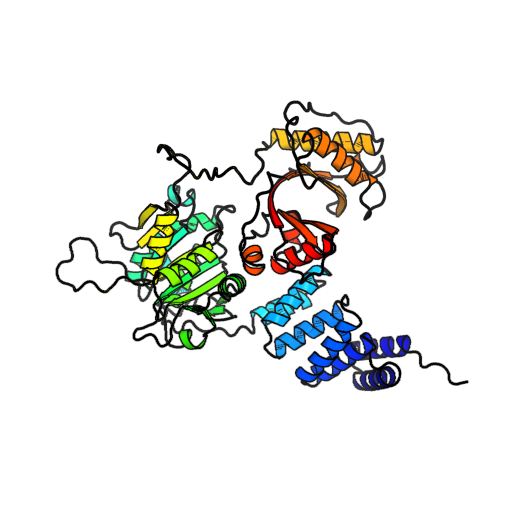LA A 1 323 ? 21.974 8.979 -17.509 1.00 84.38 323 ALA A C 1
ATOM 2336 O O . ALA A 1 323 ? 22.152 9.266 -16.324 1.00 84.38 323 ALA A O 1
ATOM 2337 N N . VAL A 1 324 ? 20.961 9.497 -18.214 1.00 90.56 324 VAL A N 1
ATOM 2338 C CA . VAL A 1 324 ? 20.011 10.494 -17.679 1.00 90.56 324 VAL A CA 1
ATOM 2339 C C . VAL A 1 324 ? 19.374 10.065 -16.342 1.00 90.56 324 VAL A C 1
ATOM 2341 O O . VAL A 1 324 ? 19.339 10.896 -15.431 1.00 90.56 324 VAL A O 1
ATOM 2344 N N . PRO A 1 325 ? 18.939 8.797 -16.146 1.00 90.75 325 PRO A N 1
ATOM 2345 C CA . PRO A 1 325 ? 18.440 8.339 -14.846 1.00 90.75 325 PRO A CA 1
ATOM 2346 C C . PRO A 1 325 ? 19.435 8.521 -13.690 1.00 90.75 325 PRO A C 1
ATOM 2348 O O . PRO A 1 325 ? 19.035 8.871 -12.580 1.00 90.75 325 PRO A O 1
ATOM 2351 N N . LEU A 1 326 ? 20.732 8.318 -13.945 1.00 88.50 326 LEU A N 1
ATOM 2352 C CA . LEU A 1 326 ? 21.782 8.462 -12.938 1.00 88.50 326 LEU A CA 1
ATOM 2353 C C . LEU A 1 326 ? 22.036 9.937 -12.596 1.00 88.50 326 LEU A C 1
ATOM 2355 O O . LEU A 1 326 ? 22.128 10.281 -11.416 1.00 88.50 326 LEU A O 1
ATOM 2359 N N . GLN A 1 327 ? 22.067 10.814 -13.604 1.00 88.81 327 GLN A N 1
ATOM 2360 C CA . GLN A 1 327 ? 22.163 12.265 -13.395 1.00 88.81 327 GLN A CA 1
ATOM 2361 C C . GLN A 1 327 ? 21.003 12.778 -12.525 1.00 88.81 327 GLN A C 1
ATOM 2363 O O . GLN A 1 327 ? 21.214 13.500 -11.548 1.00 88.81 327 GLN A O 1
ATOM 2368 N N . ALA A 1 328 ? 19.777 12.349 -12.841 1.00 91.00 328 ALA A N 1
ATOM 2369 C CA . ALA A 1 328 ? 18.578 12.705 -12.091 1.00 91.00 328 ALA A CA 1
ATOM 2370 C C . ALA A 1 328 ? 18.621 12.197 -10.642 1.00 91.00 328 ALA A C 1
ATOM 2372 O O . ALA A 1 328 ? 18.350 12.957 -9.712 1.00 91.00 328 ALA A O 1
ATOM 2373 N N . LEU A 1 329 ? 19.016 10.936 -10.427 1.00 88.00 329 LEU A N 1
ATOM 2374 C CA . LEU A 1 329 ? 19.148 10.378 -9.080 1.00 88.00 329 LEU A CA 1
ATOM 2375 C C . LEU A 1 329 ? 20.161 11.164 -8.242 1.00 88.00 329 LEU A C 1
ATOM 2377 O O . LEU A 1 329 ? 19.887 11.457 -7.081 1.00 88.00 329 LEU A O 1
ATOM 2381 N N . ARG A 1 330 ? 21.304 11.548 -8.821 1.00 84.88 330 ARG A N 1
ATOM 2382 C CA . ARG A 1 330 ? 22.316 12.365 -8.136 1.00 84.88 330 ARG A CA 1
ATOM 2383 C C . ARG A 1 330 ? 21.778 13.735 -7.733 1.00 84.88 330 ARG A C 1
ATOM 2385 O O . ARG A 1 330 ? 22.011 14.152 -6.601 1.00 84.88 330 ARG A O 1
ATOM 2392 N N . GLN A 1 331 ? 21.025 14.400 -8.610 1.00 86.25 331 GLN A N 1
ATOM 2393 C CA . GLN A 1 331 ? 20.378 15.679 -8.306 1.00 86.25 331 GLN A CA 1
ATOM 2394 C C . GLN A 1 331 ? 19.416 15.553 -7.112 1.00 86.25 331 GLN A C 1
ATOM 2396 O O . GLN A 1 331 ? 19.490 16.333 -6.162 1.00 86.25 331 GLN A O 1
ATOM 2401 N N . VAL A 1 332 ? 18.545 14.542 -7.135 1.00 86.25 332 VAL A N 1
ATOM 2402 C CA . VAL A 1 332 ? 17.540 14.290 -6.087 1.00 86.25 332 VAL A CA 1
ATOM 2403 C C . VAL A 1 332 ? 18.194 13.878 -4.765 1.00 86.25 332 VAL A C 1
ATOM 2405 O O . VAL A 1 332 ? 17.774 14.333 -3.699 1.00 86.25 332 VAL A O 1
ATOM 2408 N N . ALA A 1 333 ? 19.239 13.050 -4.831 1.00 83.19 333 ALA A N 1
ATOM 2409 C CA . ALA A 1 333 ? 20.025 12.613 -3.683 1.00 83.19 333 ALA A CA 1
ATOM 2410 C C . ALA A 1 333 ? 20.760 13.783 -3.012 1.00 83.19 333 ALA A C 1
ATOM 2412 O O . ALA A 1 333 ? 20.705 13.909 -1.788 1.00 83.19 333 ALA A O 1
ATOM 2413 N N . ALA A 1 334 ? 21.389 14.660 -3.803 1.00 79.25 334 ALA A N 1
ATOM 2414 C CA . ALA A 1 334 ? 22.081 15.847 -3.306 1.00 79.25 334 ALA A CA 1
ATOM 2415 C C . ALA A 1 334 ? 21.116 16.810 -2.600 1.00 79.25 334 ALA A C 1
ATOM 2417 O O . ALA A 1 334 ? 21.387 17.240 -1.482 1.00 79.25 334 ALA A O 1
ATOM 2418 N N . ALA A 1 335 ? 19.945 17.065 -3.195 1.00 81.25 335 ALA A N 1
ATOM 2419 C CA . ALA A 1 335 ? 18.907 17.913 -2.601 1.00 81.25 335 ALA A CA 1
ATOM 2420 C C . ALA A 1 335 ? 18.351 17.376 -1.266 1.00 81.25 335 ALA A C 1
ATOM 2422 O O . ALA A 1 335 ? 17.691 18.108 -0.532 1.00 81.25 335 ALA A O 1
ATOM 2423 N N . ARG A 1 336 ? 18.596 16.099 -0.947 1.00 79.75 336 ARG A N 1
ATOM 2424 C CA . ARG A 1 336 ? 18.082 15.413 0.248 1.00 79.75 336 ARG A CA 1
ATOM 2425 C C . ARG A 1 336 ? 19.173 14.937 1.203 1.00 79.75 336 ARG A C 1
ATOM 2427 O O . ARG A 1 336 ? 18.881 14.156 2.106 1.00 79.75 336 ARG A O 1
ATOM 2434 N N . GLY A 1 337 ? 20.416 15.374 0.997 1.00 78.00 337 GLY A N 1
ATOM 2435 C CA . GLY A 1 337 ? 21.539 15.018 1.863 1.00 78.00 337 GLY A CA 1
ATOM 2436 C C . GLY A 1 337 ? 21.826 13.514 1.917 1.00 78.00 337 GLY A C 1
ATOM 2437 O O . GLY A 1 337 ? 22.255 13.015 2.953 1.00 78.00 337 GLY A O 1
ATOM 2438 N N . LEU A 1 338 ? 21.566 12.756 0.844 1.00 74.88 338 LEU A N 1
ATOM 2439 C CA . LEU A 1 338 ? 21.947 11.342 0.821 1.00 74.88 338 LEU A CA 1
ATOM 2440 C C . LEU A 1 338 ? 23.456 11.188 0.606 1.00 74.88 338 LEU A C 1
ATOM 2442 O O . LEU A 1 338 ? 24.036 11.832 -0.271 1.00 74.88 338 LEU A O 1
ATOM 2446 N N . ARG A 1 339 ? 24.080 10.267 1.349 1.00 69.94 339 ARG A N 1
ATOM 2447 C CA . ARG A 1 339 ? 25.460 9.842 1.087 1.00 69.94 339 ARG A CA 1
ATOM 2448 C C . ARG A 1 339 ? 25.484 8.818 -0.040 1.00 69.94 339 ARG A C 1
ATOM 2450 O O . ARG A 1 339 ? 24.653 7.912 -0.083 1.00 69.94 339 ARG A O 1
ATOM 2457 N N . CYS A 1 340 ? 26.459 8.971 -0.928 1.00 71.69 340 CYS A N 1
ATOM 2458 C CA . CYS A 1 340 ? 26.762 8.052 -2.017 1.00 71.69 340 CYS A CA 1
ATOM 2459 C C . CYS A 1 340 ? 27.941 7.172 -1.588 1.00 71.69 340 CYS A C 1
ATOM 2461 O O . CYS A 1 340 ? 29.043 7.680 -1.391 1.00 71.69 340 CYS A O 1
ATOM 2463 N N . GLU A 1 341 ? 27.720 5.869 -1.448 1.00 70.12 341 GLU A N 1
ATOM 2464 C CA . GLU A 1 341 ? 28.752 4.900 -1.073 1.00 70.12 341 GLU A CA 1
ATOM 2465 C C . GLU A 1 341 ? 28.990 3.911 -2.211 1.00 70.12 341 GLU A C 1
ATOM 2467 O O . GLU A 1 341 ? 28.048 3.408 -2.829 1.00 70.12 341 GLU A O 1
ATOM 2472 N N . LEU A 1 342 ? 30.257 3.585 -2.450 1.00 67.00 342 LEU A N 1
ATOM 2473 C CA . LEU A 1 342 ? 30.625 2.478 -3.320 1.00 67.00 342 LEU A CA 1
ATOM 2474 C C . LEU A 1 342 ? 30.367 1.142 -2.601 1.00 67.00 342 LEU A C 1
ATOM 2476 O O . LEU A 1 342 ? 30.517 1.019 -1.384 1.00 67.00 342 LEU A O 1
ATOM 2480 N N . SER A 1 343 ? 29.950 0.131 -3.353 1.00 60.25 343 SER A N 1
ATOM 2481 C CA . SER A 1 343 ? 29.712 -1.233 -2.890 1.00 60.25 343 SER A CA 1
ATOM 2482 C C . SER A 1 343 ? 30.689 -2.182 -3.563 1.00 60.25 343 SER A C 1
ATOM 2484 O O . SER A 1 343 ? 30.755 -2.236 -4.784 1.00 60.25 343 SER A O 1
ATOM 2486 N N . GLY A 1 344 ? 31.414 -2.944 -2.745 1.00 54.75 344 GLY A N 1
ATOM 2487 C CA . GLY A 1 344 ? 32.424 -3.899 -3.198 1.00 54.75 344 GLY A CA 1
ATOM 2488 C C . GLY A 1 344 ? 33.851 -3.327 -3.217 1.00 54.75 344 GLY A C 1
ATOM 2489 O O . GLY A 1 344 ? 34.024 -2.108 -3.158 1.00 54.75 344 GLY A O 1
ATOM 2490 N N . PRO A 1 345 ? 34.870 -4.205 -3.271 1.00 42.69 345 PRO A N 1
ATOM 2491 C CA . PRO A 1 345 ? 36.288 -3.827 -3.248 1.00 42.69 345 PRO A CA 1
ATOM 2492 C C . PRO A 1 345 ? 36.722 -3.005 -4.473 1.00 42.69 345 PRO A C 1
ATOM 2494 O O . PRO A 1 345 ? 37.621 -2.179 -4.346 1.00 42.69 345 PRO A O 1
ATOM 2497 N N . ASP A 1 346 ? 36.029 -3.161 -5.608 1.00 49.72 346 ASP A N 1
ATOM 2498 C CA . ASP A 1 346 ? 36.359 -2.505 -6.884 1.00 49.72 346 ASP A CA 1
ATOM 2499 C C . ASP A 1 346 ? 35.417 -1.333 -7.247 1.00 49.72 346 ASP A C 1
ATOM 2501 O O . ASP A 1 346 ? 35.589 -0.673 -8.269 1.00 49.72 346 ASP A O 1
ATOM 2505 N N . GLY A 1 347 ? 34.428 -1.023 -6.396 1.00 49.62 347 GLY A N 1
ATOM 2506 C CA . GLY A 1 347 ? 33.519 0.118 -6.585 1.00 49.62 347 GLY A CA 1
ATOM 2507 C C . GLY A 1 347 ? 32.396 -0.078 -7.612 1.00 49.62 347 GLY A C 1
ATOM 2508 O O . GLY A 1 347 ? 31.822 0.898 -8.093 1.00 49.62 347 GLY A O 1
ATOM 2509 N N . GLU A 1 348 ? 32.045 -1.327 -7.914 1.00 52.97 348 GLU A N 1
ATOM 2510 C CA . GLU A 1 348 ? 31.114 -1.727 -8.981 1.00 52.97 348 GLU A CA 1
ATOM 2511 C C . GLU A 1 348 ? 29.637 -1.832 -8.538 1.00 52.97 348 GLU A C 1
ATOM 2513 O O . GLU A 1 348 ? 28.822 -2.543 -9.124 1.00 52.97 348 GLU A O 1
ATOM 2518 N N . GLY A 1 349 ? 29.247 -1.044 -7.541 1.00 54.62 349 GLY A N 1
ATOM 2519 C CA . GLY A 1 349 ? 27.853 -0.751 -7.218 1.00 54.62 349 GLY A CA 1
ATOM 2520 C C . GLY A 1 349 ? 27.775 0.546 -6.428 1.00 54.62 349 GLY A C 1
ATOM 2521 O O . GLY A 1 349 ? 28.657 0.814 -5.616 1.00 54.62 349 GLY A O 1
ATOM 2522 N N . VAL A 1 350 ? 26.742 1.363 -6.629 1.00 63.78 350 VAL A N 1
ATOM 2523 C CA . VAL A 1 350 ? 26.553 2.588 -5.832 1.00 63.78 350 VAL A CA 1
ATOM 2524 C C . VAL A 1 350 ? 25.288 2.462 -5.008 1.00 63.78 350 VAL A C 1
ATOM 2526 O O . VAL A 1 350 ? 24.223 2.160 -5.545 1.00 63.78 350 VAL A O 1
ATOM 2529 N N . VAL A 1 351 ? 25.389 2.716 -3.706 1.00 63.16 351 VAL A N 1
ATOM 2530 C CA . VAL A 1 351 ? 24.223 2.803 -2.826 1.00 63.16 351 VAL A CA 1
ATOM 2531 C C . VAL A 1 351 ? 24.061 4.212 -2.281 1.00 63.16 351 VAL A C 1
ATOM 2533 O O . VAL A 1 351 ? 25.038 4.882 -1.951 1.00 63.16 351 VAL A O 1
ATOM 2536 N N . PHE A 1 352 ? 22.810 4.647 -2.154 1.00 65.06 352 PHE A N 1
ATOM 2537 C CA . PHE A 1 352 ? 22.466 5.927 -1.548 1.00 65.06 352 PHE A CA 1
ATOM 2538 C C . PHE A 1 352 ? 21.758 5.710 -0.210 1.00 65.06 352 PHE A C 1
ATOM 2540 O O . PHE A 1 352 ? 20.719 5.040 -0.152 1.00 65.06 352 PHE A O 1
ATOM 2547 N N . ARG A 1 353 ? 22.311 6.278 0.868 1.00 59.34 353 ARG A N 1
ATOM 2548 C CA . ARG A 1 353 ? 21.796 6.140 2.240 1.00 59.34 353 ARG A CA 1
ATOM 2549 C C . ARG A 1 353 ? 21.436 7.490 2.868 1.00 59.34 353 ARG A C 1
ATOM 2551 O O . ARG A 1 353 ? 22.131 8.474 2.611 1.00 59.34 353 ARG A O 1
ATOM 2558 N N . PRO A 1 354 ? 20.366 7.552 3.684 1.00 53.00 354 PRO A N 1
ATOM 2559 C CA . PRO A 1 354 ? 20.112 8.697 4.556 1.00 53.00 354 PRO A CA 1
ATOM 2560 C C . PRO A 1 354 ? 21.266 8.883 5.546 1.00 53.00 354 PRO A C 1
ATOM 2562 O O . PRO A 1 354 ? 21.824 7.895 6.015 1.00 53.00 354 PRO A O 1
ATOM 2565 N N . LEU A 1 355 ? 21.602 10.132 5.866 1.00 44.81 355 LEU A N 1
ATOM 2566 C CA . LEU A 1 355 ? 22.435 10.465 7.024 1.00 44.81 355 LEU A CA 1
ATOM 2567 C C . LEU A 1 355 ? 21.712 9.988 8.294 1.00 44.81 355 LEU A C 1
ATOM 2569 O O . LEU A 1 355 ? 20.576 10.400 8.531 1.00 44.81 355 LEU A O 1
ATOM 2573 N N . ASP A 1 356 ? 22.326 9.115 9.095 1.00 39.84 356 ASP A N 1
ATOM 2574 C CA . ASP A 1 356 ? 21.756 8.744 10.392 1.00 39.84 356 ASP A CA 1
ATOM 2575 C C . ASP A 1 356 ? 21.754 9.967 11.329 1.00 39.84 356 ASP A C 1
ATOM 2577 O O . ASP A 1 356 ? 22.718 10.733 11.388 1.00 39.84 356 ASP A O 1
ATOM 2581 N N . ALA A 1 357 ? 20.659 10.148 12.077 1.00 31.53 357 ALA A N 1
ATOM 2582 C CA . ALA A 1 357 ? 20.384 11.326 12.912 1.00 31.53 357 ALA A CA 1
ATOM 2583 C C . ALA A 1 357 ? 21.422 11.599 14.027 1.00 31.53 357 ALA A C 1
ATOM 2585 O O . ALA A 1 357 ? 21.395 12.662 14.637 1.00 31.53 357 ALA A O 1
ATOM 2586 N N . MET A 1 358 ? 22.347 10.669 14.283 1.00 27.62 358 MET A N 1
ATOM 2587 C CA . MET A 1 358 ? 23.403 10.796 15.296 1.00 27.62 358 MET A CA 1
ATOM 2588 C C . MET A 1 358 ? 24.667 11.524 14.805 1.00 27.62 358 MET A C 1
ATOM 2590 O O . MET A 1 358 ? 25.530 11.833 15.621 1.00 27.62 358 MET A O 1
ATOM 2594 N N . GLU A 1 359 ? 24.799 11.822 13.506 1.00 29.16 359 GLU A N 1
ATOM 2595 C CA . GLU A 1 359 ? 26.001 12.471 12.945 1.00 29.16 359 GLU A CA 1
ATOM 2596 C C . GLU A 1 359 ? 25.804 13.951 12.560 1.00 29.16 359 GLU A C 1
ATOM 2598 O O . GLU A 1 359 ? 26.660 14.541 11.899 1.00 29.16 359 GLU A O 1
ATOM 2603 N N . PHE A 1 360 ? 24.703 14.590 12.972 1.00 25.27 360 PHE A N 1
ATOM 2604 C CA . PHE A 1 360 ? 24.483 16.017 12.720 1.00 25.27 360 PHE A CA 1
ATOM 2605 C C . PHE A 1 360 ? 25.165 16.876 13.803 1.00 25.27 360 PHE A C 1
ATOM 2607 O O . PHE A 1 360 ? 24.548 17.266 14.790 1.00 25.27 360 PHE A O 1
ATOM 2614 N N . ILE A 1 361 ? 26.446 17.205 13.610 1.00 27.62 361 ILE A N 1
ATOM 2615 C CA . ILE A 1 361 ? 26.994 18.482 14.093 1.00 27.62 361 ILE A CA 1
ATOM 2616 C C . ILE A 1 361 ? 27.324 19.311 12.855 1.00 27.62 361 ILE A C 1
ATOM 2618 O O . ILE A 1 361 ? 28.431 19.262 12.326 1.00 27.62 361 ILE A O 1
ATOM 2622 N N . ALA A 1 362 ? 26.329 20.055 12.385 1.00 23.25 362 ALA A N 1
ATOM 2623 C CA . ALA A 1 362 ? 26.537 21.259 11.601 1.00 23.25 362 ALA A CA 1
ATOM 2624 C C . ALA A 1 362 ? 25.354 22.203 11.845 1.00 23.25 362 ALA A C 1
ATOM 2626 O O . ALA A 1 362 ? 24.191 21.812 11.775 1.00 23.25 362 ALA A O 1
ATOM 2627 N N . THR A 1 363 ? 25.723 23.416 12.218 1.00 24.55 363 THR A N 1
ATOM 2628 C CA . THR A 1 363 ? 24.935 24.586 12.595 1.00 24.55 363 THR A CA 1
ATOM 2629 C C . THR A 1 363 ? 24.015 25.095 11.470 1.00 24.55 363 THR A C 1
ATOM 2631 O O . THR A 1 363 ? 24.327 24.928 10.293 1.00 24.55 363 THR A O 1
ATOM 2634 N N . ASP A 1 364 ? 22.871 25.632 11.912 1.00 25.70 364 ASP A N 1
ATOM 2635 C CA . ASP A 1 364 ? 21.871 26.545 11.309 1.00 25.70 364 ASP A CA 1
ATOM 2636 C C . ASP A 1 364 ? 22.255 27.337 10.023 1.00 25.70 364 ASP A C 1
ATOM 2638 O O . ASP A 1 364 ? 23.420 27.548 9.716 1.00 25.70 364 ASP A O 1
ATOM 2642 N N . ASP A 1 365 ? 21.339 27.735 9.122 1.00 27.09 365 ASP A N 1
ATOM 2643 C CA . ASP A 1 365 ? 20.054 28.429 9.308 1.00 27.09 365 ASP A CA 1
ATOM 2644 C C . ASP A 1 365 ? 18.923 27.932 8.371 1.00 27.09 365 ASP A C 1
ATOM 2646 O O . ASP A 1 365 ? 19.078 27.824 7.156 1.00 27.09 365 ASP A O 1
ATOM 2650 N N . HIS A 1 366 ? 17.737 27.733 8.959 1.00 28.94 366 HIS A N 1
ATOM 2651 C CA . HIS A 1 366 ? 16.408 27.592 8.327 1.00 28.94 366 HIS A CA 1
ATOM 2652 C C . HIS A 1 366 ? 16.060 26.282 7.594 1.00 28.94 366 HIS A C 1
ATOM 2654 O O . HIS A 1 366 ? 16.036 26.202 6.368 1.00 28.94 366 HIS A O 1
ATOM 2660 N N . GLY A 1 367 ? 15.579 25.295 8.361 1.00 28.42 367 GLY A N 1
ATOM 2661 C CA . GLY A 1 367 ? 14.761 24.215 7.798 1.00 28.42 367 GLY A CA 1
ATOM 2662 C C . GLY A 1 367 ? 14.696 22.940 8.628 1.00 28.42 367 GLY A C 1
ATOM 2663 O O . GLY A 1 367 ? 14.855 21.851 8.083 1.00 28.42 367 GLY A O 1
ATOM 2664 N N . THR A 1 368 ? 14.483 23.048 9.937 1.00 23.31 368 THR A N 1
ATOM 2665 C CA . THR A 1 368 ? 14.316 21.906 10.841 1.00 23.31 368 THR A CA 1
ATOM 2666 C C . THR A 1 368 ? 13.160 21.002 10.390 1.00 23.31 368 THR A C 1
ATOM 2668 O O . THR A 1 368 ? 11.988 21.335 10.541 1.00 23.31 368 THR A O 1
ATOM 2671 N N . ARG A 1 369 ? 13.488 19.814 9.873 1.00 29.02 369 ARG A N 1
ATOM 2672 C CA . ARG A 1 369 ? 12.629 18.625 9.960 1.00 29.02 369 ARG A CA 1
ATOM 2673 C C . ARG A 1 369 ? 13.244 17.696 10.996 1.00 29.02 369 ARG A C 1
ATOM 2675 O O . ARG A 1 369 ? 14.092 16.869 10.678 1.00 29.02 369 ARG A O 1
ATOM 2682 N N . THR A 1 370 ? 12.824 17.858 12.243 1.00 28.55 370 THR A N 1
ATOM 2683 C CA . THR A 1 370 ? 13.057 16.869 13.291 1.00 28.55 370 THR A CA 1
ATOM 2684 C C . THR A 1 370 ? 12.278 15.608 12.928 1.00 28.55 370 THR A C 1
ATOM 2686 O O . THR A 1 370 ? 11.055 15.612 12.799 1.00 28.55 370 THR A O 1
ATOM 2689 N N . SER A 1 371 ? 12.985 14.503 12.707 1.00 36.84 371 SER A N 1
ATOM 2690 C CA . SER A 1 371 ? 12.366 13.189 12.587 1.00 36.84 371 SER A CA 1
ATOM 2691 C C . SER A 1 371 ? 11.912 12.730 13.972 1.00 36.84 371 SER A C 1
ATOM 2693 O O . SER A 1 371 ? 12.565 11.884 14.577 1.00 36.84 371 SER A O 1
ATOM 2695 N N . GLU A 1 372 ? 10.834 13.292 14.527 1.00 37.78 372 GLU A N 1
ATOM 2696 C CA . GLU A 1 372 ? 10.297 12.710 15.769 1.00 37.78 372 GLU A CA 1
ATOM 2697 C C . GLU A 1 372 ? 9.791 11.279 15.455 1.00 37.78 372 GLU A C 1
ATOM 2699 O O . GLU A 1 372 ? 9.496 10.962 14.288 1.00 37.78 372 GLU A O 1
ATOM 2704 N N . PRO A 1 373 ? 9.711 10.380 16.433 1.00 42.88 373 PRO A N 1
ATOM 2705 C CA . PRO A 1 373 ? 9.199 9.039 16.203 1.00 42.88 373 PRO A CA 1
ATOM 2706 C C . PRO A 1 373 ? 7.705 9.095 15.841 1.00 42.88 373 PRO A C 1
ATOM 2708 O O . PRO A 1 373 ? 6.919 9.784 16.477 1.00 42.88 373 PRO A O 1
ATOM 2711 N N . LEU A 1 374 ? 7.298 8.363 14.799 1.00 52.22 374 LEU A N 1
ATOM 2712 C CA . LEU A 1 374 ? 5.875 8.155 14.469 1.00 52.22 374 LEU A CA 1
ATOM 2713 C C . LEU A 1 374 ? 5.173 7.225 15.474 1.00 52.22 374 LEU A C 1
ATOM 2715 O O . LEU A 1 374 ? 3.945 7.189 15.520 1.00 52.22 374 LEU A O 1
ATOM 2719 N N . GLU A 1 375 ? 5.945 6.425 16.212 1.00 58.81 375 GLU A N 1
ATOM 2720 C CA . GLU A 1 375 ? 5.446 5.490 17.217 1.00 58.81 375 GLU A CA 1
ATOM 2721 C C . GLU A 1 375 ? 5.491 6.157 18.598 1.00 58.81 375 GLU A C 1
ATOM 2723 O O . GLU A 1 375 ? 6.471 6.836 18.901 1.00 58.81 375 GLU A O 1
ATOM 2728 N N . PRO A 1 376 ? 4.448 6.001 19.428 1.00 61.97 376 PRO A N 1
ATOM 2729 C CA . PRO A 1 376 ? 4.456 6.551 20.779 1.00 61.97 376 PRO A CA 1
ATOM 2730 C C . PRO A 1 376 ? 5.566 5.887 21.606 1.00 61.97 376 PRO A C 1
ATOM 2732 O O . PRO A 1 376 ? 5.750 4.684 21.525 1.00 61.97 376 PRO A O 1
ATOM 2735 N N . GLU A 1 377 ? 6.314 6.627 22.418 1.00 77.06 377 GLU A N 1
ATOM 2736 C CA . GLU A 1 377 ? 7.355 6.036 23.274 1.00 77.06 377 GLU A CA 1
ATOM 2737 C C . GLU A 1 377 ? 6.744 5.529 24.592 1.00 77.06 377 GLU A C 1
ATOM 2739 O O . GLU A 1 377 ? 6.881 6.161 25.637 1.00 77.06 377 GLU A O 1
ATOM 2744 N N . ILE A 1 378 ? 6.024 4.401 24.541 1.00 84.44 378 ILE A N 1
ATOM 2745 C CA . ILE A 1 378 ? 5.453 3.738 25.721 1.00 84.44 378 ILE A CA 1
ATOM 2746 C C . ILE A 1 378 ? 6.231 2.447 25.989 1.00 84.44 378 ILE A C 1
ATOM 2748 O O . ILE A 1 378 ? 6.295 1.553 25.148 1.00 84.44 378 ILE A O 1
ATOM 2752 N N . THR A 1 379 ? 6.843 2.329 27.167 1.00 88.25 379 THR A N 1
ATOM 2753 C CA . THR A 1 379 ? 7.525 1.086 27.561 1.00 88.25 379 THR A CA 1
ATOM 2754 C C . THR A 1 379 ? 6.512 -0.029 27.834 1.00 88.25 379 THR A C 1
ATOM 2756 O O . THR A 1 379 ? 5.351 0.240 28.135 1.00 88.25 379 THR A O 1
ATOM 2759 N N . LEU A 1 380 ? 6.941 -1.297 27.796 1.00 86.25 380 LEU A N 1
ATOM 2760 C CA . LEU A 1 380 ? 6.064 -2.431 28.126 1.00 86.25 380 LEU A CA 1
ATOM 2761 C C . LEU A 1 380 ? 5.424 -2.283 29.519 1.00 86.25 380 LEU A C 1
ATOM 2763 O O . LEU A 1 380 ? 4.226 -2.493 29.674 1.00 86.25 380 LEU A O 1
ATOM 2767 N N . GLU A 1 381 ? 6.200 -1.852 30.516 1.00 88.75 381 GLU A N 1
ATOM 2768 C CA . GLU A 1 381 ? 5.710 -1.600 31.878 1.00 88.75 381 GLU A CA 1
ATOM 2769 C C . GLU A 1 381 ? 4.617 -0.520 31.903 1.00 88.75 381 GLU A C 1
ATOM 2771 O O . GLU A 1 381 ? 3.570 -0.693 32.530 1.00 88.75 381 GLU A O 1
ATOM 2776 N N . GLN A 1 382 ? 4.826 0.581 31.177 1.00 91.25 382 GLN A N 1
ATOM 2777 C CA . GLN A 1 382 ? 3.833 1.645 31.047 1.00 91.25 382 GLN A CA 1
ATOM 2778 C C . GLN A 1 382 ? 2.575 1.163 30.312 1.00 91.25 382 GLN A C 1
ATOM 2780 O O . GLN A 1 382 ? 1.462 1.483 30.726 1.00 91.25 382 GLN A O 1
ATOM 2785 N N . GLY A 1 383 ? 2.735 0.373 29.251 1.00 91.25 383 GLY A N 1
ATOM 2786 C CA . GLY A 1 383 ? 1.633 -0.214 28.496 1.00 91.25 38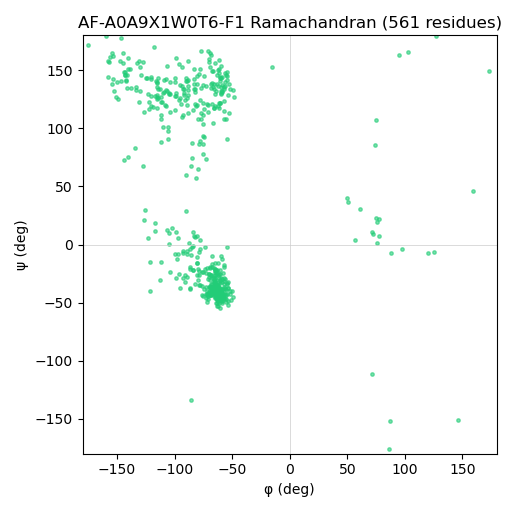3 GLY A CA 1
ATOM 2787 C C . GLY A 1 383 ? 0.757 -1.128 29.352 1.00 91.25 383 GLY A C 1
ATOM 2788 O O . GLY A 1 383 ? -0.461 -0.955 29.388 1.00 91.25 383 GLY A O 1
ATOM 2789 N N . LEU A 1 384 ? 1.368 -2.028 30.126 1.00 91.69 384 LEU A N 1
ATOM 2790 C CA . LEU A 1 384 ? 0.657 -2.895 31.073 1.00 91.69 384 LEU A CA 1
ATOM 2791 C C . LEU A 1 384 ? -0.069 -2.085 32.160 1.00 91.69 384 LEU A C 1
ATOM 2793 O O . LEU A 1 384 ? -1.203 -2.407 32.517 1.00 91.69 384 LEU A O 1
ATOM 2797 N N . ALA A 1 385 ? 0.522 -0.986 32.638 1.00 93.88 385 ALA A N 1
ATOM 2798 C CA . ALA A 1 385 ? -0.155 -0.080 33.564 1.00 93.88 385 ALA A CA 1
ATOM 2799 C C . ALA A 1 385 ? -1.378 0.611 32.925 1.00 93.88 385 ALA A C 1
ATOM 2801 O O . ALA A 1 385 ? -2.403 0.781 33.586 1.00 93.88 385 ALA A O 1
ATOM 2802 N N . LEU A 1 386 ? -1.328 0.980 31.640 1.00 95.56 386 LEU A N 1
ATOM 2803 C CA . LEU A 1 386 ? -2.496 1.518 30.927 1.00 95.56 386 LEU A CA 1
ATOM 2804 C C . LEU A 1 386 ? -3.602 0.467 30.757 1.00 95.56 386 LEU A C 1
ATOM 2806 O O . LEU A 1 386 ? -4.780 0.798 30.888 1.00 95.56 386 LEU A O 1
ATOM 2810 N N . VAL A 1 387 ? -3.243 -0.796 30.522 1.00 96.25 387 VAL A N 1
ATOM 2811 C CA . VAL A 1 387 ? -4.201 -1.912 30.460 1.00 96.25 387 VAL A CA 1
ATOM 2812 C C . VAL A 1 387 ? -4.881 -2.128 31.815 1.00 96.25 387 VAL A C 1
ATOM 2814 O O . VAL A 1 387 ? -6.108 -2.187 31.881 1.00 96.25 387 VAL A O 1
ATOM 2817 N N . GLN A 1 388 ? -4.122 -2.133 32.914 1.00 95.19 388 GLN A N 1
ATOM 2818 C CA . GLN A 1 388 ? -4.679 -2.201 34.273 1.00 95.19 388 GLN A CA 1
ATOM 2819 C C . GLN A 1 388 ? -5.575 -0.996 34.596 1.00 95.19 388 GLN A C 1
ATOM 2821 O O . GLN A 1 388 ? -6.628 -1.135 35.218 1.00 95.19 388 GLN A O 1
ATOM 2826 N N . LEU A 1 389 ? -5.195 0.200 34.139 1.00 96.56 389 LEU A N 1
ATOM 2827 C CA . LEU A 1 389 ? -6.012 1.404 34.276 1.00 96.56 389 LEU A CA 1
ATOM 2828 C C . LEU A 1 389 ? -7.351 1.270 33.534 1.00 96.56 389 LEU A C 1
ATOM 2830 O O . LEU A 1 389 ? -8.392 1.652 34.072 1.00 96.56 389 LEU A O 1
ATOM 2834 N N . ALA A 1 390 ? -7.329 0.716 32.320 1.00 97.12 390 ALA A N 1
ATOM 2835 C CA . ALA A 1 390 ? -8.528 0.433 31.540 1.00 97.12 390 ALA A CA 1
ATOM 2836 C C . ALA A 1 390 ? -9.399 -0.645 32.209 1.00 97.12 390 ALA A C 1
ATOM 2838 O O . ALA A 1 390 ? -10.607 -0.457 32.320 1.00 97.12 390 ALA A O 1
ATOM 2839 N N . ARG A 1 391 ? -8.806 -1.725 32.735 1.00 97.44 391 ARG A N 1
ATOM 2840 C CA . ARG A 1 391 ? -9.497 -2.761 33.526 1.00 97.44 391 ARG A CA 1
ATOM 2841 C C . ARG A 1 391 ? -10.244 -2.168 34.722 1.00 97.44 391 ARG A C 1
ATOM 2843 O O . ARG A 1 391 ? -11.438 -2.416 34.888 1.00 97.44 391 ARG A O 1
ATOM 2850 N N . ALA A 1 392 ? -9.573 -1.333 35.513 1.00 96.62 392 ALA A N 1
ATOM 2851 C CA . ALA A 1 392 ? -10.201 -0.647 36.638 1.00 96.62 392 ALA A CA 1
ATOM 2852 C C . ALA A 1 392 ? -11.353 0.268 36.184 1.00 96.62 392 ALA A C 1
ATOM 2854 O O . ALA A 1 392 ? -12.429 0.243 36.782 1.00 96.62 392 ALA A O 1
ATOM 2855 N N . GLY A 1 393 ? -11.161 1.014 35.088 1.00 97.00 393 GLY A N 1
ATOM 2856 C CA . GLY A 1 393 ? -12.201 1.863 34.500 1.00 97.00 393 GLY A CA 1
ATOM 2857 C C . GLY A 1 393 ? -13.402 1.081 33.950 1.00 97.00 393 GLY A C 1
ATOM 2858 O O . GLY A 1 393 ? -14.535 1.536 34.080 1.00 97.00 393 GLY A O 1
ATOM 2859 N N . LEU A 1 394 ? -13.189 -0.115 33.393 1.00 97.50 394 LEU A N 1
ATOM 2860 C CA . LEU A 1 394 ? -14.264 -1.012 32.954 1.00 97.50 394 LEU A CA 1
ATOM 2861 C C . LEU A 1 394 ? -15.129 -1.458 34.136 1.00 97.50 394 LEU A C 1
ATOM 2863 O O . LEU A 1 394 ? -16.358 -1.437 34.051 1.00 97.50 394 LEU A O 1
ATOM 2867 N N . HIS A 1 395 ? -14.500 -1.857 35.242 1.00 97.44 395 HIS A N 1
ATOM 2868 C CA . HIS A 1 395 ? -15.222 -2.308 36.431 1.00 97.44 395 HIS A CA 1
ATOM 2869 C C . HIS A 1 395 ? -15.995 -1.154 37.080 1.00 97.44 395 HIS A C 1
ATOM 2871 O O . HIS A 1 395 ? -17.153 -1.328 37.451 1.00 97.44 395 HIS A O 1
ATOM 2877 N N . GLU A 1 396 ? -15.408 0.045 37.120 1.00 96.38 396 GLU A N 1
ATOM 2878 C CA . GLU A 1 396 ? -16.089 1.263 37.568 1.00 96.38 396 GLU A CA 1
ATOM 2879 C C . GLU A 1 396 ? -17.303 1.604 36.688 1.00 96.38 396 GLU A C 1
ATOM 2881 O O . GLU A 1 396 ? -18.395 1.827 37.207 1.00 96.38 396 GLU A O 1
ATOM 2886 N N . ALA A 1 397 ? -17.150 1.572 35.360 1.00 95.81 397 ALA A N 1
ATOM 2887 C CA . ALA A 1 397 ? -18.229 1.876 34.421 1.00 95.81 397 ALA A CA 1
ATOM 2888 C C . ALA A 1 397 ? -19.380 0.854 34.469 1.00 95.81 397 ALA A C 1
ATOM 2890 O O . ALA A 1 397 ? -20.531 1.192 34.202 1.00 95.81 397 ALA A O 1
ATOM 2891 N N . THR A 1 398 ? -19.098 -0.406 34.791 1.00 96.38 398 THR A N 1
ATOM 2892 C CA . THR A 1 398 ? -20.105 -1.484 34.781 1.00 96.38 398 THR A CA 1
ATOM 2893 C C . THR A 1 398 ? -20.684 -1.792 36.161 1.00 96.38 398 THR A C 1
ATOM 2895 O O . THR A 1 398 ? -21.690 -2.494 36.250 1.00 96.38 398 THR A O 1
ATOM 2898 N N . GLY A 1 399 ? -20.077 -1.278 37.236 1.00 94.69 399 GLY A N 1
ATOM 2899 C CA . GLY A 1 399 ? -20.430 -1.618 38.617 1.00 94.69 399 GLY A CA 1
ATOM 2900 C C . GLY A 1 399 ? -19.930 -2.999 39.064 1.00 94.69 399 GLY A C 1
ATOM 2901 O O . GLY A 1 399 ? -20.460 -3.560 40.023 1.00 94.69 399 GLY A O 1
ATOM 2902 N N . ALA A 1 400 ? -18.943 -3.567 38.368 1.00 94.75 400 ALA A N 1
ATOM 2903 C CA . ALA A 1 400 ? -18.302 -4.825 38.748 1.00 94.75 400 ALA A CA 1
ATOM 2904 C C . ALA A 1 400 ? -17.409 -4.649 40.001 1.00 94.75 400 ALA A C 1
ATOM 2906 O O . ALA A 1 400 ? -17.105 -3.516 40.391 1.00 94.75 400 ALA A O 1
ATOM 2907 N N . PRO A 1 401 ? -16.966 -5.745 40.656 1.00 94.38 401 PRO A N 1
ATOM 2908 C CA . PRO A 1 401 ? -16.064 -5.666 41.805 1.00 94.38 401 PRO A CA 1
ATOM 2909 C C . PRO A 1 401 ? -14.829 -4.818 41.498 1.00 94.38 401 PRO A C 1
ATOM 2911 O O . PRO A 1 401 ? -14.219 -4.959 40.445 1.00 94.38 401 PRO A O 1
ATOM 2914 N N . ARG A 1 402 ? -14.469 -3.912 42.405 1.00 91.94 402 ARG A N 1
ATOM 2915 C CA . ARG A 1 402 ? -13.420 -2.920 42.154 1.00 91.94 402 ARG A CA 1
ATOM 2916 C C . ARG A 1 402 ? -12.051 -3.579 41.964 1.00 91.94 402 ARG A C 1
ATOM 2918 O O . ARG A 1 402 ? -11.607 -4.322 42.832 1.00 91.94 402 ARG A O 1
ATOM 2925 N N . GLU A 1 403 ? -11.367 -3.214 40.885 1.00 92.12 403 GLU A N 1
ATOM 2926 C CA . GLU A 1 403 ? -9.995 -3.645 40.591 1.00 92.12 403 GLU A CA 1
ATOM 2927 C C . GLU A 1 403 ? -8.955 -2.606 41.052 1.00 92.12 403 GLU A C 1
ATOM 2929 O O . GLU A 1 403 ? -9.269 -1.409 41.153 1.00 92.12 403 GLU A O 1
ATOM 2934 N N . PRO A 1 404 ? -7.704 -3.022 41.326 1.00 88.44 404 PRO A N 1
ATOM 2935 C CA . PRO A 1 404 ? -6.604 -2.102 41.589 1.00 88.44 404 PRO A CA 1
ATOM 2936 C C . PRO A 1 404 ? -6.356 -1.173 40.392 1.00 88.44 404 PRO A C 1
ATOM 2938 O O . PRO A 1 404 ? -6.236 -1.622 39.257 1.00 88.44 404 PRO A O 1
ATOM 2941 N N . SER A 1 405 ? -6.227 0.132 40.647 1.00 88.44 405 SER A N 1
ATOM 2942 C CA . SER A 1 405 ? -5.804 1.109 39.634 1.00 88.44 405 SER A CA 1
ATOM 2943 C C . SER A 1 405 ? -4.347 1.500 39.886 1.00 88.44 405 SER A C 1
ATOM 2945 O O . SER A 1 405 ? -4.033 1.923 41.003 1.00 88.44 405 SER A O 1
ATOM 2947 N N . PRO A 1 406 ? -3.467 1.457 38.871 1.00 88.00 406 PRO A N 1
ATOM 2948 C CA . PRO A 1 406 ? -2.106 1.955 39.007 1.00 88.00 406 PRO A CA 1
ATOM 2949 C C . PRO A 1 406 ? -2.085 3.482 39.164 1.00 88.00 406 PRO A C 1
ATOM 2951 O O . PRO A 1 406 ? -3.060 4.185 38.866 1.00 88.00 406 PRO A O 1
ATOM 2954 N N . GLY A 1 407 ? -0.954 4.005 39.641 1.00 82.12 407 GLY A N 1
ATOM 2955 C CA . GLY A 1 407 ? -0.717 5.444 39.720 1.00 82.12 407 GLY A CA 1
ATOM 2956 C C . GLY A 1 407 ? -0.588 6.075 38.330 1.00 82.12 407 GLY A C 1
ATOM 2957 O O . GLY A 1 407 ? 0.065 5.530 37.449 1.00 82.12 407 GLY A O 1
ATOM 2958 N N . THR A 1 408 ? -1.169 7.259 38.133 1.00 86.25 408 THR A N 1
ATOM 2959 C CA . THR A 1 408 ? -1.254 7.922 36.816 1.00 86.25 408 THR A CA 1
ATOM 2960 C C . THR A 1 408 ? -0.184 8.994 36.588 1.00 86.25 408 THR A C 1
ATOM 2962 O O . THR A 1 408 ? -0.277 9.758 35.628 1.00 86.25 408 THR A O 1
ATOM 2965 N N . LYS A 1 409 ? 0.833 9.093 37.459 1.00 84.06 409 LYS A N 1
ATOM 2966 C CA . LYS A 1 409 ? 1.863 10.152 37.388 1.00 84.06 409 LYS A CA 1
ATOM 2967 C C . LYS A 1 409 ? 2.597 10.180 36.043 1.00 84.06 409 LYS A C 1
ATOM 2969 O O . LYS A 1 409 ? 2.867 11.259 35.534 1.00 84.06 409 LYS A O 1
ATOM 2974 N N . SER A 1 410 ? 2.854 9.016 35.451 1.00 82.50 410 SER A N 1
ATOM 2975 C CA . SER A 1 410 ? 3.552 8.885 34.164 1.00 82.50 410 SER A CA 1
ATOM 2976 C C . SER A 1 410 ? 2.676 9.195 32.939 1.00 82.50 410 SER A C 1
ATOM 2978 O O . SER A 1 410 ? 3.179 9.195 31.824 1.00 82.50 410 SER A O 1
ATOM 2980 N N . PHE A 1 411 ? 1.377 9.465 33.125 1.00 88.81 411 PHE A N 1
ATOM 2981 C CA . PHE A 1 411 ? 0.380 9.589 32.048 1.00 88.81 411 PHE A CA 1
ATOM 2982 C C . PHE A 1 411 ? -0.395 10.916 32.103 1.00 88.81 411 PHE A C 1
ATOM 2984 O O . PHE A 1 411 ? -1.568 10.977 31.728 1.00 88.81 411 PHE A O 1
ATOM 2991 N N . GLN A 1 412 ? 0.254 11.964 32.621 1.00 89.19 412 GLN A N 1
ATOM 2992 C CA . GLN A 1 412 ? -0.317 13.311 32.766 1.00 89.19 412 GLN A CA 1
ATOM 2993 C C . GLN A 1 412 ? -0.205 14.151 31.488 1.00 89.19 412 GLN A C 1
ATOM 2995 O O . GLN A 1 412 ? -0.962 15.100 31.300 1.00 89.19 412 GLN A O 1
ATOM 3000 N N . SER A 1 413 ? 0.726 13.800 30.600 1.00 86.94 413 SER A N 1
ATOM 3001 C CA . SER A 1 413 ? 0.849 14.430 29.288 1.00 86.94 413 SER A CA 1
ATOM 3002 C C . SER A 1 413 ? -0.360 14.105 28.417 1.00 86.94 413 SER A C 1
ATOM 3004 O O . SER A 1 413 ? -0.957 13.028 28.532 1.00 86.94 413 SER A O 1
ATOM 3006 N N . ALA A 1 414 ? -0.708 15.038 27.530 1.00 88.38 414 ALA A N 1
ATOM 3007 C CA . ALA A 1 414 ? -1.784 14.833 26.577 1.00 88.38 414 ALA A CA 1
ATOM 3008 C C . ALA A 1 414 ? -1.496 13.602 25.704 1.00 88.38 414 ALA A C 1
ATOM 3010 O O . ALA A 1 414 ? -0.397 13.454 25.173 1.00 88.38 414 ALA A O 1
ATOM 3011 N N . GLY A 1 415 ? -2.486 12.727 25.555 1.00 88.69 415 GLY A N 1
ATOM 3012 C CA . GLY A 1 415 ? -2.379 11.525 24.736 1.00 88.69 415 GLY A CA 1
ATOM 3013 C C . GLY A 1 415 ? -3.740 11.084 24.220 1.00 88.69 415 GLY A C 1
ATOM 3014 O O . GLY A 1 415 ? -4.776 11.521 24.720 1.00 88.69 415 GLY A O 1
ATOM 3015 N N . ALA A 1 416 ? -3.733 10.239 23.195 1.00 89.00 416 ALA A N 1
ATOM 3016 C CA . ALA A 1 416 ? -4.936 9.614 22.661 1.00 89.00 416 ALA A CA 1
ATOM 3017 C C . ALA A 1 416 ? -4.773 8.094 22.679 1.00 89.00 416 ALA A C 1
ATOM 3019 O O . ALA A 1 416 ? -3.682 7.582 22.412 1.00 89.00 416 ALA A O 1
ATOM 3020 N N . ALA A 1 417 ? -5.856 7.378 22.966 1.00 91.12 417 ALA A N 1
ATOM 3021 C CA . ALA A 1 417 ? -5.891 5.922 22.912 1.00 91.12 417 ALA A CA 1
ATOM 3022 C C . ALA A 1 417 ? -7.215 5.391 22.341 1.00 91.12 417 ALA A C 1
ATOM 3024 O O . ALA A 1 417 ? -8.237 6.076 22.357 1.00 91.12 417 ALA A O 1
ATOM 3025 N N . TYR A 1 418 ? -7.199 4.138 21.888 1.00 89.94 418 TYR A N 1
ATOM 3026 C CA . TYR A 1 418 ? -8.388 3.300 21.725 1.00 89.94 418 TYR A CA 1
ATOM 3027 C C . TYR A 1 418 ? -8.378 2.204 22.777 1.00 89.94 418 TYR A C 1
ATOM 3029 O O . TYR A 1 418 ? -7.333 1.613 23.049 1.00 89.94 418 TYR A O 1
ATOM 3037 N N . VAL A 1 419 ? -9.551 1.891 23.316 1.00 93.56 419 VAL A N 1
ATOM 3038 C CA . VAL A 1 419 ? -9.754 0.710 24.150 1.00 93.56 419 VAL A CA 1
ATOM 3039 C C . VAL A 1 419 ? -10.693 -0.231 23.419 1.00 93.56 419 VAL A C 1
ATOM 3041 O O . VAL A 1 419 ? -11.779 0.163 22.994 1.00 93.56 419 VAL A O 1
ATOM 3044 N N . THR A 1 420 ? -10.256 -1.474 23.250 1.00 92.25 420 THR A N 1
ATOM 3045 C CA . THR A 1 420 ? -11.053 -2.550 22.660 1.00 92.25 420 THR A CA 1
ATOM 3046 C C . THR A 1 420 ? -11.320 -3.611 23.714 1.00 92.25 420 THR A C 1
ATOM 3048 O O . THR A 1 420 ? -10.412 -4.034 24.424 1.00 92.25 420 THR A O 1
ATOM 3051 N N . LEU A 1 421 ? -12.574 -4.042 23.788 1.00 95.12 421 LEU A N 1
ATOM 3052 C CA . LEU A 1 421 ? -13.044 -5.128 24.631 1.00 95.12 421 LEU A CA 1
ATOM 3053 C C . LEU A 1 421 ? -13.345 -6.332 23.745 1.00 95.12 421 LEU A C 1
ATOM 3055 O O . LEU A 1 421 ? -14.040 -6.200 22.730 1.00 95.12 421 LEU A O 1
ATOM 3059 N N . THR A 1 422 ? -12.852 -7.505 24.128 1.00 92.94 422 THR A N 1
ATOM 3060 C CA . THR A 1 422 ? -13.156 -8.757 23.426 1.00 92.94 422 THR A CA 1
ATOM 3061 C C . THR A 1 422 ? -13.602 -9.851 24.385 1.00 92.94 422 THR A C 1
ATOM 3063 O O . THR A 1 422 ? -13.239 -9.842 25.554 1.00 92.94 422 THR A O 1
ATOM 3066 N N . GLN A 1 423 ? -14.401 -10.790 23.891 1.00 92.75 423 GLN A N 1
ATOM 3067 C CA . GLN A 1 423 ? -14.827 -11.989 24.607 1.00 92.75 423 GLN A CA 1
ATOM 3068 C C . GLN A 1 423 ? -14.598 -13.187 23.689 1.00 92.75 423 GLN A C 1
ATOM 3070 O O . GLN A 1 423 ? -15.084 -13.182 22.558 1.00 92.75 423 GLN A O 1
ATOM 3075 N N . ASP A 1 424 ? -13.815 -14.173 24.130 1.00 86.88 424 ASP A N 1
ATOM 3076 C CA . ASP A 1 424 ? -13.458 -15.356 23.329 1.00 86.88 424 ASP A CA 1
ATOM 3077 C C . ASP A 1 424 ? -12.941 -14.999 21.915 1.00 86.88 424 ASP A C 1
ATOM 3079 O O . ASP A 1 424 ? -13.315 -15.600 20.906 1.00 86.88 424 ASP A O 1
ATOM 3083 N N . GLY A 1 425 ? -12.127 -13.939 21.826 1.00 80.75 425 GLY A N 1
ATOM 3084 C CA . GLY A 1 425 ? -11.577 -13.417 20.568 1.00 80.75 425 GLY A CA 1
ATOM 3085 C C . GLY A 1 425 ? -12.559 -12.621 19.694 1.00 80.75 425 GLY A C 1
ATOM 3086 O O . GLY A 1 425 ? -12.175 -12.151 18.622 1.00 80.75 425 GLY A O 1
ATOM 3087 N N . ARG A 1 426 ? -13.814 -12.430 20.120 1.00 85.62 426 ARG A N 1
ATOM 3088 C CA . ARG A 1 426 ? -14.836 -11.650 19.399 1.00 85.62 426 ARG A CA 1
ATOM 3089 C C . ARG A 1 426 ? -14.970 -10.235 19.974 1.00 85.62 426 ARG A C 1
ATOM 3091 O O . ARG A 1 426 ? -14.887 -10.077 21.188 1.00 85.62 426 ARG A O 1
ATOM 3098 N N . PRO A 1 427 ? -15.199 -9.195 19.150 1.00 88.62 427 PRO A N 1
ATOM 3099 C CA . PRO A 1 427 ? -15.357 -7.824 19.638 1.00 88.62 427 PRO A CA 1
ATOM 3100 C C . PRO A 1 427 ? -16.629 -7.662 20.485 1.00 88.62 427 PRO A C 1
ATOM 3102 O O . PRO A 1 427 ? -17.692 -8.138 20.091 1.00 88.62 427 PRO A O 1
ATOM 3105 N N . ARG A 1 428 ? -16.515 -6.963 21.623 1.00 93.94 428 ARG A N 1
ATOM 3106 C CA . ARG A 1 428 ? -17.608 -6.669 22.574 1.00 93.94 428 ARG A CA 1
ATOM 3107 C C . ARG A 1 428 ? -17.840 -5.168 22.802 1.00 93.94 428 ARG A C 1
ATOM 3109 O O . ARG A 1 428 ? -18.887 -4.794 23.326 1.00 93.94 428 ARG A O 1
ATOM 3116 N N . GLY A 1 429 ? -16.889 -4.332 22.392 1.00 89.62 429 GLY A N 1
ATOM 3117 C CA . GLY A 1 429 ? -16.980 -2.873 22.415 1.00 89.62 429 GLY A CA 1
ATOM 3118 C C . GLY A 1 429 ? -15.649 -2.234 22.025 1.00 89.62 429 GLY A C 1
ATOM 3119 O O . GLY A 1 429 ? -14.588 -2.818 22.249 1.00 89.62 429 GLY A O 1
ATOM 3120 N N . CYS A 1 430 ? -15.678 -1.059 21.402 1.00 89.62 430 CYS A N 1
ATOM 3121 C CA . CYS A 1 430 ? -14.475 -0.302 21.069 1.00 89.62 430 CYS A CA 1
ATOM 3122 C C . CYS A 1 430 ? -14.779 1.198 21.008 1.00 89.62 430 CYS A C 1
ATOM 3124 O O . CYS A 1 430 ? -15.724 1.615 20.341 1.00 89.62 430 CYS A O 1
ATOM 3126 N N . ALA A 1 431 ? -13.953 2.007 21.664 1.00 88.75 431 ALA A N 1
ATOM 3127 C CA . ALA A 1 431 ? -14.026 3.463 21.599 1.00 88.75 431 ALA A CA 1
ATOM 3128 C C . ALA A 1 431 ? -12.628 4.078 21.727 1.00 88.75 431 ALA A C 1
ATOM 3130 O O . ALA A 1 431 ? -11.707 3.446 22.249 1.00 88.75 431 ALA A O 1
ATOM 3131 N N . GLY A 1 432 ? -12.460 5.309 21.248 1.00 87.69 432 GLY A N 1
ATOM 3132 C CA . GLY A 1 432 ? -11.200 6.030 21.380 1.00 87.69 432 GLY A CA 1
ATOM 3133 C C . GLY A 1 432 ? -11.228 7.459 20.867 1.00 87.69 432 GLY A C 1
ATOM 3134 O O . GLY A 1 432 ? -12.190 7.892 20.226 1.00 87.69 432 GLY A O 1
ATOM 3135 N N . SER A 1 433 ? -10.141 8.174 21.141 1.00 85.62 433 SER A N 1
ATOM 3136 C CA . SER A 1 433 ? -9.963 9.584 20.789 1.00 85.62 433 SER A CA 1
ATOM 3137 C C . SER A 1 433 ? -9.127 9.761 19.519 1.00 85.62 433 SER A C 1
ATOM 3139 O O . SER A 1 433 ? -8.103 9.110 19.320 1.00 85.62 433 SER A O 1
ATOM 3141 N N . LEU A 1 434 ? -9.527 10.709 18.664 1.00 73.62 434 LEU A N 1
ATOM 3142 C CA . LEU A 1 434 ? -8.800 11.058 17.430 1.00 73.62 434 LEU A CA 1
ATOM 3143 C C . LEU A 1 434 ? -7.578 11.956 17.670 1.00 73.62 434 LEU A C 1
ATOM 3145 O O . LEU A 1 434 ? -6.701 12.058 16.816 1.00 73.62 434 LEU A O 1
ATOM 3149 N N . ARG A 1 435 ? -7.564 12.686 18.789 1.00 77.88 435 ARG A N 1
ATOM 3150 C CA . ARG A 1 435 ? -6.580 13.726 19.099 1.00 77.88 435 ARG A CA 1
ATOM 3151 C C . ARG A 1 435 ? -6.255 13.708 20.587 1.00 77.88 435 ARG A C 1
ATOM 3153 O O . ARG A 1 435 ? -7.140 13.477 21.409 1.00 77.88 435 ARG A O 1
ATOM 3160 N N . ALA A 1 436 ? -5.005 14.013 20.917 1.00 84.88 436 ALA A N 1
ATOM 3161 C CA . ALA A 1 436 ? -4.519 14.144 22.284 1.00 84.88 436 ALA A CA 1
ATOM 3162 C C . ALA A 1 436 ? -5.006 15.465 22.911 1.00 84.88 436 ALA A C 1
ATOM 3164 O O . ALA A 1 436 ? -4.275 16.448 22.960 1.00 84.88 436 ALA A O 1
ATOM 3165 N N . ILE A 1 437 ? -6.274 15.510 23.332 1.00 85.31 437 ILE A N 1
ATOM 3166 C CA . ILE A 1 437 ? -6.899 16.709 23.930 1.00 85.31 437 ILE A CA 1
ATOM 3167 C C . ILE A 1 437 ? -6.955 16.674 25.463 1.00 85.31 437 ILE A C 1
ATOM 3169 O O . ILE A 1 437 ? -7.347 17.662 26.078 1.00 85.31 437 ILE A O 1
ATOM 3173 N N . ARG A 1 438 ? -6.604 15.539 26.078 1.00 91.50 438 ARG A N 1
ATOM 3174 C CA . ARG A 1 438 ? -6.616 15.326 27.532 1.00 91.50 438 ARG A CA 1
ATOM 3175 C C . ARG A 1 438 ? -5.455 14.416 27.957 1.00 91.50 438 ARG A C 1
ATOM 3177 O O . ARG A 1 438 ? -4.877 13.760 27.085 1.00 91.50 438 ARG A O 1
ATOM 3184 N N . PRO A 1 439 ? -5.107 14.356 29.256 1.00 95.12 439 PRO A N 1
ATOM 3185 C CA . PRO A 1 439 ? -4.100 13.429 29.767 1.00 95.12 439 PRO A CA 1
ATOM 3186 C C . PRO A 1 439 ? -4.381 11.978 29.361 1.00 95.12 439 PRO A C 1
ATOM 3188 O O . PRO A 1 439 ? -5.524 11.526 29.442 1.00 95.12 439 PRO A O 1
ATOM 3191 N N . LEU A 1 440 ? -3.349 11.225 28.967 1.00 94.12 440 LEU A N 1
ATOM 3192 C CA . LEU A 1 440 ? -3.513 9.856 28.453 1.00 94.12 440 LEU A CA 1
ATOM 3193 C C . LEU A 1 440 ? -4.271 8.936 29.426 1.00 94.12 440 LEU A C 1
ATOM 3195 O O . LEU A 1 440 ? -5.113 8.148 29.002 1.00 94.12 440 LEU A O 1
ATOM 3199 N N . ALA A 1 441 ? -4.025 9.057 30.734 1.00 95.38 441 ALA A N 1
ATOM 3200 C CA . ALA A 1 441 ? -4.746 8.269 31.735 1.00 95.38 441 ALA A CA 1
ATOM 3201 C C . ALA A 1 441 ? -6.254 8.571 31.768 1.00 95.38 441 ALA A C 1
ATOM 3203 O O . ALA A 1 441 ? -7.072 7.661 31.922 1.00 95.38 441 ALA A O 1
ATOM 3204 N N . GLU A 1 442 ? -6.628 9.842 31.633 1.00 95.06 442 GLU A N 1
ATOM 3205 C CA . GLU A 1 442 ? -8.033 10.247 31.570 1.00 95.06 442 GLU A CA 1
ATOM 3206 C C . GLU A 1 442 ? -8.678 9.784 30.266 1.00 95.06 442 GLU A C 1
ATOM 3208 O O . GLU A 1 442 ? -9.829 9.348 30.271 1.00 95.06 442 GLU A O 1
ATOM 3213 N N . ASP A 1 443 ? -7.930 9.836 29.161 1.00 95.69 443 ASP A N 1
ATOM 3214 C CA . ASP A 1 443 ? -8.396 9.380 27.855 1.00 95.69 443 ASP A CA 1
ATOM 3215 C C . ASP A 1 443 ? -8.704 7.878 27.870 1.00 95.69 443 ASP A C 1
ATOM 3217 O O . ASP A 1 443 ? -9.804 7.471 27.504 1.00 95.69 443 ASP A O 1
ATOM 3221 N N . VAL A 1 444 ? -7.796 7.054 28.405 1.00 96.56 444 VAL A N 1
ATOM 3222 C CA . VAL A 1 444 ? -8.006 5.603 28.548 1.00 96.56 444 VAL A CA 1
ATOM 3223 C C . VAL A 1 444 ? -9.243 5.283 29.395 1.00 96.56 444 VAL A C 1
ATOM 3225 O O . VAL A 1 444 ? -10.055 4.450 28.989 1.00 96.56 444 VAL A O 1
ATOM 3228 N N . ARG A 1 445 ? -9.439 5.964 30.535 1.00 96.56 445 ARG A N 1
ATOM 3229 C CA . ARG A 1 445 ? -10.627 5.764 31.390 1.00 96.56 445 ARG A CA 1
ATOM 3230 C C . ARG A 1 445 ? -11.925 6.160 30.689 1.00 96.56 445 ARG A C 1
ATOM 3232 O O . ARG A 1 445 ? -12.907 5.423 30.746 1.00 96.56 445 ARG A O 1
ATOM 3239 N N . ALA A 1 446 ? -11.933 7.305 30.009 1.00 95.69 446 ALA A N 1
ATOM 3240 C CA . ALA A 1 446 ? -13.101 7.753 29.259 1.00 95.69 446 ALA A CA 1
ATOM 3241 C C . ALA A 1 446 ? -13.441 6.776 28.121 1.00 95.69 446 ALA A C 1
ATOM 3243 O O . ALA A 1 446 ? -14.607 6.436 27.917 1.00 95.69 446 ALA A O 1
ATOM 3244 N N . ASN A 1 447 ? -12.422 6.286 27.414 1.00 96.00 447 ASN A N 1
ATOM 3245 C CA . ASN A 1 447 ? -12.597 5.404 26.268 1.00 96.00 447 ASN A CA 1
ATOM 3246 C C . ASN A 1 447 ? -13.026 3.993 26.670 1.00 96.00 447 ASN A C 1
ATOM 3248 O O . ASN A 1 447 ? -13.868 3.421 25.986 1.00 96.00 447 ASN A O 1
ATOM 3252 N N . VAL A 1 448 ? -12.543 3.434 27.785 1.00 97.62 448 VAL A N 1
ATOM 3253 C CA . VAL A 1 448 ? -13.045 2.128 28.248 1.00 97.62 448 VAL A CA 1
ATOM 3254 C C . VAL A 1 448 ? -14.504 2.204 28.705 1.00 97.62 448 VAL A C 1
ATOM 3256 O O . VAL A 1 448 ? -15.293 1.321 28.372 1.00 97.62 448 VAL A O 1
ATOM 3259 N N . ALA A 1 449 ? -14.899 3.288 29.382 1.00 96.88 449 ALA A N 1
ATOM 3260 C CA . ALA A 1 449 ? -16.291 3.508 29.763 1.00 96.88 449 ALA A CA 1
ATOM 3261 C C . ALA A 1 449 ? -17.189 3.648 28.524 1.00 96.88 449 ALA A C 1
ATOM 3263 O O . ALA A 1 449 ? -18.225 2.990 28.425 1.00 96.88 449 ALA A O 1
ATOM 3264 N N . ALA A 1 450 ? -16.758 4.434 27.532 1.00 95.19 450 ALA A N 1
ATOM 3265 C CA . ALA A 1 450 ? -17.471 4.572 26.267 1.00 95.19 450 ALA A CA 1
ATOM 3266 C C . ALA A 1 450 ? -17.546 3.250 25.484 1.00 95.19 450 ALA A C 1
ATOM 3268 O O . ALA A 1 450 ? -18.606 2.927 24.957 1.00 95.19 450 ALA A O 1
ATOM 3269 N N . ALA A 1 451 ? -16.471 2.458 25.450 1.00 94.12 451 ALA A N 1
ATOM 3270 C CA . ALA A 1 451 ? -16.464 1.143 24.808 1.00 94.12 451 ALA A CA 1
ATOM 3271 C C . ALA A 1 451 ? -17.443 0.170 25.484 1.00 94.12 451 ALA A C 1
ATOM 3273 O O . ALA A 1 451 ? -18.073 -0.635 24.804 1.00 94.12 451 ALA A O 1
ATOM 3274 N N . ALA A 1 452 ? -17.585 0.254 26.810 1.00 96.75 452 ALA A N 1
ATOM 3275 C CA . ALA A 1 452 ? -18.482 -0.597 27.583 1.00 96.75 452 ALA A CA 1
ATOM 3276 C C . ALA A 1 452 ? -19.958 -0.168 27.499 1.00 96.75 452 ALA A C 1
ATOM 3278 O O . ALA A 1 452 ? -20.839 -1.026 27.526 1.00 96.75 452 ALA A O 1
ATOM 3279 N N . GLN A 1 453 ? -20.238 1.136 27.421 1.00 96.00 453 GLN A N 1
ATOM 3280 C CA . GLN A 1 453 ? -21.593 1.680 27.596 1.00 96.00 453 GLN A CA 1
ATOM 3281 C C . GLN A 1 453 ? -22.203 2.290 26.327 1.00 96.00 453 GLN A C 1
ATOM 3283 O O . GLN A 1 453 ? -23.422 2.267 26.177 1.00 96.00 453 GLN A O 1
ATOM 3288 N N . ASN A 1 454 ? -21.381 2.839 25.427 1.00 91.06 454 ASN A N 1
ATOM 3289 C CA . ASN A 1 454 ? -21.817 3.763 24.371 1.00 91.06 454 ASN A CA 1
ATOM 3290 C C . ASN A 1 454 ? -21.465 3.300 22.943 1.00 91.06 454 ASN A C 1
ATOM 3292 O O . ASN A 1 454 ? -21.686 4.046 21.987 1.00 91.06 454 ASN A O 1
ATOM 3296 N N . ASP A 1 455 ? -20.922 2.092 22.761 1.00 87.12 455 ASP A N 1
ATOM 3297 C CA . ASP A 1 455 ? -20.703 1.527 21.425 1.00 87.12 455 ASP A CA 1
ATOM 3298 C C . ASP A 1 455 ? -22.035 1.039 20.835 1.00 87.12 455 ASP A C 1
ATOM 3300 O O . ASP A 1 455 ? -22.534 -0.025 21.191 1.00 87.12 455 ASP A O 1
ATOM 3304 N N . ALA A 1 456 ? -22.598 1.809 19.899 1.00 80.88 456 ALA A N 1
ATOM 3305 C CA . ALA A 1 456 ? -23.918 1.565 19.307 1.00 80.88 456 ALA A CA 1
ATOM 3306 C C . ALA A 1 456 ? -24.077 0.201 18.603 1.00 80.88 456 ALA A C 1
ATOM 3308 O O . ALA A 1 456 ? -25.193 -0.189 18.261 1.00 80.88 456 ALA A O 1
ATOM 3309 N N . ARG A 1 457 ? -22.978 -0.521 18.353 1.00 82.75 457 ARG A N 1
ATOM 3310 C CA . ARG A 1 457 ? -23.003 -1.858 17.741 1.00 82.75 457 ARG A CA 1
ATOM 3311 C C . ARG A 1 457 ? -23.337 -2.964 18.742 1.00 82.75 457 ARG A C 1
ATOM 3313 O O . ARG A 1 457 ? -23.658 -4.071 18.313 1.00 82.75 457 ARG A O 1
ATOM 3320 N N . PHE A 1 458 ? -23.243 -2.691 20.043 1.00 89.94 458 PHE A N 1
ATOM 3321 C CA . PHE A 1 458 ? -23.399 -3.683 21.102 1.00 89.94 458 PHE A CA 1
ATOM 3322 C C . PHE A 1 458 ? -24.342 -3.179 22.199 1.00 89.94 458 PHE A C 1
ATOM 3324 O O . PHE A 1 458 ? -24.514 -1.982 22.408 1.00 89.94 458 PHE A O 1
ATOM 3331 N N . THR A 1 459 ? -24.950 -4.100 22.942 1.00 92.56 459 THR A N 1
ATOM 3332 C CA . THR A 1 459 ? -25.614 -3.758 24.206 1.00 92.56 459 THR A CA 1
ATOM 3333 C C . THR A 1 459 ? -24.572 -3.375 25.255 1.00 92.56 459 THR A C 1
ATOM 3335 O O . THR A 1 459 ? -23.448 -3.878 25.212 1.00 92.56 459 THR A O 1
ATOM 3338 N N . ALA A 1 460 ? -24.929 -2.536 26.228 1.00 96.19 460 ALA A N 1
ATOM 3339 C CA . ALA A 1 460 ? -24.010 -2.173 27.308 1.00 96.19 460 ALA A CA 1
ATOM 3340 C C . ALA A 1 460 ? -23.456 -3.423 28.025 1.00 96.19 460 ALA A C 1
ATOM 3342 O O . ALA A 1 460 ? -24.159 -4.424 28.184 1.00 96.19 460 ALA A O 1
ATOM 3343 N N . VAL A 1 461 ? -22.178 -3.391 28.402 1.00 97.12 461 VAL A N 1
ATOM 3344 C CA . VAL A 1 461 ? -21.510 -4.469 29.148 1.00 97.12 461 VAL A CA 1
ATOM 3345 C C . VAL A 1 461 ? -22.075 -4.540 30.566 1.00 97.12 461 VAL A C 1
ATOM 3347 O O . VAL A 1 461 ? -22.230 -3.519 31.234 1.00 97.12 461 VAL A O 1
ATOM 3350 N N . THR A 1 462 ? -22.373 -5.750 31.038 1.00 96.44 462 THR A N 1
ATOM 3351 C CA . THR A 1 462 ? -22.891 -5.975 32.394 1.00 96.44 462 THR A CA 1
ATOM 3352 C C . THR A 1 462 ? -21.767 -6.166 33.417 1.00 96.44 462 THR A C 1
ATOM 3354 O O . THR A 1 462 ? -20.659 -6.586 33.077 1.00 96.44 462 THR A O 1
ATOM 3357 N N . ALA A 1 463 ? -22.065 -5.931 34.700 1.00 96.31 463 ALA A N 1
ATOM 3358 C CA . ALA A 1 463 ? -21.133 -6.189 35.805 1.00 96.31 463 ALA A CA 1
ATOM 3359 C C . ALA A 1 463 ? -20.631 -7.648 35.853 1.00 96.31 463 ALA A C 1
ATOM 3361 O O . ALA A 1 463 ? -19.521 -7.903 36.311 1.00 96.31 463 ALA A O 1
ATOM 3362 N N . ALA A 1 464 ? -21.443 -8.603 35.383 1.00 95.56 464 ALA A N 1
ATOM 3363 C CA . ALA A 1 464 ? -21.086 -10.020 35.329 1.00 95.56 464 ALA A CA 1
ATOM 3364 C C . ALA A 1 464 ? -20.193 -10.368 34.125 1.00 95.56 464 ALA A C 1
ATOM 3366 O O . ALA A 1 464 ? -19.376 -11.278 34.219 1.00 95.56 464 ALA A O 1
ATOM 3367 N N . GLU A 1 465 ? -20.335 -9.652 33.006 1.00 95.50 465 GLU A N 1
ATOM 3368 C CA . GLU A 1 465 ? -19.487 -9.826 31.820 1.00 95.50 465 GLU A CA 1
ATOM 3369 C C . GLU A 1 465 ? -18.093 -9.233 32.020 1.00 95.50 465 GLU A C 1
ATOM 3371 O O . GLU A 1 465 ? -17.114 -9.821 31.566 1.00 95.50 465 GLU A O 1
ATOM 3376 N N . ALA A 1 466 ? -17.999 -8.084 32.700 1.00 95.50 466 ALA A N 1
ATOM 3377 C CA . ALA A 1 466 ? -16.773 -7.292 32.795 1.00 95.50 466 ALA A CA 1
ATOM 3378 C C . ALA A 1 466 ? -15.510 -8.095 33.183 1.00 95.50 466 ALA A C 1
ATOM 3380 O O . ALA A 1 466 ? -14.504 -7.932 32.486 1.00 95.50 466 ALA A O 1
ATOM 3381 N N . PRO A 1 467 ? -15.530 -9.002 34.187 1.00 94.75 467 PRO A N 1
ATOM 3382 C CA . PRO A 1 467 ? -14.344 -9.776 34.566 1.00 94.75 467 PRO A CA 1
ATOM 3383 C C . PRO A 1 467 ? -13.844 -10.740 33.480 1.00 94.75 467 PRO A C 1
ATOM 3385 O O . PRO A 1 467 ? -12.666 -11.077 33.466 1.00 94.75 467 PRO A O 1
ATOM 3388 N N . GLY A 1 468 ? -14.727 -11.201 32.587 1.00 93.12 468 GLY A N 1
ATOM 3389 C CA . GLY A 1 468 ? -14.403 -12.177 31.540 1.00 93.12 468 GLY A CA 1
ATOM 3390 C C . GLY A 1 468 ? -13.998 -11.564 30.198 1.00 93.12 468 GLY A C 1
ATOM 3391 O O . GLY A 1 468 ? -13.640 -12.299 29.279 1.00 93.12 468 GLY A O 1
ATOM 3392 N N . LEU A 1 469 ? -14.078 -10.240 30.049 1.00 95.75 469 LEU A N 1
ATOM 3393 C CA . LEU A 1 469 ? -13.630 -9.560 28.832 1.00 95.75 469 LEU A CA 1
ATOM 3394 C C . LEU A 1 469 ? -12.115 -9.419 28.838 1.00 95.75 469 LEU A C 1
ATOM 3396 O O . LEU A 1 469 ? -11.552 -9.174 29.892 1.00 95.75 469 LEU A O 1
ATOM 3400 N N . VAL A 1 470 ? -11.471 -9.485 27.677 1.00 96.19 470 VAL A N 1
ATOM 3401 C CA . VAL A 1 470 ? -10.065 -9.103 27.488 1.00 96.19 470 VAL A CA 1
ATOM 3402 C C . VAL A 1 470 ? -10.006 -7.635 27.081 1.00 96.19 470 VAL A C 1
ATOM 3404 O O . VAL A 1 470 ? -10.691 -7.222 26.135 1.00 96.19 470 VAL A O 1
ATOM 3407 N N . VAL A 1 471 ? -9.189 -6.860 27.792 1.00 96.06 471 VAL A N 1
ATOM 3408 C CA . VAL A 1 471 ? -8.959 -5.434 27.547 1.00 96.06 471 VAL A CA 1
ATOM 3409 C C . VAL A 1 471 ? -7.675 -5.249 26.745 1.00 96.06 471 VAL A C 1
ATOM 3411 O O . VAL A 1 471 ? -6.601 -5.715 27.121 1.00 96.06 471 VAL A O 1
ATOM 3414 N N . THR A 1 472 ? -7.784 -4.508 25.648 1.00 94.56 472 THR A N 1
ATOM 3415 C CA . THR A 1 472 ? -6.650 -4.103 24.817 1.00 94.56 472 THR A CA 1
ATOM 3416 C C . THR A 1 472 ? -6.619 -2.583 24.711 1.00 94.56 472 THR A C 1
ATOM 3418 O O . THR A 1 472 ? -7.629 -1.965 24.360 1.00 94.56 472 THR A O 1
ATOM 3421 N N . VAL A 1 473 ? -5.462 -1.978 24.979 1.00 93.56 473 VAL A N 1
ATOM 3422 C CA . VAL A 1 473 ? -5.229 -0.533 24.873 1.00 93.56 473 VAL A CA 1
ATOM 3423 C C . VAL A 1 473 ? -4.264 -0.258 23.724 1.00 93.56 473 VAL A C 1
ATOM 3425 O O . VAL A 1 473 ? -3.141 -0.753 23.714 1.00 93.56 473 VAL A O 1
ATOM 3428 N N . SER A 1 474 ? -4.690 0.563 22.766 1.00 90.50 474 SER A N 1
ATOM 3429 C CA . SER A 1 474 ? -3.860 1.030 21.652 1.00 90.50 474 SER A CA 1
ATOM 3430 C C . SER A 1 474 ? -3.597 2.526 21.797 1.00 90.50 474 SER A C 1
ATOM 3432 O O . SER A 1 474 ? -4.501 3.331 21.580 1.00 90.50 474 SER A O 1
ATOM 3434 N N . VAL A 1 475 ? -2.371 2.904 22.151 1.00 90.31 475 VAL A N 1
ATOM 3435 C CA . VAL A 1 475 ? -1.942 4.306 22.276 1.00 90.31 475 VAL A CA 1
ATOM 3436 C C . VAL A 1 475 ? -1.568 4.842 20.898 1.00 90.31 475 VAL A C 1
ATOM 3438 O O . VAL A 1 475 ? -0.850 4.173 20.155 1.00 90.31 475 VAL A O 1
ATOM 3441 N N . LEU A 1 476 ? -2.043 6.038 20.550 1.00 85.81 476 LEU A N 1
ATOM 3442 C CA . LEU A 1 476 ? -1.701 6.708 19.296 1.00 85.81 476 LEU A CA 1
ATOM 3443 C C . LEU A 1 476 ? -0.431 7.540 19.477 1.00 85.81 476 LEU A C 1
ATOM 3445 O O . LEU A 1 476 ? -0.331 8.332 20.413 1.00 85.81 476 LEU A O 1
ATOM 3449 N N . GLY A 1 477 ? 0.495 7.414 18.530 1.00 82.62 477 GLY A N 1
ATOM 3450 C CA . GLY A 1 477 ? 1.535 8.414 18.306 1.00 82.62 477 GLY A CA 1
ATOM 3451 C C . GLY A 1 477 ? 0.947 9.705 17.735 1.00 82.62 477 GLY A C 1
ATOM 3452 O O . GLY A 1 477 ? -0.189 9.728 17.247 1.00 82.62 477 GLY A O 1
ATOM 3453 N N . GLU A 1 478 ? 1.723 10.786 17.778 1.00 80.19 478 GLU A N 1
ATOM 3454 C CA . GLU A 1 478 ? 1.279 12.086 17.280 1.00 80.19 478 GLU A CA 1
ATOM 3455 C C . GLU A 1 478 ? 0.944 12.022 15.774 1.00 80.19 478 GLU A C 1
ATOM 3457 O O . GLU A 1 478 ? 1.798 11.643 14.964 1.00 80.19 478 GLU A O 1
ATOM 3462 N N . PRO A 1 479 ? -0.295 12.365 15.360 1.00 82.19 479 PRO A N 1
ATOM 3463 C CA . PRO A 1 479 ? -0.674 12.293 13.957 1.00 82.19 479 PRO A CA 1
ATOM 3464 C C . PRO A 1 479 ? 0.074 13.317 13.103 1.00 82.19 479 PRO A C 1
ATOM 3466 O O . PRO A 1 479 ? -0.076 14.528 13.267 1.00 82.19 479 PRO A O 1
ATOM 3469 N N . ARG A 1 480 ? 0.809 12.832 12.106 1.00 85.50 480 ARG A N 1
ATOM 3470 C CA . ARG A 1 480 ? 1.579 13.668 11.182 1.00 85.50 480 ARG A CA 1
ATOM 3471 C C . ARG A 1 480 ? 0.806 13.991 9.929 1.00 85.50 480 ARG A C 1
ATOM 3473 O O . ARG A 1 480 ? 0.202 13.105 9.333 1.00 85.50 480 ARG A O 1
ATOM 3480 N N . LEU A 1 481 ? 0.870 15.246 9.489 1.00 88.19 481 LEU A N 1
ATOM 3481 C CA . LEU A 1 481 ? 0.284 15.653 8.215 1.00 88.19 481 LEU A CA 1
ATOM 3482 C C . LEU A 1 481 ? 0.964 14.914 7.054 1.00 88.19 481 LEU A C 1
ATOM 3484 O O . LEU A 1 481 ? 2.166 15.071 6.822 1.00 88.19 481 LEU A O 1
ATOM 3488 N N . LEU A 1 482 ? 0.173 14.141 6.311 1.00 89.75 482 LEU A N 1
ATOM 3489 C CA . LEU A 1 482 ? 0.611 13.502 5.081 1.00 89.75 482 LEU A CA 1
ATOM 3490 C C . LEU A 1 482 ? 0.552 14.533 3.954 1.00 89.75 482 LEU A C 1
ATOM 3492 O O . LEU A 1 482 ? -0.512 15.073 3.651 1.00 89.75 482 LEU A O 1
ATOM 3496 N N . HIS A 1 483 ? 1.694 14.803 3.329 1.00 86.75 483 HIS A N 1
ATOM 3497 C CA . HIS A 1 483 ? 1.770 15.703 2.185 1.00 86.75 483 HIS A CA 1
ATOM 3498 C C . HIS A 1 483 ? 1.594 14.888 0.906 1.00 86.75 483 HIS A C 1
ATOM 3500 O O . HIS A 1 483 ? 2.323 13.933 0.663 1.00 86.75 483 HIS A O 1
ATOM 3506 N N . PHE A 1 484 ? 0.626 15.251 0.073 1.00 87.94 484 PHE A N 1
ATOM 3507 C CA . PHE A 1 484 ? 0.342 14.539 -1.169 1.00 87.94 484 PHE A CA 1
ATOM 3508 C C . PHE A 1 484 ? -0.109 15.511 -2.258 1.00 87.94 484 PHE A C 1
ATOM 3510 O O . PHE A 1 484 ? -0.604 16.599 -1.978 1.00 87.94 484 PHE A O 1
ATOM 3517 N N . ALA A 1 485 ? 0.072 15.108 -3.515 1.00 82.94 485 ALA A N 1
ATOM 3518 C CA . ALA A 1 485 ? -0.297 15.922 -4.675 1.00 82.94 485 ALA A CA 1
ATOM 3519 C C . ALA A 1 485 ? -1.728 15.626 -5.145 1.00 82.94 485 ALA A C 1
ATOM 3521 O O . ALA A 1 485 ? -2.417 16.493 -5.670 1.00 82.94 485 ALA A O 1
ATOM 3522 N N . ASN A 1 486 ? -2.162 14.378 -4.980 1.00 84.81 486 ASN A N 1
ATOM 3523 C CA . ASN A 1 486 ? -3.464 13.862 -5.380 1.00 84.81 486 ASN A CA 1
ATOM 3524 C C . ASN A 1 486 ? -3.770 12.585 -4.578 1.00 84.81 486 ASN A C 1
ATOM 3526 O O . ASN A 1 486 ? -2.949 12.144 -3.768 1.00 84.81 486 ASN A O 1
ATOM 3530 N N . GLU A 1 487 ? -4.938 11.991 -4.819 1.00 89.81 487 GLU A N 1
ATOM 3531 C CA . GLU A 1 487 ? -5.370 10.766 -4.143 1.00 89.81 487 GLU A CA 1
ATOM 3532 C C . GLU A 1 487 ? -4.395 9.605 -4.336 1.00 89.81 487 GLU A C 1
ATOM 3534 O O . GLU A 1 487 ? -4.021 8.950 -3.367 1.00 89.81 487 GLU A O 1
ATOM 3539 N N . SER A 1 488 ? -3.939 9.371 -5.566 1.00 85.38 488 SER A N 1
ATOM 3540 C CA . SER A 1 488 ? -3.001 8.288 -5.866 1.00 85.38 488 SER A CA 1
ATOM 3541 C C . SER A 1 488 ? -1.700 8.443 -5.080 1.00 85.38 488 SER A C 1
ATOM 3543 O O . SER A 1 488 ? -1.188 7.461 -4.551 1.00 85.38 488 SER A O 1
ATOM 3545 N N . HIS A 1 489 ? -1.201 9.676 -4.926 1.00 85.50 489 HIS A N 1
ATOM 3546 C CA . HIS A 1 489 ? -0.003 9.954 -4.135 1.00 85.50 489 HIS A CA 1
ATOM 3547 C C . HIS A 1 489 ? -0.236 9.740 -2.638 1.00 85.50 489 HIS A C 1
ATOM 3549 O O . HIS A 1 489 ? 0.658 9.244 -1.958 1.00 85.50 489 HIS A O 1
ATOM 3555 N N . ALA A 1 490 ? -1.425 10.055 -2.119 1.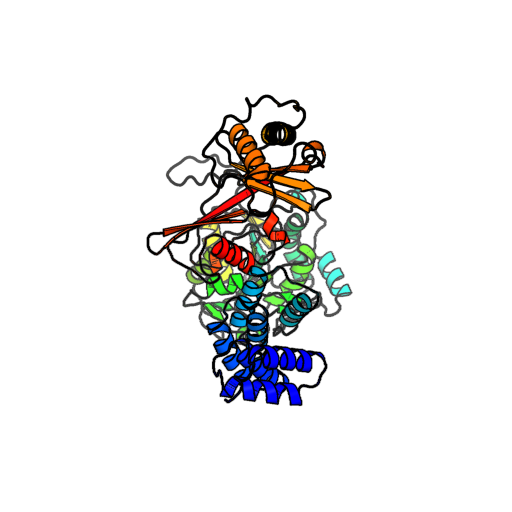00 89.56 490 ALA A N 1
ATOM 3556 C CA . ALA A 1 490 ? -1.775 9.717 -0.743 1.00 89.56 490 ALA A CA 1
ATOM 3557 C C . ALA A 1 490 ? -1.803 8.196 -0.534 1.00 89.56 490 ALA A C 1
ATOM 3559 O O . ALA A 1 490 ? -1.106 7.681 0.334 1.00 89.56 490 ALA A O 1
ATOM 3560 N N . LEU A 1 491 ? -2.553 7.476 -1.375 1.00 87.88 491 LEU A N 1
ATOM 3561 C CA . LEU A 1 491 ? -2.694 6.018 -1.332 1.00 87.88 491 LEU A CA 1
ATOM 3562 C C . LEU A 1 491 ? -1.350 5.293 -1.416 1.00 87.88 491 LEU A C 1
ATOM 3564 O O . LEU A 1 491 ? -1.119 4.333 -0.688 1.00 87.88 491 LEU A O 1
ATOM 3568 N N . TRP A 1 492 ? -0.469 5.760 -2.301 1.00 86.56 492 TRP A N 1
ATOM 3569 C CA . TRP A 1 492 ? 0.852 5.179 -2.516 1.00 86.56 492 TRP A CA 1
ATOM 3570 C C . TRP A 1 492 ? 1.798 5.383 -1.322 1.00 86.56 492 TRP A C 1
ATOM 3572 O O . TRP A 1 492 ? 2.708 4.582 -1.109 1.00 86.56 492 TRP A O 1
ATOM 3582 N N . GLN A 1 493 ? 1.610 6.432 -0.519 1.00 86.69 493 GLN A N 1
ATOM 3583 C CA . GLN A 1 493 ? 2.444 6.678 0.661 1.00 86.69 493 GLN A CA 1
ATOM 3584 C C . GLN A 1 493 ? 2.046 5.836 1.879 1.00 86.69 493 GLN A C 1
ATOM 3586 O O . GLN A 1 493 ? 2.916 5.558 2.700 1.00 86.69 493 GLN A O 1
ATOM 3591 N N . LEU A 1 494 ? 0.781 5.412 1.987 1.00 87.94 494 LEU A N 1
ATOM 3592 C CA . LEU A 1 494 ? 0.290 4.645 3.136 1.00 87.94 494 LEU A CA 1
ATOM 3593 C C . LEU A 1 494 ? 1.032 3.310 3.301 1.00 87.94 494 LEU A C 1
ATOM 3595 O O . LEU A 1 494 ? 1.338 2.620 2.325 1.00 87.94 494 LEU A O 1
ATOM 3599 N N . GLU A 1 495 ? 1.269 2.921 4.553 1.00 84.94 495 GLU A N 1
ATOM 3600 C CA . GLU A 1 495 ? 1.894 1.659 4.942 1.00 84.94 495 GLU A CA 1
ATOM 3601 C C . GLU A 1 495 ? 0.858 0.674 5.527 1.00 84.94 495 GLU A C 1
ATOM 3603 O O . GLU A 1 495 ? 0.520 0.754 6.718 1.00 84.94 495 GLU A O 1
ATOM 3608 N N . PRO A 1 496 ? 0.389 -0.320 4.739 1.00 84.00 496 PRO A N 1
ATOM 3609 C CA . PRO A 1 496 ? -0.558 -1.312 5.229 1.00 84.00 496 PRO A CA 1
ATOM 3610 C C . PRO A 1 496 ? -0.018 -2.106 6.417 1.00 84.00 496 PRO A C 1
ATOM 3612 O O . PRO A 1 496 ? 1.093 -2.653 6.366 1.00 84.00 496 PRO A O 1
ATOM 3615 N N . GLY A 1 497 ? -0.842 -2.186 7.458 1.00 81.06 497 GLY A N 1
ATOM 3616 C CA . GLY A 1 497 ? -0.564 -2.827 8.743 1.00 81.06 497 GLY A CA 1
ATOM 3617 C C . GLY A 1 497 ? 0.111 -1.917 9.771 1.00 81.06 497 GLY A C 1
ATOM 3618 O O . GLY A 1 497 ? 0.257 -2.328 10.917 1.00 81.06 497 GLY A O 1
ATOM 3619 N N . ARG A 1 498 ? 0.523 -0.696 9.396 1.00 83.00 498 ARG A N 1
ATOM 3620 C CA . ARG A 1 498 ? 1.252 0.221 10.294 1.00 83.00 498 ARG A CA 1
ATOM 3621 C C . ARG A 1 498 ? 0.551 1.551 10.502 1.00 83.00 498 ARG A C 1
ATOM 3623 O O . ARG A 1 498 ? 0.534 2.052 11.623 1.00 83.00 498 ARG A O 1
ATOM 3630 N N . ASP A 1 499 ? -0.021 2.103 9.441 1.00 88.00 499 ASP A N 1
ATOM 3631 C CA . ASP A 1 499 ? -0.561 3.456 9.465 1.00 88.00 499 ASP A CA 1
ATOM 3632 C C . ASP A 1 499 ? -2.028 3.477 9.896 1.00 88.00 499 ASP A C 1
ATOM 3634 O O . ASP A 1 499 ? -2.878 2.811 9.313 1.00 88.00 499 ASP A O 1
ATOM 3638 N N . GLY A 1 500 ? -2.347 4.268 10.911 1.00 88.62 500 GLY A N 1
ATOM 3639 C CA . GLY A 1 500 ? -3.696 4.750 11.165 1.00 88.62 500 GLY A CA 1
ATOM 3640 C C . GLY A 1 500 ? -3.881 6.042 10.387 1.00 88.62 500 GLY A C 1
ATOM 3641 O O . GLY A 1 500 ? -2.973 6.872 10.370 1.00 88.62 500 GLY A O 1
ATOM 3642 N N . VAL A 1 501 ? -5.024 6.215 9.728 1.00 92.44 501 VAL A N 1
ATOM 3643 C CA . VAL A 1 501 ? -5.259 7.378 8.861 1.00 92.44 501 VAL A CA 1
ATOM 3644 C C . VAL A 1 501 ? -6.464 8.148 9.352 1.00 92.44 501 VAL A C 1
ATOM 3646 O O . VAL A 1 501 ? -7.573 7.614 9.391 1.00 92.44 501 VAL A O 1
ATOM 3649 N N . ILE A 1 502 ? -6.231 9.408 9.706 1.00 89.81 502 ILE A N 1
ATOM 3650 C CA . ILE A 1 502 ? -7.262 10.390 10.029 1.00 89.81 502 ILE A CA 1
ATOM 3651 C C . ILE A 1 502 ? -7.546 11.183 8.758 1.00 89.81 502 ILE A C 1
ATOM 3653 O O . ILE A 1 502 ? -6.623 11.744 8.165 1.00 89.81 502 ILE A O 1
ATOM 3657 N N . LEU A 1 503 ? -8.813 11.247 8.361 1.00 93.75 503 LEU A N 1
ATOM 3658 C CA . LEU A 1 503 ? -9.289 12.090 7.270 1.00 93.75 503 LEU A CA 1
ATOM 3659 C C . LEU A 1 503 ? -10.081 13.252 7.848 1.00 93.75 503 LEU A C 1
ATOM 3661 O O . LEU A 1 503 ? -10.960 13.041 8.678 1.00 93.75 503 LEU A O 1
ATOM 3665 N N . GLU A 1 504 ? -9.794 14.458 7.368 1.00 93.25 504 GLU A N 1
ATOM 3666 C CA . GLU A 1 504 ? -10.565 15.668 7.651 1.00 93.25 504 GLU A CA 1
ATOM 3667 C C . GLU A 1 504 ? -10.816 16.417 6.341 1.00 93.25 504 GLU A C 1
ATOM 3669 O O . GLU A 1 504 ? -9.903 16.602 5.535 1.00 93.25 504 GLU A O 1
ATOM 3674 N N . CYS A 1 505 ? -12.054 16.839 6.105 1.00 94.81 505 CYS A N 1
ATOM 3675 C CA . CYS A 1 505 ? -12.427 17.614 4.929 1.00 94.81 505 CYS A CA 1
ATOM 3676 C C . CYS A 1 505 ? -13.592 18.543 5.276 1.00 94.81 505 CYS A C 1
ATOM 3678 O O . CYS A 1 505 ? -14.620 18.091 5.774 1.00 94.81 505 CYS A O 1
ATOM 3680 N N . LEU A 1 506 ? -13.434 19.842 5.027 1.00 92.62 506 LEU A N 1
ATOM 3681 C CA . LEU A 1 506 ? -14.552 20.779 5.054 1.00 92.62 506 LEU A CA 1
ATOM 3682 C C . LEU A 1 506 ? -15.163 20.786 3.655 1.00 92.62 506 LEU A C 1
ATOM 3684 O O . LEU A 1 506 ? -14.494 21.216 2.729 1.00 92.62 506 LEU A O 1
ATOM 3688 N N . HIS A 1 507 ? -16.393 20.307 3.502 1.00 91.38 507 HIS A N 1
ATOM 3689 C CA . HIS A 1 507 ? -17.073 20.237 2.210 1.00 91.38 507 HIS A CA 1
ATOM 3690 C C . HIS A 1 507 ? -18.532 20.664 2.375 1.00 91.38 507 HIS A C 1
ATOM 3692 O O . HIS A 1 507 ? -19.175 20.294 3.354 1.00 91.38 507 HIS A O 1
ATOM 3698 N N . GLU A 1 508 ? -19.038 21.504 1.468 1.00 90.06 508 GLU A N 1
ATOM 3699 C CA . GLU A 1 508 ? -20.410 22.050 1.528 1.00 90.06 508 GLU A CA 1
ATOM 3700 C C . GLU A 1 508 ? -20.778 22.664 2.900 1.00 90.06 508 GLU A C 1
ATOM 3702 O O . GLU A 1 508 ? -21.900 22.545 3.393 1.00 90.06 508 GLU A O 1
ATOM 3707 N N . GLY A 1 509 ? -19.809 23.313 3.558 1.00 89.81 509 GLY A N 1
ATOM 3708 C CA . GLY A 1 509 ? -19.998 23.927 4.878 1.00 89.81 509 GLY A CA 1
ATOM 3709 C C . GLY A 1 509 ? -20.110 22.935 6.044 1.00 89.81 509 GLY A C 1
ATOM 3710 O O . GLY A 1 509 ? -20.425 23.350 7.159 1.00 89.81 509 GLY A O 1
ATOM 3711 N N . ARG A 1 510 ? -19.844 21.641 5.823 1.00 92.06 510 ARG A N 1
ATOM 3712 C CA . ARG A 1 510 ? -19.841 20.591 6.851 1.00 92.06 510 ARG A CA 1
ATOM 3713 C C . ARG A 1 510 ? -18.446 20.005 7.027 1.00 92.06 510 ARG A C 1
ATOM 3715 O O . ARG A 1 510 ? -17.719 19.788 6.061 1.00 92.06 510 ARG A O 1
ATOM 3722 N N . LEU A 1 511 ? -18.069 19.747 8.277 1.00 91.50 511 LEU A N 1
ATOM 3723 C CA . LEU A 1 511 ? -16.832 19.039 8.591 1.00 91.50 511 LEU A CA 1
ATOM 3724 C C . LEU A 1 511 ? -17.078 17.531 8.508 1.00 91.50 511 LEU A C 1
ATOM 3726 O O . LEU A 1 511 ? -17.821 16.972 9.312 1.00 91.50 511 LEU A O 1
ATOM 3730 N N . HIS A 1 512 ? -16.410 16.889 7.563 1.00 91.88 512 HIS A N 1
ATOM 3731 C CA . HIS A 1 512 ? -16.318 15.444 7.443 1.00 91.88 512 HIS A CA 1
ATOM 3732 C C . HIS A 1 512 ? -15.026 14.980 8.101 1.00 91.88 512 HIS A C 1
ATOM 3734 O O . HIS A 1 512 ? -13.942 15.457 7.753 1.00 91.88 512 HIS A O 1
ATOM 3740 N N . ALA A 1 513 ? -15.133 14.057 9.052 1.00 88.19 513 ALA A N 1
ATOM 3741 C CA . ALA A 1 513 ? -13.977 13.510 9.739 1.00 88.19 513 ALA A CA 1
ATOM 3742 C C . ALA A 1 513 ? -14.151 12.018 10.010 1.00 88.19 513 ALA A C 1
ATOM 3744 O O . ALA A 1 513 ? -15.239 11.556 10.347 1.00 88.19 513 ALA A O 1
ATOM 3745 N N . GLY A 1 514 ? -13.063 11.270 9.879 1.00 86.38 514 GLY A N 1
ATOM 3746 C CA . GLY A 1 514 ? -13.035 9.844 10.167 1.00 86.38 514 GLY A CA 1
ATOM 3747 C C . GLY A 1 514 ? -11.636 9.375 10.533 1.00 86.38 514 GLY A C 1
ATOM 3748 O O . GLY A 1 514 ? -10.647 10.060 10.269 1.00 86.38 514 GLY A O 1
ATOM 3749 N N . LEU A 1 515 ? -11.558 8.178 11.106 1.00 85.69 515 LEU A N 1
ATOM 3750 C CA . LEU A 1 515 ? -10.304 7.470 11.335 1.00 85.69 515 LEU A CA 1
ATOM 3751 C C . LEU A 1 515 ? -10.498 5.980 11.104 1.00 85.69 515 LEU A C 1
ATOM 3753 O O . LEU A 1 515 ? -11.479 5.393 11.565 1.00 85.69 515 LEU A O 1
ATOM 3757 N N . LEU A 1 516 ? -9.486 5.373 10.492 1.00 85.12 516 LEU A N 1
ATOM 3758 C CA . LEU A 1 516 ? -9.259 3.939 10.568 1.00 85.12 516 LEU A CA 1
ATOM 3759 C C . LEU A 1 516 ? -7.913 3.661 11.255 1.00 85.12 516 LEU A C 1
ATOM 3761 O O . LEU A 1 516 ? -6.899 4.230 10.842 1.00 85.12 516 LEU A O 1
ATOM 3765 N N . PRO A 1 517 ? -7.877 2.808 12.297 1.00 83.31 517 PRO A N 1
ATOM 3766 C CA . PRO A 1 517 ? -6.637 2.430 12.970 1.00 83.31 517 PRO A CA 1
ATOM 3767 C C . PRO A 1 517 ? -5.841 1.399 12.148 1.00 83.31 517 PRO A C 1
ATOM 3769 O O . PRO A 1 517 ? -6.416 0.742 11.275 1.00 83.31 517 PRO A O 1
ATOM 3772 N N . PRO A 1 518 ? -4.557 1.147 12.477 1.00 84.31 518 PRO A N 1
ATOM 3773 C CA . PRO A 1 518 ? -3.736 0.150 11.781 1.00 84.31 518 PRO A CA 1
ATOM 3774 C C . PRO A 1 518 ? -4.354 -1.255 11.726 1.00 84.31 518 PRO A C 1
ATOM 3776 O O . PRO A 1 518 ? -4.216 -1.966 10.736 1.00 84.31 518 PRO A O 1
ATOM 3779 N N . LYS A 1 519 ? -5.112 -1.656 12.750 1.00 79.56 519 LYS A N 1
ATOM 3780 C CA . LYS A 1 519 ? -5.789 -2.961 12.772 1.00 79.56 519 LYS A CA 1
ATOM 3781 C C . LYS A 1 519 ? -6.804 -3.140 11.633 1.00 79.56 519 LYS A C 1
ATOM 3783 O O . LYS A 1 519 ? -7.058 -4.261 11.204 1.00 79.56 519 LYS A O 1
ATOM 3788 N N . ALA A 1 520 ? -7.360 -2.052 11.090 1.00 80.56 520 ALA A N 1
ATOM 3789 C CA . ALA A 1 520 ? -8.298 -2.132 9.970 1.00 80.56 520 ALA A CA 1
ATOM 3790 C C . ALA A 1 520 ? -7.653 -2.698 8.687 1.00 80.56 520 ALA A C 1
ATOM 3792 O O . ALA A 1 520 ? -8.367 -3.258 7.855 1.00 80.56 520 ALA A O 1
ATOM 3793 N N . TRP A 1 521 ? -6.321 -2.643 8.550 1.00 82.00 521 TRP A N 1
ATOM 3794 C CA . TRP A 1 521 ? -5.594 -3.247 7.427 1.00 82.00 521 TRP A CA 1
ATOM 3795 C C . TRP A 1 521 ? -5.731 -4.773 7.350 1.00 82.00 521 TRP A C 1
ATOM 3797 O O . TRP A 1 521 ? -5.611 -5.324 6.261 1.00 82.00 521 TRP A O 1
ATOM 3807 N N . GLU A 1 522 ? -6.020 -5.461 8.461 1.00 77.94 522 GLU A N 1
ATOM 3808 C CA . GLU A 1 522 ? -6.262 -6.914 8.457 1.00 77.94 522 GLU A CA 1
ATOM 3809 C C . GLU A 1 522 ? -7.492 -7.283 7.614 1.00 77.94 522 GLU A C 1
ATOM 3811 O O . GLU A 1 522 ? -7.519 -8.320 6.954 1.00 77.94 522 GLU A O 1
ATOM 3816 N N . GLN A 1 523 ? -8.511 -6.418 7.618 1.00 69.56 523 GLN A N 1
ATOM 3817 C CA . GLN A 1 523 ? -9.745 -6.603 6.849 1.00 69.56 523 GLN A CA 1
ATOM 3818 C C . GLN A 1 523 ? -9.710 -5.862 5.507 1.00 69.56 523 GLN A C 1
ATOM 3820 O O . GLN A 1 523 ? -10.409 -6.250 4.573 1.00 69.56 523 GLN A O 1
ATOM 3825 N N . LEU A 1 524 ? -8.906 -4.800 5.413 1.00 74.81 524 LEU A N 1
ATOM 3826 C CA . LEU A 1 524 ? -8.795 -3.911 4.257 1.00 74.81 524 LEU A CA 1
ATOM 3827 C C . LEU A 1 524 ? -7.324 -3.771 3.831 1.00 74.81 524 LEU A C 1
ATOM 3829 O O . LEU A 1 524 ? -6.755 -2.692 3.976 1.00 74.81 524 LEU A O 1
ATOM 3833 N N . PRO A 1 525 ? -6.680 -4.831 3.308 1.00 72.94 525 PRO A N 1
ATOM 3834 C CA . PRO A 1 525 ? -5.253 -4.793 2.975 1.00 72.94 525 PRO A CA 1
ATOM 3835 C C . PRO A 1 525 ? -4.924 -3.882 1.779 1.00 72.94 525 PRO A C 1
ATOM 3837 O O . PRO A 1 525 ? -3.782 -3.448 1.639 1.00 72.94 525 PRO A O 1
ATOM 3840 N N . SER A 1 526 ? -5.908 -3.567 0.925 1.00 76.88 526 SER A N 1
ATOM 3841 C CA . SER A 1 526 ? -5.765 -2.621 -0.193 1.00 76.88 526 SER A CA 1
ATOM 3842 C C . SER A 1 526 ? -5.812 -1.172 0.316 1.00 76.88 526 SER A C 1
ATOM 3844 O O . SER A 1 526 ? -6.825 -0.787 0.908 1.00 76.88 526 SER A O 1
ATOM 3846 N N . PRO A 1 527 ? -4.800 -0.320 0.035 1.00 84.06 527 PRO A N 1
ATOM 3847 C CA . PRO A 1 527 ? -4.853 1.111 0.354 1.00 84.06 527 PRO A CA 1
ATOM 3848 C C . PRO A 1 527 ? -6.087 1.811 -0.209 1.00 84.06 527 PRO A C 1
ATOM 3850 O O . PRO A 1 527 ? -6.671 2.667 0.455 1.00 84.06 527 PRO A O 1
ATOM 3853 N N . ARG A 1 528 ? -6.511 1.421 -1.418 1.00 81.38 528 ARG A N 1
ATOM 3854 C CA . ARG A 1 528 ? -7.706 1.967 -2.069 1.00 81.38 528 ARG A CA 1
ATOM 3855 C C . ARG A 1 528 ? -8.957 1.631 -1.271 1.00 81.38 528 ARG A C 1
ATOM 3857 O O . ARG A 1 528 ? -9.712 2.538 -0.933 1.00 81.38 528 ARG A O 1
ATOM 3864 N N . ALA A 1 529 ? -9.131 0.361 -0.908 1.00 76.75 529 ALA A N 1
ATOM 3865 C CA . ALA A 1 529 ? -10.262 -0.080 -0.096 1.00 76.75 529 ALA A CA 1
ATOM 3866 C C . ALA A 1 529 ? -10.248 0.548 1.312 1.00 76.75 529 ALA A C 1
ATOM 3868 O O . ALA A 1 529 ? -11.291 0.939 1.838 1.00 76.75 529 ALA A O 1
ATOM 3869 N N . PHE A 1 530 ? -9.066 0.694 1.913 1.00 85.00 530 PHE A N 1
ATOM 3870 C CA . PHE A 1 530 ? -8.895 1.330 3.216 1.00 85.00 530 PHE A CA 1
ATOM 3871 C C . PHE A 1 530 ? -9.340 2.798 3.190 1.00 85.00 530 PHE A C 1
ATOM 3873 O O . PHE A 1 530 ? -10.199 3.205 3.974 1.00 85.00 530 PHE A O 1
ATOM 3880 N N . LEU A 1 531 ? -8.817 3.599 2.255 1.00 89.00 531 LEU A N 1
ATOM 3881 C CA . LEU A 1 531 ? -9.156 5.020 2.167 1.00 89.00 531 LEU A CA 1
ATOM 3882 C C . LEU A 1 531 ? -10.615 5.238 1.745 1.00 89.00 531 LEU A C 1
ATOM 3884 O O . LEU A 1 531 ? -11.282 6.127 2.269 1.00 89.00 531 LEU A O 1
ATOM 3888 N N . ALA A 1 532 ? -11.143 4.410 0.844 1.00 84.44 532 ALA A N 1
ATOM 3889 C CA . ALA A 1 532 ? -12.547 4.473 0.456 1.00 84.44 532 ALA A CA 1
ATOM 3890 C C . ALA A 1 532 ? -13.482 4.132 1.634 1.00 84.44 532 ALA A C 1
ATOM 3892 O O . ALA A 1 532 ? -14.474 4.834 1.840 1.00 84.44 532 ALA A O 1
ATOM 3893 N N . ARG A 1 533 ? -13.138 3.150 2.485 1.00 82.62 533 ARG A N 1
ATOM 3894 C CA . ARG A 1 533 ? -13.873 2.897 3.739 1.00 82.62 533 ARG A CA 1
ATOM 3895 C C . ARG A 1 533 ? -13.800 4.098 4.682 1.00 82.62 533 ARG A C 1
ATOM 3897 O O . ARG A 1 533 ? -14.818 4.458 5.271 1.00 82.62 533 ARG A O 1
ATOM 3904 N N . LEU A 1 534 ? -12.627 4.714 4.812 1.00 89.81 534 LEU A N 1
ATOM 3905 C CA . LEU A 1 534 ? -12.429 5.890 5.658 1.00 89.81 534 LEU A CA 1
ATOM 3906 C C . LEU A 1 534 ? -13.320 7.065 5.224 1.00 89.81 534 LEU A C 1
ATOM 3908 O O . LEU A 1 534 ? -13.951 7.694 6.070 1.00 89.81 534 LEU A O 1
ATOM 3912 N N . LYS A 1 535 ? -13.435 7.323 3.915 1.00 89.44 535 LYS A N 1
ATOM 3913 C CA . LYS A 1 535 ? -14.342 8.348 3.369 1.00 89.44 535 LYS A CA 1
ATOM 3914 C C . LYS A 1 535 ? -15.801 8.053 3.708 1.00 89.44 535 LYS A C 1
ATOM 3916 O O . LYS A 1 535 ? -16.487 8.930 4.224 1.00 89.44 535 LYS A O 1
ATOM 3921 N N . VAL A 1 536 ? -16.248 6.812 3.501 1.00 83.94 536 VAL A N 1
ATOM 3922 C CA . VAL A 1 536 ? -17.621 6.394 3.833 1.00 83.94 536 VAL A CA 1
ATOM 3923 C C . VAL A 1 536 ? -17.910 6.587 5.323 1.00 83.94 536 VAL A C 1
ATOM 3925 O O . VAL A 1 536 ? -18.957 7.120 5.679 1.00 83.94 536 VAL A O 1
ATOM 3928 N N . GLN A 1 537 ? -16.970 6.230 6.203 1.00 82.31 537 GLN A N 1
ATOM 3929 C CA . GLN A 1 537 ? -17.104 6.446 7.647 1.00 82.31 537 GLN A CA 1
ATOM 3930 C C . GLN A 1 537 ? -17.147 7.937 8.023 1.00 82.31 537 GLN A C 1
ATOM 3932 O O . GLN A 1 537 ? -17.835 8.302 8.972 1.00 82.31 537 GLN A O 1
ATOM 3937 N N . ALA A 1 538 ? -16.465 8.797 7.263 1.00 85.81 538 ALA A N 1
ATOM 3938 C CA . ALA A 1 538 ? -16.528 10.253 7.399 1.00 85.81 538 ALA A CA 1
ATOM 3939 C C . ALA A 1 538 ? -17.794 10.881 6.770 1.00 85.81 538 ALA A C 1
ATOM 3941 O O . ALA A 1 538 ? -17.927 12.107 6.730 1.00 85.81 538 ALA A O 1
ATOM 3942 N N . GLY A 1 539 ? -18.724 10.067 6.257 1.00 85.25 539 GLY A N 1
ATOM 3943 C CA . GLY A 1 539 ? -19.951 10.530 5.607 1.00 85.25 539 GLY A CA 1
ATOM 3944 C C . GLY A 1 539 ? -19.742 11.086 4.194 1.00 85.25 539 GLY A C 1
ATOM 3945 O O . GLY A 1 539 ? -20.558 11.881 3.737 1.00 85.25 539 GLY A O 1
ATOM 3946 N N . LEU A 1 540 ? -18.655 10.705 3.519 1.00 87.75 540 LEU A N 1
ATOM 3947 C CA . LEU A 1 540 ? -18.335 11.083 2.139 1.00 87.75 540 LEU A CA 1
ATOM 3948 C C . LEU A 1 540 ? -18.543 9.892 1.179 1.00 87.75 540 LEU A C 1
ATOM 3950 O O . LEU A 1 540 ? -18.394 8.739 1.595 1.00 87.75 540 LEU A O 1
ATOM 3954 N N . PRO A 1 541 ? -18.830 10.129 -0.117 1.00 82.69 541 PRO A N 1
ATOM 3955 C CA . PRO A 1 541 ? -18.790 9.076 -1.134 1.00 82.69 541 PRO A CA 1
ATOM 3956 C C . PRO A 1 541 ? -17.434 8.352 -1.169 1.00 82.69 541 PRO A C 1
ATOM 3958 O O . PRO A 1 541 ? -16.385 8.943 -0.915 1.00 82.69 541 PRO A O 1
ATOM 3961 N N . PHE A 1 542 ? -17.429 7.063 -1.509 1.00 77.25 542 PHE A N 1
ATOM 3962 C CA . PHE A 1 542 ? -16.212 6.237 -1.493 1.00 77.25 542 PHE A CA 1
ATOM 3963 C C . PHE A 1 542 ? -15.142 6.706 -2.504 1.00 77.25 542 PHE A C 1
ATOM 3965 O O . PHE A 1 542 ? -13.941 6.557 -2.272 1.00 77.25 542 PHE A O 1
ATOM 3972 N N . ASP A 1 543 ? -15.574 7.291 -3.619 1.00 76.50 543 ASP A N 1
ATOM 3973 C CA . ASP A 1 543 ? -14.753 7.846 -4.697 1.00 76.50 543 ASP A CA 1
ATOM 3974 C C . ASP A 1 543 ? -14.557 9.365 -4.573 1.00 76.50 543 ASP A C 1
ATOM 3976 O O . ASP A 1 543 ? -13.940 9.983 -5.437 1.00 76.50 543 ASP A O 1
ATOM 3980 N N . PHE A 1 544 ? -15.026 9.972 -3.478 1.00 87.00 544 PHE A N 1
ATOM 3981 C CA . PHE A 1 544 ? -14.890 11.404 -3.241 1.00 87.00 544 PHE A CA 1
ATOM 3982 C C . PHE A 1 544 ? -13.424 11.831 -3.149 1.00 87.00 544 PHE A C 1
ATOM 3984 O O . PHE A 1 544 ? -12.626 11.216 -2.436 1.00 87.00 544 PHE A O 1
ATOM 3991 N N . TRP A 1 545 ? -13.085 12.944 -3.793 1.00 90.50 545 TRP A N 1
ATOM 3992 C CA . TRP A 1 545 ? -11.810 13.616 -3.593 1.00 90.50 545 TRP A CA 1
ATOM 3993 C C . TRP A 1 545 ? -11.965 15.129 -3.742 1.00 90.50 545 TRP A C 1
ATOM 3995 O O . TRP A 1 545 ? -12.672 15.603 -4.627 1.00 90.50 545 TRP A O 1
ATOM 4005 N N . SER A 1 546 ? -11.274 15.887 -2.892 1.00 91.44 546 SER A N 1
ATOM 4006 C CA . SER A 1 546 ? -11.227 17.352 -2.932 1.00 91.44 546 SER A CA 1
ATOM 4007 C C . SER A 1 546 ? -9.820 17.832 -2.5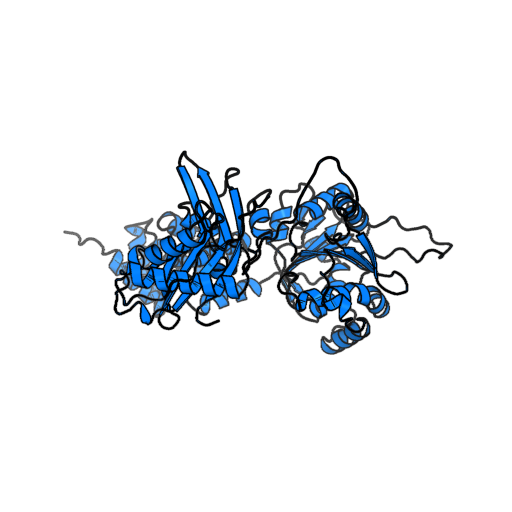51 1.00 91.44 546 SER A C 1
ATOM 4009 O O . SER A 1 546 ? -9.175 17.200 -1.709 1.00 91.44 546 SER A O 1
ATOM 4011 N N . PRO A 1 547 ? -9.335 18.966 -3.093 1.00 87.75 547 PRO A N 1
ATOM 4012 C CA . PRO A 1 547 ? -8.131 19.637 -2.595 1.00 87.75 547 PRO A CA 1
ATOM 4013 C C . PRO A 1 547 ? -8.192 20.018 -1.103 1.00 87.75 547 PRO A C 1
ATOM 4015 O O . PRO A 1 547 ? -7.158 20.280 -0.487 1.00 87.75 547 PRO A O 1
ATOM 4018 N N . GLU A 1 548 ? -9.386 20.060 -0.506 1.00 92.06 548 GLU A N 1
ATOM 4019 C CA . GLU A 1 548 ? -9.608 20.339 0.920 1.00 92.06 548 GLU A CA 1
ATOM 4020 C C . GLU A 1 548 ? -9.377 19.118 1.814 1.00 92.06 548 GLU A C 1
ATOM 4022 O O . GLU A 1 548 ? -9.304 19.265 3.033 1.00 92.06 548 GLU A O 1
ATOM 4027 N N . VAL A 1 549 ? -9.233 17.919 1.236 1.00 95.56 549 VAL A N 1
ATOM 4028 C CA . VAL A 1 549 ? -8.903 16.714 2.000 1.00 95.56 549 VAL A CA 1
ATOM 4029 C C . VAL A 1 549 ? -7.559 16.918 2.698 1.00 95.56 549 VAL A C 1
ATOM 4031 O O . VAL A 1 549 ? -6.556 17.319 2.098 1.00 95.56 549 VAL A O 1
ATOM 4034 N N . ARG A 1 550 ? -7.534 16.641 3.997 1.00 95.19 550 ARG A N 1
ATOM 4035 C CA . ARG A 1 550 ? -6.332 16.567 4.821 1.00 95.19 550 ARG A CA 1
ATOM 4036 C C . ARG A 1 550 ? -6.258 15.168 5.399 1.00 95.19 550 ARG A C 1
ATOM 4038 O O . ARG A 1 550 ? -7.224 14.687 5.988 1.00 95.19 550 ARG A O 1
ATOM 4045 N N . LEU A 1 551 ? -5.110 14.525 5.217 1.00 94.81 551 LEU A N 1
ATOM 4046 C CA . LEU A 1 551 ? -4.832 13.224 5.808 1.00 94.81 551 LEU A CA 1
ATOM 4047 C C . LEU A 1 551 ? -3.728 13.379 6.840 1.00 94.81 551 LEU A C 1
ATOM 4049 O O . LEU A 1 551 ? -2.705 14.013 6.573 1.00 94.81 551 LEU A O 1
ATOM 4053 N N . ARG A 1 552 ? -3.928 12.785 8.011 1.00 91.31 552 ARG A N 1
ATOM 4054 C CA . ARG A 1 552 ? -2.862 12.589 8.987 1.00 91.31 552 ARG A CA 1
ATOM 4055 C C . ARG A 1 552 ? -2.624 11.105 9.191 1.00 91.31 552 ARG A C 1
ATOM 4057 O O . ARG A 1 552 ? -3.579 10.334 9.233 1.00 91.31 552 ARG A O 1
ATOM 4064 N N . VAL A 1 553 ? -1.361 10.731 9.328 1.00 89.75 553 VAL A N 1
ATOM 4065 C CA . VAL A 1 553 ? -0.938 9.362 9.613 1.00 89.75 553 VAL A CA 1
ATOM 4066 C C . VAL A 1 553 ? -0.413 9.292 11.039 1.00 89.75 553 VAL A C 1
ATOM 4068 O O . VAL A 1 553 ? 0.413 10.110 11.440 1.00 89.75 553 VAL A O 1
ATOM 4071 N N . CYS A 1 554 ? -0.882 8.316 11.803 1.00 85.94 554 CYS A N 1
ATOM 4072 C CA . CYS A 1 554 ? -0.390 8.006 13.143 1.00 85.94 554 CYS A CA 1
ATOM 4073 C C . CYS A 1 554 ? -0.068 6.516 13.236 1.00 85.94 554 CYS A C 1
ATOM 4075 O O . CYS A 1 554 ? -0.781 5.697 12.659 1.00 85.94 554 CYS A O 1
ATOM 4077 N N . ARG A 1 555 ? 0.959 6.137 13.996 1.00 86.38 555 ARG A N 1
ATOM 4078 C CA . ARG A 1 555 ? 1.171 4.729 14.362 1.00 86.38 555 ARG A CA 1
ATOM 4079 C C . ARG A 1 555 ? 0.637 4.477 15.759 1.00 86.38 555 ARG A C 1
ATOM 4081 O O . ARG A 1 555 ? 0.424 5.414 16.526 1.00 86.38 555 ARG A O 1
ATOM 4088 N N . VAL A 1 556 ? 0.394 3.211 16.073 1.00 85.25 556 VAL A N 1
ATOM 4089 C CA . VAL A 1 556 ? -0.119 2.809 17.383 1.00 85.25 556 VAL A CA 1
ATOM 4090 C C . VAL A 1 556 ? 0.796 1.780 18.020 1.00 85.25 556 VAL A C 1
ATOM 4092 O O . VAL A 1 556 ? 1.305 0.899 17.329 1.00 85.25 556 VAL A O 1
ATOM 4095 N N . GLN A 1 557 ? 0.957 1.866 19.337 1.00 87.38 557 GLN A N 1
ATOM 4096 C CA . GLN A 1 557 ? 1.459 0.754 20.141 1.00 87.38 557 GLN A CA 1
ATOM 4097 C C . GLN A 1 557 ? 0.294 0.146 20.897 1.00 87.38 557 GLN A C 1
ATOM 4099 O O . GLN A 1 557 ? -0.517 0.862 21.483 1.00 87.38 557 GLN A O 1
ATOM 4104 N N . THR A 1 558 ? 0.183 -1.174 20.817 1.00 88.31 558 THR A N 1
ATOM 4105 C CA . THR A 1 558 ? -0.934 -1.919 21.390 1.00 88.31 558 THR A CA 1
ATOM 4106 C C . THR A 1 558 ? -0.422 -2.818 22.496 1.00 88.31 558 THR A C 1
ATOM 4108 O O . THR A 1 558 ? 0.595 -3.479 22.319 1.00 88.31 558 THR A O 1
ATOM 4111 N N . PHE A 1 559 ? -1.152 -2.825 23.605 1.00 92.06 559 PHE A N 1
ATOM 4112 C CA . PHE A 1 559 ? -0.886 -3.633 24.783 1.00 92.06 559 PHE A CA 1
ATOM 4113 C C . PHE A 1 559 ? -2.178 -4.350 25.167 1.00 92.06 559 PHE A C 1
ATOM 4115 O O . PHE A 1 559 ? -3.244 -3.725 25.220 1.00 92.06 559 PHE A O 1
ATOM 4122 N N . SER A 1 560 ? -2.103 -5.652 25.410 1.00 90.69 560 SER A N 1
ATOM 4123 C CA . SER A 1 560 ? -3.243 -6.490 25.770 1.00 90.69 560 SER A CA 1
ATOM 4124 C C . SER A 1 560 ? -2.954 -7.283 27.041 1.00 90.69 560 SER A C 1
ATOM 4126 O O . SER A 1 560 ? -1.809 -7.569 27.354 1.00 90.69 560 SER A O 1
ATOM 4128 N N . GLU A 1 561 ? -3.992 -7.710 27.759 1.00 86.56 561 GLU A N 1
ATOM 4129 C CA . GLU A 1 561 ? -3.834 -8.607 28.924 1.00 86.56 561 GLU A CA 1
ATOM 4130 C C . GLU A 1 561 ? -3.361 -10.021 28.561 1.00 86.56 561 GLU A C 1
ATOM 4132 O O . GLU A 1 561 ? -3.065 -10.822 29.442 1.00 86.56 561 GLU A O 1
ATOM 4137 N N . ALA A 1 562 ? -3.343 -10.338 27.267 1.00 69.62 562 ALA A N 1
ATOM 4138 C CA . ALA A 1 562 ? -2.840 -11.600 26.743 1.00 69.62 562 ALA A CA 1
ATOM 4139 C C . ALA A 1 562 ? -1.331 -11.562 26.424 1.00 69.62 562 ALA A C 1
ATOM 4141 O O . ALA A 1 562 ? -0.801 -12.606 26.041 1.00 69.62 562 ALA A O 1
ATOM 4142 N N . ASP A 1 563 ? -0.685 -10.390 26.540 1.00 51.09 563 ASP A N 1
ATOM 4143 C CA . ASP A 1 563 ? 0.732 -10.158 26.212 1.00 51.09 563 ASP A CA 1
ATOM 4144 C C . ASP A 1 563 ? 1.677 -10.340 27.411 1.00 51.09 563 ASP A C 1
ATOM 4146 O O . ASP A 1 563 ? 1.289 -9.986 28.552 1.00 51.09 563 ASP A O 1
#

Foldseek 3Di:
DPDPDPLVVLLVVLVVCVVVVVNPSSLVSLVVSCVVVVQALSSLQSVLVVCVVVVNLVSSLVSLVSSCVVPVLDLSSLQSNLVSCVVVVVLVSSVLSLLVSLLSDQDDDDVNVVVVVVSQVVFPALAQLADEQDLALVVSVVLLVVLADDQDPVLLCDAAFQEKEAAQPNYSVSSNLCRQNLSSLLNLVVDVVQQAAEEEEEEEQPPLFPDFAKEWLDFGWYADSNGTAGAPVLLVVLCPPQPRYDHDNVSSNNYDRRSSCVSSCCVRRPHHHYTYMYGHHDALVSLLVSCVLVRQASNYYYYYHDFDDAAPPDPDDDDDPGGSNVSNVVVNLVVQVWDWDAGDPRSRMIGTHHDDPVPDPDDDDDDDPDPDDLEDPADLVNQVLLQQLLLQLLCVLAVADGGDHDDCPVQFFFWKKKKWKAAPNHTAFIFIDPGRPGGRSVRSSVRSSCRQPPRPVHHHHHNVCSVRIKIKMKIKGHWAWDDADWPSSVLSRDDALWKKKWKWACDPNDIFIFIDANVCCVSNVRSLSVQLSRQVRSVHHSPDDDPRIIMTIHGIDMDIPVD

Solvent-accessible surface area (backbone atoms only — not comparable to full-atom values): 30115 Å² total; per-residue (Å²): 133,81,77,76,79,61,55,69,62,42,49,54,50,20,56,49,22,57,75,75,66,44,48,69,65,18,50,55,39,36,53,56,40,38,76,78,42,72,75,39,30,71,42,29,33,54,52,13,52,52,31,42,76,71,69,37,39,71,61,13,32,56,30,19,52,54,14,30,73,67,40,71,85,41,61,68,43,47,50,53,31,21,52,26,28,40,78,71,68,38,49,70,63,14,48,61,36,49,30,50,43,49,44,75,44,63,76,86,51,70,66,54,55,50,48,53,51,45,60,66,64,71,35,59,60,51,55,32,45,43,74,62,74,46,75,51,49,68,61,36,47,55,56,51,54,75,16,36,59,82,86,51,74,68,53,46,74,37,84,45,53,48,31,39,40,29,44,54,32,66,42,72,64,40,32,40,40,28,13,46,46,51,49,43,40,42,11,17,72,72,34,83,95,42,36,50,45,33,37,39,39,35,32,68,44,66,83,80,46,94,46,76,18,35,33,30,59,57,78,32,25,42,53,48,63,81,47,73,36,43,40,30,57,46,61,50,55,51,45,62,82,41,97,52,42,45,77,36,50,74,78,43,63,75,47,40,57,71,43,35,48,47,58,60,47,40,74,41,55,57,71,49,29,35,37,58,34,40,36,33,56,58,55,38,71,60,52,26,54,54,48,63,77,65,52,88,36,79,32,40,33,37,36,36,48,40,81,70,80,77,60,95,82,74,82,88,69,85,78,72,82,78,56,50,70,58,56,10,48,51,53,53,32,59,79,66,58,39,47,81,42,69,21,62,98,75,50,49,10,40,36,30,33,78,68,61,86,88,72,76,86,76,81,87,86,88,78,89,76,77,83,70,72,52,54,49,94,68,51,71,70,54,35,54,42,52,34,40,35,27,52,22,26,36,17,64,64,37,69,24,80,84,52,78,62,65,85,56,80,91,31,63,57,64,26,21,29,33,25,39,34,26,45,97,88,37,86,58,25,54,27,58,52,95,57,56,82,40,27,30,52,58,35,37,32,53,16,23,30,36,10,38,62,65,27,88,90,47,74,60,55,46,39,82,51,54,82,69,43,49,50,32,33,31,38,48,14,71,67,39,79,57,85,59,90,48,70,42,40,44,45,58,56,60,47,79,65,46,45,14,44,36,42,40,30,70,52,97,95,41,82,29,52,29,69,41,56,26,75,51,24,81,74,31,64,46,52,65,20,39,52,22,34,33,30,42,68,22,75,39,60,57,84,65,81,58,94,58,57,43,43,26,40,22,22,64,47,74,34,44,80,88,109

Organism: NCBI:txid2923278

Nearest PDB structures (foldseek):
  1zq7-assembly1_A  TM=6.995E-01  e=1.675E-13  Methanosarcina mazei
  1zq7-assembly1_D  TM=6.968E-01  e=5.663E-13  Methanosarcina mazei
  4cgv-assembly3_C  TM=8.318E-01  e=8.408E-04  Homo sapiens
  8ye5-assembly1_A  TM=7.869E-01  e=2.097E-03  Dehalobacter sp.
  3sz7-assembly1_A  TM=7.985E-01  e=2.442E-03  Aspergillus fumigatus Af293

Mean predicted aligned error: 13.35 Å

Radius of gyration: 28.09 Å; Cα contacts (8 Å, |Δi|>4): 1055; chains: 1; bounding box: 103×52×73 Å

Sequence (563 aa):
MTSAFPVDQALAQAAAGWKTGDKAAARQLVHRVLRVAPDHPGALNLAGCAAFDDGLAGVALALFEKAAAGAPGDTAIQGNLARSQFVLGRIEAARRRADYLACLAPPAGAASREFEEKLLKVRSAWTSGATFLEADPARLRALLDAGLPAADEALLRSRPPKALVVPPIADAAASRAAGPAYARLRSSARLPAWRIRRVVLLGSAAQPAAFRGVALAGPGACVSPLGAVPADTLAADVLAGLPFVAVRPEAYAGGHDLGMHLPLLQSVLGEFDLLPLLVGEAAPHEVAQVLDRLWDGAQTLIVVSAPLPPPRGAEGGRQAPEAVPLQALRQVAAARGLRCELSGPDGEGVVFRPLDAMEFIATDDHGTRTSEPLEPEITLEQGLALVQLARAGLHEATGAPREPSPGTKSFQSAGAAYVTLTQDGRPRGCAGSLRAIRPLAEDVRANVAAAAQNDARFTAVTAAEAPGLVVTVSVLGEPRLLHFANESHALWQLEPGRDGVILECLHEGRLHAGLLPPKAWEQLPSPRAFLARLKVQAGLPFDFWSPEVRLRVCRVQTFSEAD